Protein AF-0000000067178215 (afdb_homodimer)

Solvent-accessible surface area (backbone atoms only — not comparable to full-atom values): 24392 Å² total; per-residue (Å²): 138,83,79,82,76,73,76,75,70,79,76,72,78,72,76,78,76,82,67,51,77,36,55,51,48,37,74,36,28,70,62,47,48,67,73,51,64,65,54,51,83,82,33,54,64,62,40,43,52,55,46,39,51,43,49,52,22,44,75,69,71,24,50,36,30,36,25,37,41,32,48,56,27,54,64,46,47,52,45,35,75,60,70,35,50,41,34,34,24,15,62,20,62,48,22,42,52,47,12,44,70,76,44,64,86,47,49,75,44,72,39,47,70,76,60,64,97,62,56,71,42,66,18,18,24,39,35,30,65,58,46,59,32,73,55,56,78,91,49,41,28,62,37,40,34,47,53,45,45,31,28,24,83,51,12,34,37,41,40,34,37,43,18,89,42,76,64,48,74,38,62,57,50,95,91,36,84,39,85,44,60,40,46,35,52,56,67,66,59,53,50,53,23,36,46,72,33,58,37,44,78,45,34,42,36,39,32,52,49,46,67,95,74,68,45,86,36,25,40,33,37,38,36,29,27,28,64,74,87,130,138,83,79,81,72,72,79,80,69,81,77,71,78,72,75,78,76,81,68,50,77,37,56,51,48,38,73,36,29,71,61,49,48,66,71,50,65,67,53,52,82,82,32,54,65,62,42,42,52,54,45,40,50,43,51,52,23,44,74,69,72,25,48,37,30,36,26,39,41,32,50,58,26,53,66,48,48,51,46,34,75,59,71,34,50,40,34,34,25,15,62,19,61,48,21,41,54,48,13,45,69,76,44,64,87,47,49,75,46,74,39,46,70,75,60,63,97,64,57,73,43,65,16,18,24,39,35,30,65,57,47,59,34,74,55,56,78,92,49,40,28,63,38,40,35,47,52,46,46,30,28,23,83,51,13,35,38,40,40,33,37,42,18,89,41,77,65,47,74,35,62,58,51,97,90,36,85,38,84,44,62,42,46,34,51,53,66,67,60,52,49,52,22,35,46,73,32,59,37,44,76,45,33,42,34,40,34,53,48,46,67,95,74,67,46,86,36,26,38,34,36,38,37,29,27,28,62,74,86,129

Foldseek 3Di:
DDPPPPPPPDPPPPPPPPCDPQNQCLVCQVVCCVVPVVPCVVVVVVLVVLLVLLVVLVVVVFAEEEEEQQFLNNSVVSSVVSPHAYEYEHQHPNRQVNNCVVPVRHHYDYDDLLADPAAFQQGQEYEYALPCQQPDLVCLLSSVLSVNRNHHAWHKYKYKAFADDQWDFDQDDPHDGDTDIGHHDDPVSNVVSCVSSQKAWDDKDWAAADVVSPGDGIMIMTMITHHDDD/DDPCPPDPPPPPPPPPPPCDPQNQCQVCQVVCCVVPVVDCVVVVVVLVVLLVLLVVLVVVVFAEEEEEQQFLNNSVVSSVVSPHAYEYEHQHPNRQVNNCVVPVRHHYDYDDLLADPAAFQQGQEYEYALPCQQPDLVCLLSSLLSVNRNHHAWHKYKYKAFADDQWDFDQDDPHDGDTDIGHHDDPVSNCVSCVSSQKAWDDKDWAAADVVSPGDGIMIMTMITHHDDD

Radius of gyration: 27.37 Å; Cα contacts (8 Å, |Δi|>4): 936; chains: 2; bounding box: 81×106×75 Å

Secondary structure (DSSP, 8-state):
--------------------HHHHHHHHHHHHHHH----GGG-HHHHHHHHHHHHHHHHTT--EEEEES-TTSHHHHHHHHTT-EEEEEES-HHHHHHHHHH-TTSEEEE--TTS--S-TT-EEEEEEES-STTS-GGGHHHHHHHHHHHEEEEEEEEEEEEESSPPEEEEEETTEEEEEEE----HHHHHHHHHHTTEEEEEEEEE---GGGT--SEEEEEEEEES---/--------------------HHHHHHHHHHHHHHH----GGG-HHHHHHHHHHHHHHHHTT--EEEEES-TTSHHHHHHHHTT-EEEEEES-HHHHHHHHHH-TTSEEEE--TTS--S-TT-EEEEEEES-STTS-GGGHHHHHHHHHHHEEEEEEEEEEEEESSPPEEEEEETTEEEEEEE----HHHHHHHHHHTTEEEEEEEEE---GGGT--SEEEEEEEEES---

Nearest PDB structures (foldseek):
  2p8j-assembly1_B  TM=7.969E-01  e=2.104E-13  Clostridium acetobutylicum
  3h2b-assembly1_A  TM=8.252E-01  e=2.577E-11  Corynebacterium glutamicum ATCC 13032
  3ou2-assembly1_A  TM=7.947E-01  e=3.084E-12  Streptomyces luridus
  3cgg-assembly2_B  TM=7.315E-01  e=9.488E-12  Corynebacterium glutamicum ATCC 13032
  3hnr-assembly1_A  TM=6.886E-01  e=5.201E-09  [Bacillus thuringiensis] serovar konkukian

pLDDT: mean 87.91, std 18.91, range [21.45, 98.94]

Structure (mmCIF, N/CA/C/O backbone):
data_AF-0000000067178215-model_v1
#
loop_
_entity.id
_entity.type
_entity.pdbx_description
1 polymer Methyltransferase
#
loop_
_atom_site.group_PDB
_atom_site.id
_atom_site.type_symbol
_atom_site.label_atom_id
_atom_site.label_alt_id
_atom_site.label_comp_id
_atom_site.label_asym_id
_atom_site.label_entity_id
_atom_site.label_seq_id
_atom_site.pdbx_PDB_ins_code
_atom_site.Cartn_x
_atom_site.Cartn_y
_atom_site.Cartn_z
_atom_site.occupancy
_atom_site.B_iso_or_equiv
_atom_site.auth_seq_id
_atom_site.auth_comp_id
_atom_site.auth_asym_id
_atom_site.auth_atom_id
_atom_site.pdbx_PDB_model_num
ATOM 1 N N . MET A 1 1 ? -36.656 -67.5 13.398 1 25.19 1 MET A N 1
ATOM 2 C CA . MET A 1 1 ? -36.219 -66.125 13.523 1 25.19 1 MET A CA 1
ATOM 3 C C . MET A 1 1 ? -34.875 -65.938 12.844 1 25.19 1 MET A C 1
ATOM 5 O O . MET A 1 1 ? -33.844 -66.312 13.367 1 25.19 1 MET A O 1
ATOM 9 N N . VAL A 1 2 ? -34.688 -66.062 11.594 1 28.3 2 VAL A N 1
ATOM 10 C CA . VAL A 1 2 ? -33.562 -66.312 10.688 1 28.3 2 VAL A CA 1
ATOM 11 C C . VAL A 1 2 ? -32.812 -65 10.484 1 28.3 2 VAL A C 1
ATOM 13 O O . VAL A 1 2 ? -33.406 -63.969 10.062 1 28.3 2 VAL A O 1
ATOM 16 N N . GLY A 1 3 ? -31.75 -64.688 11.242 1 25.69 3 GLY A N 1
ATOM 17 C CA . GLY A 1 3 ? -30.906 -63.5 11.383 1 25.69 3 GLY A CA 1
ATOM 18 C C . GLY A 1 3 ? -30.188 -63.125 10.102 1 25.69 3 GLY A C 1
ATOM 19 O O . GLY A 1 3 ? -29.406 -63.906 9.57 1 25.69 3 GLY A O 1
ATOM 20 N N . ALA A 1 4 ? -30.781 -62.312 9.188 1 28.78 4 ALA A N 1
ATOM 21 C CA . ALA A 1 4 ? -30.25 -62 7.863 1 28.78 4 ALA A CA 1
ATOM 22 C C . ALA A 1 4 ? -28.891 -61.312 7.977 1 28.78 4 ALA A C 1
ATOM 24 O O . ALA A 1 4 ? -28.766 -60.25 8.633 1 28.78 4 ALA A O 1
ATOM 25 N N . ARG A 1 5 ? -27.703 -61.969 7.867 1 24.95 5 ARG A N 1
ATOM 26 C CA . ARG A 1 5 ? -26.281 -61.625 7.684 1 24.95 5 ARG A CA 1
ATOM 27 C C . ARG A 1 5 ? -26.078 -60.719 6.488 1 24.95 5 ARG A C 1
ATOM 29 O O . ARG A 1 5 ? -26.125 -61.156 5.34 1 24.95 5 ARG A O 1
ATOM 36 N N . ALA A 1 6 ? -26.688 -59.5 6.508 1 30.75 6 ALA A N 1
ATOM 37 C CA . ALA A 1 6 ? -26.516 -58.688 5.312 1 30.75 6 ALA A CA 1
ATOM 38 C C . ALA A 1 6 ? -25.047 -58.625 4.895 1 30.75 6 ALA A C 1
ATOM 40 O O . ALA A 1 6 ? -24.172 -58.312 5.707 1 30.75 6 ALA A O 1
ATOM 41 N N . ALA A 1 7 ? -24.672 -59.375 3.939 1 27.25 7 ALA A N 1
ATOM 42 C CA . ALA A 1 7 ? -23.375 -59.469 3.283 1 27.25 7 ALA A CA 1
ATOM 43 C C . ALA A 1 7 ? -22.781 -58.062 3.045 1 27.25 7 ALA A C 1
ATOM 45 O O . ALA A 1 7 ? -23.359 -57.281 2.301 1 27.25 7 ALA A O 1
ATOM 46 N N . LEU A 1 8 ? -22.125 -57.406 4.012 1 28.08 8 LEU A N 1
ATOM 47 C CA . LEU A 1 8 ? -21.328 -56.188 4.062 1 28.08 8 LEU A CA 1
ATOM 48 C C . LEU A 1 8 ? -20.312 -56.156 2.926 1 28.08 8 LEU A C 1
ATOM 50 O O . LEU A 1 8 ? -19.359 -56.938 2.916 1 28.08 8 LEU A O 1
ATOM 54 N N . GLY A 1 9 ? -20.828 -56.219 1.695 1 29.05 9 GLY A N 1
ATOM 55 C CA . GLY A 1 9 ? -19.891 -56.219 0.578 1 29.05 9 GLY A CA 1
ATOM 56 C C . GLY A 1 9 ? -18.688 -55.344 0.787 1 29.05 9 GLY A C 1
ATOM 57 O O . GLY A 1 9 ? -18.75 -54.375 1.561 1 29.05 9 GLY A O 1
ATOM 58 N N . GLY A 1 10 ? -17.5 -55.844 0.678 1 29.64 10 GLY A N 1
ATOM 59 C CA . GLY A 1 10 ? -16.141 -55.375 0.906 1 29.64 10 GLY A CA 1
ATOM 60 C C . GLY A 1 10 ? -15.836 -54.062 0.206 1 29.64 10 GLY A C 1
ATOM 61 O O . GLY A 1 10 ? -15.852 -53.969 -1.025 1 29.64 10 GLY A O 1
ATOM 62 N N . PHE A 1 11 ? -16.453 -52.906 0.579 1 29.84 11 PHE A N 1
ATOM 63 C CA . PHE A 1 11 ? -16.172 -51.625 -0.015 1 29.84 11 PHE A CA 1
ATOM 64 C C . PHE A 1 11 ? -14.68 -51.375 -0.135 1 29.84 11 PHE A C 1
ATOM 66 O O . PHE A 1 11 ? -13.961 -51.375 0.87 1 29.84 11 PHE A O 1
ATOM 73 N N . ARG A 1 12 ? -13.977 -52.062 -1.122 1 29.12 12 ARG A N 1
ATOM 74 C CA . ARG A 1 12 ? -12.562 -51.781 -1.383 1 29.12 12 ARG A CA 1
ATOM 75 C C . ARG A 1 12 ? -12.266 -50.312 -1.33 1 29.12 12 ARG A C 1
ATOM 77 O O . ARG A 1 12 ? -12.977 -49.5 -1.932 1 29.12 12 ARG A O 1
ATOM 84 N N . LEU A 1 13 ? -11.734 -49.781 -0.354 1 30.39 13 LEU A N 1
ATOM 85 C CA . LEU A 1 13 ? -11.211 -48.438 -0.088 1 30.39 13 LEU A CA 1
ATOM 86 C C . LEU A 1 13 ? -10.367 -47.938 -1.261 1 30.39 13 LEU A C 1
ATOM 88 O O . LEU A 1 13 ? -9.297 -48.469 -1.534 1 30.39 13 LEU A O 1
ATOM 92 N N . ARG A 1 14 ? -10.945 -47.781 -2.502 1 33.56 14 ARG A N 1
ATOM 93 C CA . ARG A 1 14 ? -10.188 -47.25 -3.637 1 33.56 14 ARG A CA 1
ATOM 94 C C . ARG A 1 14 ? -9.266 -46.125 -3.207 1 33.56 14 ARG A C 1
ATOM 96 O O . ARG A 1 14 ? -9.633 -45.281 -2.369 1 33.56 14 ARG A O 1
ATOM 103 N N . ARG A 1 15 ? -7.984 -46.219 -3.24 1 36.06 15 ARG A N 1
ATOM 104 C CA . ARG A 1 15 ? -6.855 -45.344 -2.914 1 36.06 15 ARG A CA 1
ATOM 105 C C . ARG A 1 15 ? -7.066 -43.938 -3.467 1 36.06 15 ARG A C 1
ATOM 107 O O . ARG A 1 15 ? -7.242 -43.75 -4.676 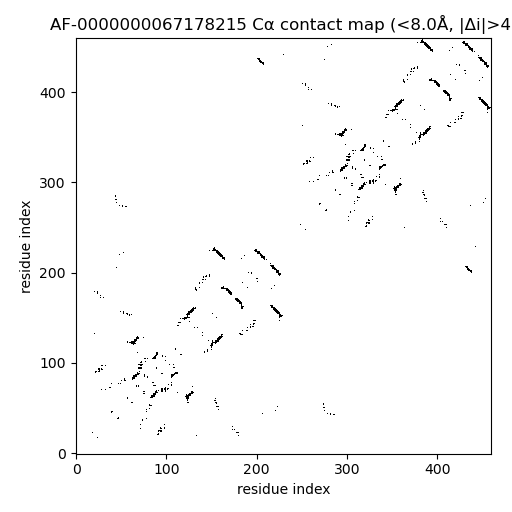1 36.06 15 ARG A O 1
ATOM 114 N N . PRO A 1 16 ? -7.719 -42.875 -2.885 1 37 16 PRO A N 1
ATOM 115 C CA . PRO A 1 16 ? -8.078 -41.594 -3.502 1 37 16 PRO A CA 1
ATOM 116 C C . PRO A 1 16 ? -6.941 -41 -4.324 1 37 16 PRO A C 1
ATOM 118 O O . PRO A 1 16 ? -5.777 -41.094 -3.926 1 37 16 PRO A O 1
ATOM 121 N N . THR A 1 17 ? -6.738 -41.094 -5.605 1 36.91 17 THR A N 1
ATOM 122 C CA . THR A 1 17 ? -5.75 -40.5 -6.512 1 36.91 17 THR A CA 1
ATOM 123 C C . THR A 1 17 ? -5.352 -39.125 -6.055 1 36.91 17 THR A C 1
ATOM 125 O O . THR A 1 17 ? -6.203 -38.219 -5.902 1 36.91 17 THR A O 1
ATOM 128 N N . VAL A 1 18 ? -4.484 -38.781 -5.129 1 40.25 18 VAL A N 1
ATOM 129 C CA . VAL A 1 18 ? -3.877 -37.531 -4.711 1 40.25 18 VAL A CA 1
ATOM 130 C C . VAL A 1 18 ? -3.801 -36.562 -5.895 1 40.25 18 VAL A C 1
ATOM 132 O O . VAL A 1 18 ? -2.92 -36.688 -6.75 1 40.25 18 VAL A O 1
ATOM 135 N N . VAL A 1 19 ? -4.867 -36.312 -6.668 1 53.5 19 VAL A N 1
ATOM 136 C CA . VAL A 1 19 ? -4.918 -35.312 -7.73 1 53.5 19 VAL A CA 1
ATOM 137 C C . VAL A 1 19 ? -4.352 -34 -7.227 1 53.5 19 VAL A C 1
ATOM 139 O O . VAL A 1 19 ? -4.777 -33.469 -6.191 1 53.5 19 VAL A O 1
ATOM 142 N N . GLY A 1 20 ? -3.043 -33.719 -7.641 1 76.56 20 GLY A N 1
ATOM 143 C CA . GLY A 1 20 ? -2.287 -32.531 -7.27 1 76.56 20 GLY A CA 1
ATOM 144 C C . GLY A 1 20 ? -3.064 -31.234 -7.469 1 76.56 20 GLY A C 1
ATOM 145 O O . GLY A 1 20 ? -4.137 -31.25 -8.078 1 76.56 20 GLY A O 1
ATOM 146 N N . VAL A 1 21 ? -2.816 -30.25 -6.711 1 80.5 21 VAL A N 1
ATOM 147 C CA . VAL A 1 21 ? -3.447 -28.922 -6.738 1 80.5 21 VAL A CA 1
ATOM 148 C C . VAL A 1 21 ? -3.691 -28.5 -8.188 1 80.5 21 VAL A C 1
ATOM 150 O O . VAL A 1 21 ? -4.758 -27.969 -8.516 1 80.5 21 VAL A O 1
ATOM 153 N N . TYR A 1 22 ? -2.924 -28.875 -9.172 1 81.81 22 TYR A N 1
ATOM 154 C CA . TYR A 1 22 ? -3.051 -28.438 -10.555 1 81.81 22 TYR A CA 1
ATOM 155 C C . TYR A 1 22 ? -4.207 -29.156 -11.25 1 81.81 22 TYR A C 1
ATOM 157 O O . TYR A 1 22 ? -4.938 -28.547 -12.031 1 81.81 22 TYR A O 1
ATOM 165 N N . ASP A 1 23 ? -4.301 -30.359 -10.938 1 80.88 23 ASP A N 1
ATOM 166 C CA . ASP A 1 23 ? -5.379 -31.156 -11.523 1 80.88 23 ASP A CA 1
ATOM 167 C C . ASP A 1 23 ? -6.746 -30.609 -11.109 1 80.88 23 ASP A C 1
ATOM 169 O O . ASP A 1 23 ? -7.684 -30.594 -11.914 1 80.88 23 ASP A O 1
ATOM 173 N N . GLN A 1 24 ? -6.754 -30.203 -9.93 1 78.31 24 GLN A N 1
ATOM 174 C CA . GLN A 1 24 ? -8.016 -29.672 -9.43 1 78.31 24 GLN A CA 1
ATOM 175 C C . GLN A 1 24 ? -8.359 -28.344 -10.109 1 78.31 24 GLN A C 1
ATOM 177 O O . GLN A 1 24 ? -9.516 -28.109 -10.461 1 78.31 24 GLN A O 1
ATOM 182 N N . TYR A 1 25 ? -7.453 -27.5 -10.281 1 83.44 25 TYR A N 1
ATOM 183 C CA . TYR A 1 25 ? -7.676 -26.266 -11.016 1 83.44 25 TYR A CA 1
ATOM 184 C C . TYR A 1 25 ? -8.055 -26.531 -12.461 1 83.44 25 TYR A C 1
ATOM 186 O O . TYR A 1 25 ? -8.844 -25.797 -13.055 1 83.44 25 TYR A O 1
ATOM 194 N N . ASP A 1 26 ? -7.539 -27.562 -13.047 1 83.62 26 ASP A N 1
ATOM 195 C CA . ASP A 1 26 ? -7.859 -27.906 -14.43 1 83.62 26 ASP A CA 1
ATOM 196 C C . ASP A 1 26 ? -9.344 -28.234 -14.586 1 83.62 26 ASP A C 1
ATOM 198 O O . ASP A 1 26 ? -9.977 -27.812 -15.555 1 83.62 26 ASP A O 1
ATOM 202 N N . VAL A 1 27 ? -9.805 -28.828 -13.578 1 77.5 27 VAL A N 1
ATOM 203 C CA . VAL A 1 27 ? -11.188 -29.297 -13.617 1 77.5 27 VAL A CA 1
ATOM 204 C C . VAL A 1 27 ? -12.148 -28.125 -13.539 1 77.5 27 VAL A C 1
ATOM 206 O O . VAL A 1 27 ? -13.188 -28.109 -14.203 1 77.5 27 VAL A O 1
ATOM 209 N N . ILE A 1 28 ? -11.742 -27.078 -12.852 1 80.88 28 ILE A N 1
ATOM 210 C CA . ILE A 1 28 ? -12.695 -26.016 -12.602 1 80.88 28 ILE A CA 1
ATOM 211 C C . ILE A 1 28 ? -12.305 -24.766 -13.398 1 80.88 28 ILE A C 1
ATOM 213 O O . ILE A 1 28 ? -12.898 -23.703 -13.227 1 80.88 28 ILE A O 1
ATOM 217 N N . ALA A 1 29 ? -11.453 -24.875 -14.289 1 82.38 29 ALA A N 1
ATOM 218 C CA . ALA A 1 29 ? -10.781 -23.719 -14.891 1 82.38 29 ALA A CA 1
ATOM 219 C C . ALA A 1 29 ? -11.789 -22.797 -15.562 1 82.38 29 ALA A C 1
ATOM 221 O O . ALA A 1 29 ? -11.773 -21.578 -15.32 1 82.38 29 ALA A O 1
ATOM 222 N N . ASP A 1 30 ? -12.648 -23.312 -16.344 1 80.25 30 ASP A N 1
ATOM 223 C CA . ASP A 1 30 ? -13.602 -22.484 -17.078 1 80.25 30 ASP A CA 1
ATOM 224 C C . ASP A 1 30 ? -14.555 -21.766 -16.125 1 80.25 30 ASP A C 1
ATOM 226 O O . ASP A 1 30 ? -14.773 -2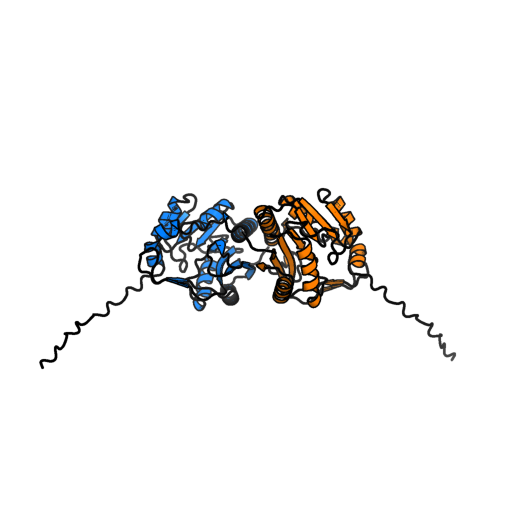0.562 -16.266 1 80.25 30 ASP A O 1
ATOM 230 N N . ASP A 1 31 ? -15.047 -22.5 -15.188 1 78.06 31 ASP A N 1
ATOM 231 C CA . ASP A 1 31 ? -15.961 -21.922 -14.211 1 78.06 31 ASP A CA 1
ATOM 232 C C . ASP A 1 31 ? -15.25 -20.906 -13.328 1 78.06 31 ASP A C 1
ATOM 234 O O . ASP A 1 31 ? -15.805 -19.859 -13.008 1 78.06 31 ASP A O 1
ATOM 238 N N . TYR A 1 32 ? -14.141 -21.25 -12.961 1 79.38 32 TYR A N 1
ATOM 239 C CA . TYR A 1 32 ? -13.305 -20.359 -12.172 1 79.38 32 TYR A CA 1
ATOM 240 C C . TYR A 1 32 ? -13.062 -19.047 -12.898 1 79.38 32 TYR A C 1
ATOM 242 O O . TYR A 1 32 ? -13.273 -17.969 -12.336 1 79.38 32 TYR A O 1
ATOM 250 N N . ALA A 1 33 ? -12.695 -19.062 -14.109 1 79.44 33 ALA A N 1
ATOM 251 C CA . ALA A 1 33 ? -12.367 -17.891 -14.914 1 79.44 33 ALA A CA 1
ATOM 252 C C . ALA A 1 33 ? -13.586 -17 -15.109 1 79.44 33 ALA A C 1
ATOM 254 O O . ALA A 1 33 ? -13.469 -15.773 -15.18 1 79.44 33 ALA A O 1
ATOM 255 N N . GLN A 1 34 ? -14.695 -17.594 -15.172 1 74.62 34 GLN A N 1
ATOM 256 C CA . GLN A 1 34 ? -15.938 -16.859 -15.367 1 74.62 34 GLN A CA 1
ATOM 257 C C . GLN A 1 34 ? -16.391 -16.188 -14.07 1 74.62 34 GLN A C 1
ATOM 259 O O . GLN A 1 34 ? -16.922 -15.07 -14.094 1 74.62 34 GLN A O 1
ATOM 264 N N . HIS A 1 35 ? -16.141 -16.75 -13.039 1 69.12 35 HIS A N 1
ATOM 265 C CA . HIS A 1 35 ? -16.703 -16.297 -11.773 1 69.12 35 HIS A CA 1
ATOM 266 C C . HIS A 1 35 ? -15.75 -15.352 -11.055 1 69.12 35 HIS A C 1
ATOM 268 O O . HIS A 1 35 ? -16.172 -14.547 -10.219 1 69.12 35 HIS A O 1
ATOM 274 N N . PHE A 1 36 ? -14.547 -15.484 -11.367 1 65.62 36 PHE A N 1
ATOM 275 C CA . PHE A 1 36 ? -13.594 -14.609 -10.695 1 65.62 36 PHE A CA 1
ATOM 276 C C . PHE A 1 36 ? -12.898 -13.688 -11.695 1 65.62 36 PHE A C 1
ATOM 278 O O . PHE A 1 36 ? -11.695 -13.797 -11.914 1 65.62 36 PHE A O 1
ATOM 285 N N . PRO A 1 37 ? -13.672 -12.898 -12.297 1 55.47 37 PRO A N 1
ATOM 286 C CA . PRO A 1 37 ? -13.031 -11.984 -13.242 1 55.47 37 PRO A CA 1
ATOM 287 C C . PRO A 1 37 ? -12.07 -11.008 -12.57 1 55.47 37 PRO A C 1
ATOM 289 O O . PRO A 1 37 ? -11.469 -10.164 -13.242 1 55.47 37 PRO A O 1
ATOM 292 N N . ASP A 1 38 ? -11.32 -11.625 -11.414 1 57.62 38 ASP A N 1
ATOM 293 C CA . ASP A 1 38 ? -10.375 -10.836 -10.633 1 57.62 38 ASP A CA 1
ATOM 294 C C . ASP A 1 38 ? -10.195 -9.438 -11.227 1 57.62 38 ASP A C 1
ATOM 296 O O . ASP A 1 38 ? -9.195 -9.164 -11.883 1 57.62 38 ASP A O 1
ATOM 300 N N . ASP A 1 39 ? -11.273 -8.602 -10.953 1 73.75 39 ASP A N 1
ATOM 301 C CA . ASP A 1 39 ? -11.344 -7.309 -11.633 1 73.75 39 ASP A CA 1
ATOM 302 C C . ASP A 1 39 ? -10.609 -6.23 -10.836 1 73.75 39 ASP A C 1
ATOM 304 O O . ASP A 1 39 ? -11.062 -5.832 -9.758 1 73.75 39 ASP A O 1
ATOM 308 N N . PHE A 1 40 ? -9.25 -6.035 -11.188 1 90.06 40 PHE A N 1
ATOM 309 C CA . PHE A 1 40 ? -8.461 -4.949 -10.625 1 90.06 40 PHE A CA 1
ATOM 310 C C . PHE A 1 40 ? -9.258 -3.646 -10.633 1 90.06 40 PHE A C 1
ATOM 312 O O . PHE A 1 40 ? -8.984 -2.744 -9.836 1 90.06 40 PHE A O 1
ATOM 319 N N . ALA A 1 41 ? -10.297 -3.588 -11.398 1 86.12 41 ALA A N 1
ATOM 320 C CA . ALA A 1 41 ? -11.094 -2.367 -11.477 1 86.12 41 ALA A CA 1
ATOM 321 C C . ALA A 1 41 ? -11.859 -2.129 -10.18 1 86.12 41 ALA A C 1
ATOM 323 O O . ALA A 1 41 ? -12.062 -0.982 -9.766 1 86.12 41 ALA A O 1
ATOM 324 N N . SER A 1 42 ? -12.227 -3.17 -9.516 1 88.81 42 SER A N 1
ATOM 325 C CA . SER A 1 42 ? -13.008 -3.068 -8.289 1 88.81 42 SER A CA 1
ATOM 326 C C . SER A 1 42 ? -12.109 -3.045 -7.062 1 88.81 42 SER A C 1
ATOM 328 O O . SER A 1 42 ? -12.594 -2.953 -5.934 1 88.81 42 SER A O 1
ATOM 330 N N . ARG A 1 43 ? -10.82 -3.115 -7.25 1 93.31 43 ARG A N 1
ATOM 331 C CA . ARG A 1 43 ? -9.844 -3.15 -6.16 1 93.31 43 ARG A CA 1
ATOM 332 C C . ARG A 1 43 ? -8.688 -2.191 -6.426 1 93.31 43 ARG A C 1
ATOM 334 O O . ARG A 1 43 ? -7.551 -2.623 -6.621 1 93.31 43 ARG A O 1
ATOM 341 N N . PRO A 1 44 ? -9.031 -0.938 -6.348 1 92.56 44 PRO A N 1
ATOM 342 C CA . PRO A 1 44 ? -8.023 0.053 -6.734 1 92.56 44 PRO A CA 1
ATOM 343 C C . PRO A 1 44 ? -6.75 -0.039 -5.895 1 92.56 44 PRO A C 1
ATOM 345 O O . PRO A 1 44 ? -5.656 0.247 -6.387 1 92.56 44 PRO A O 1
ATOM 348 N N . PHE A 1 45 ? -6.887 -0.438 -4.652 1 96.94 45 PHE A N 1
ATOM 349 C CA . PHE A 1 45 ? -5.711 -0.574 -3.801 1 96.94 45 PHE A CA 1
ATOM 350 C C . PHE A 1 45 ? -4.781 -1.66 -4.332 1 96.94 45 PHE A C 1
ATOM 352 O O . PHE A 1 45 ? -3.576 -1.442 -4.469 1 96.94 45 PHE A O 1
ATOM 359 N N . ASP A 1 46 ? -5.328 -2.809 -4.664 1 97.31 46 ASP A N 1
ATOM 360 C CA . ASP A 1 46 ? -4.559 -3.928 -5.203 1 97.31 46 ASP A CA 1
ATOM 361 C C . ASP A 1 46 ? -3.877 -3.547 -6.512 1 97.31 46 ASP A C 1
ATOM 363 O O . ASP A 1 46 ? -2.691 -3.826 -6.707 1 97.31 46 ASP A O 1
ATOM 367 N N . ARG A 1 47 ? -4.641 -2.891 -7.344 1 96.5 47 ARG A N 1
ATOM 368 C CA . ARG A 1 47 ? -4.129 -2.473 -8.648 1 96.5 47 ARG A CA 1
ATOM 369 C C . ARG A 1 47 ? -2.941 -1.531 -8.492 1 96.5 47 ARG A C 1
ATOM 371 O O . ARG A 1 47 ? -1.95 -1.65 -9.219 1 96.5 47 ARG A O 1
ATOM 378 N N . ALA A 1 48 ? -3.051 -0.662 -7.602 1 96.81 48 ALA A N 1
ATOM 379 C CA . ALA A 1 48 ? -1.984 0.309 -7.371 1 96.81 48 ALA A CA 1
ATOM 380 C C . ALA A 1 48 ? -0.684 -0.387 -6.98 1 96.81 48 ALA A C 1
ATOM 382 O O . ALA A 1 48 ? 0.401 0.04 -7.383 1 96.81 48 ALA A O 1
ATOM 383 N N . LEU A 1 49 ? -0.787 -1.44 -6.203 1 97.88 49 LEU A N 1
ATOM 384 C CA . LEU A 1 49 ? 0.411 -2.146 -5.762 1 97.88 49 LEU A CA 1
ATOM 385 C C . LEU A 1 49 ? 1.087 -2.855 -6.93 1 97.88 49 LEU A C 1
ATOM 387 O O . LEU A 1 49 ? 2.316 -2.91 -7.004 1 97.88 49 LEU A O 1
ATOM 391 N N . VAL A 1 50 ? 0.29 -3.365 -7.871 1 98.25 50 VAL A N 1
ATOM 392 C CA . VAL A 1 50 ? 0.847 -3.963 -9.078 1 98.25 50 VAL A CA 1
ATOM 393 C C . VAL A 1 50 ? 1.601 -2.902 -9.875 1 98.25 50 VAL A C 1
ATOM 395 O O . VAL A 1 50 ? 2.701 -3.154 -10.375 1 98.25 50 VAL A O 1
ATOM 398 N N . HIS A 1 51 ? 1.081 -1.739 -9.938 1 97.31 51 HIS A N 1
ATOM 399 C CA . HIS A 1 51 ? 1.702 -0.669 -10.711 1 97.31 51 HIS A CA 1
ATOM 400 C C . HIS A 1 51 ? 2.949 -0.137 -10.016 1 97.31 51 HIS A C 1
ATOM 402 O O . HIS A 1 51 ? 3.924 0.233 -10.672 1 97.31 51 HIS A O 1
ATOM 408 N N . VAL A 1 52 ? 2.879 -0.053 -8.688 1 97.5 52 VAL A N 1
ATOM 409 C CA . VAL A 1 52 ? 4.078 0.308 -7.934 1 97.5 52 VAL A CA 1
ATOM 410 C C . VAL A 1 52 ? 5.191 -0.692 -8.227 1 97.5 52 VAL A C 1
ATOM 412 O O . VAL A 1 52 ? 6.32 -0.301 -8.539 1 97.5 52 VAL A O 1
ATOM 415 N N . PHE A 1 53 ? 4.844 -1.932 -8.133 1 98.38 53 PHE A N 1
ATOM 416 C CA . PHE A 1 53 ? 5.797 -3 -8.414 1 98.38 53 PHE A CA 1
ATOM 417 C C . PHE A 1 53 ? 6.383 -2.842 -9.812 1 98.38 53 PHE A C 1
ATOM 419 O O . PHE A 1 53 ? 7.602 -2.896 -9.984 1 98.38 53 PHE A O 1
ATOM 426 N N . ALA A 1 54 ? 5.539 -2.604 -10.797 1 98.19 54 ALA A N 1
ATOM 427 C CA . ALA A 1 54 ? 5.984 -2.432 -12.18 1 98.19 54 ALA A CA 1
ATOM 428 C C . ALA A 1 54 ? 6.945 -1.252 -12.305 1 98.19 54 ALA A C 1
ATOM 430 O O . ALA A 1 54 ? 7.965 -1.345 -12.984 1 98.19 54 ALA A O 1
ATOM 431 N N . GLY A 1 55 ? 6.617 -0.176 -11.68 1 96.31 55 GLY A N 1
ATOM 432 C CA . GLY A 1 55 ? 7.48 0.992 -11.695 1 96.31 55 GLY A CA 1
ATOM 433 C C . GLY A 1 55 ? 8.852 0.727 -11.102 1 96.31 55 GLY A C 1
ATOM 434 O O . GLY A 1 55 ? 9.867 1.189 -11.633 1 96.31 55 GLY A O 1
ATOM 435 N N . LEU A 1 56 ? 8.859 -0.012 -10.008 1 96.38 56 LEU A N 1
ATOM 436 C CA . LEU A 1 56 ? 10.125 -0.344 -9.359 1 96.38 56 LEU A CA 1
ATOM 437 C C . LEU A 1 56 ? 10.992 -1.213 -10.266 1 96.38 56 LEU A C 1
ATOM 439 O O . LEU A 1 56 ? 12.195 -0.999 -10.367 1 96.38 56 LEU A O 1
ATOM 443 N N . VAL A 1 57 ? 10.367 -2.189 -10.906 1 97.25 57 VAL A N 1
ATOM 444 C CA . VAL A 1 57 ? 11.078 -3.061 -11.836 1 97.25 57 VAL A CA 1
ATOM 445 C C . VAL A 1 57 ? 11.695 -2.227 -12.961 1 97.25 57 VAL A C 1
ATOM 447 O O . VAL A 1 57 ? 12.875 -2.379 -13.273 1 97.25 57 VAL A O 1
ATOM 450 N N . GLN A 1 58 ? 10.961 -1.32 -13.484 1 96.12 58 GLN A N 1
ATOM 451 C CA . GLN A 1 58 ? 11.406 -0.497 -14.602 1 96.12 58 GLN A CA 1
ATOM 452 C C . GLN A 1 58 ? 12.531 0.444 -14.18 1 96.12 58 GLN A C 1
ATOM 454 O O . GLN A 1 58 ? 13.5 0.631 -14.914 1 96.12 58 GLN A O 1
ATOM 459 N N . GLN A 1 59 ? 12.375 1 -13.031 1 92.25 59 GLN A N 1
ATOM 460 C CA . GLN A 1 59 ? 13.375 1.931 -12.516 1 92.25 59 GLN A CA 1
ATOM 461 C C . GLN A 1 59 ? 14.711 1.233 -12.297 1 92.25 59 GLN A C 1
ATOM 463 O O . GLN A 1 59 ? 15.773 1.86 -12.398 1 92.25 59 GLN A O 1
ATOM 468 N N . SER A 1 60 ? 14.633 -0.022 -12 1 92.81 60 SER A N 1
ATOM 469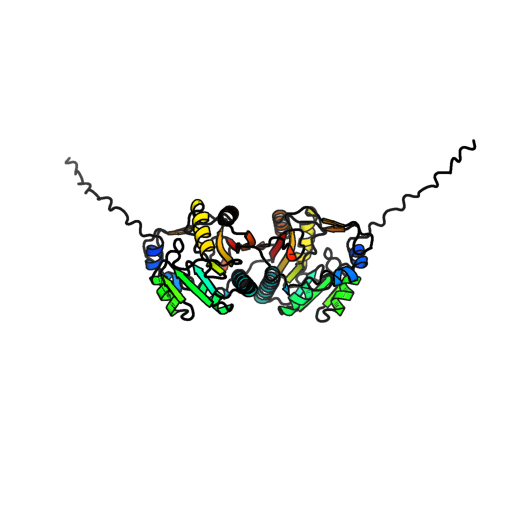 C CA . SER A 1 60 ? 15.852 -0.787 -11.766 1 92.81 60 SER A CA 1
ATOM 470 C C . SER A 1 60 ? 16.453 -1.297 -13.07 1 92.81 60 SER A C 1
ATOM 472 O O . SER A 1 60 ? 17.422 -2.053 -13.062 1 92.81 60 SER A O 1
ATOM 474 N N . GLY A 1 61 ? 15.867 -0.948 -14.164 1 86.88 61 GLY A N 1
ATOM 475 C CA . GLY A 1 61 ? 16.391 -1.309 -15.469 1 86.88 61 GLY A CA 1
ATOM 476 C C . GLY A 1 61 ? 15.852 -2.623 -15.992 1 86.88 61 GLY A C 1
ATOM 477 O O . GLY A 1 61 ? 16.344 -3.152 -16.984 1 86.88 61 GLY A O 1
ATOM 478 N N . GLY A 1 62 ? 14.938 -3.045 -15.242 1 82.94 62 GLY A N 1
ATOM 479 C CA . GLY A 1 62 ? 14.305 -4.266 -15.711 1 82.94 62 GLY A CA 1
ATOM 480 C C . GLY A 1 62 ? 13.078 -4.008 -16.562 1 82.94 62 GLY A C 1
ATOM 481 O O . GLY A 1 62 ? 12.57 -2.883 -16.609 1 82.94 62 GLY A O 1
ATOM 482 N N . GLY A 1 63 ? 12.688 -5.137 -17.312 1 87.69 63 GLY A N 1
ATOM 483 C CA . GLY A 1 63 ? 11.484 -5.023 -18.125 1 87.69 63 GLY A CA 1
ATOM 484 C C . GLY A 1 63 ? 10.773 -6.352 -18.328 1 87.69 63 GLY A C 1
ATOM 485 O O . GLY A 1 63 ? 9.578 -6.383 -18.625 1 87.69 63 GLY A O 1
ATOM 486 N N . ASN A 1 64 ? 11.523 -7.375 -18.109 1 96.88 64 ASN A N 1
ATOM 487 C CA . ASN A 1 64 ? 10.938 -8.711 -18.156 1 96.88 64 ASN A CA 1
ATOM 488 C C . ASN A 1 64 ? 10.445 -9.156 -16.781 1 96.88 64 ASN A C 1
ATOM 490 O O . ASN A 1 64 ? 11.188 -9.102 -15.805 1 96.88 64 ASN A O 1
ATOM 494 N N . VAL A 1 65 ? 9.211 -9.539 -16.781 1 98.75 65 VAL A N 1
ATOM 495 C CA . VAL A 1 65 ? 8.625 -9.984 -15.516 1 98.75 65 VAL A CA 1
ATOM 496 C C . VAL A 1 65 ? 8 -11.367 -15.695 1 98.75 65 VAL A C 1
ATOM 498 O O . VAL A 1 65 ? 7.559 -11.719 -16.781 1 98.75 65 VAL A O 1
ATOM 501 N N . LEU A 1 66 ? 8.07 -12.125 -14.648 1 98.88 66 LEU A N 1
ATOM 502 C CA . LEU A 1 66 ? 7.461 -13.453 -14.625 1 98.88 66 LEU A CA 1
ATOM 503 C C . LEU A 1 66 ? 6.266 -13.484 -13.672 1 98.88 66 LEU A C 1
ATOM 505 O O . LEU A 1 66 ? 6.391 -13.109 -12.508 1 98.88 66 LEU A O 1
ATOM 509 N N . ASP A 1 67 ? 5.102 -13.805 -14.188 1 98.88 67 ASP A N 1
ATOM 510 C CA . ASP A 1 67 ? 3.914 -14.102 -13.391 1 98.88 67 ASP A CA 1
ATOM 511 C C . ASP A 1 67 ? 3.799 -15.594 -13.109 1 98.88 67 ASP A C 1
ATOM 513 O O . ASP A 1 67 ? 3.49 -16.391 -14.008 1 98.88 67 ASP A O 1
ATOM 517 N N . VAL A 1 68 ? 4.055 -16.031 -11.867 1 98.75 68 VAL A N 1
ATOM 518 C CA . VAL A 1 68 ? 4.035 -17.453 -11.523 1 98.75 68 VAL A CA 1
ATOM 519 C C . VAL A 1 68 ? 2.68 -17.812 -10.914 1 98.75 68 VAL A C 1
ATOM 521 O O . VAL A 1 68 ? 2.195 -17.141 -10.008 1 98.75 68 VAL A O 1
ATOM 524 N N . GLY A 1 69 ? 2.107 -18.938 -11.375 1 97.75 69 GLY A N 1
ATOM 525 C CA . GLY A 1 69 ? 0.723 -19.219 -11.039 1 97.75 69 GLY A CA 1
ATOM 526 C C . GLY A 1 69 ? -0.249 -18.188 -11.586 1 97.75 69 GLY A C 1
ATOM 527 O O . GLY A 1 69 ? -1.055 -17.625 -10.844 1 97.75 69 GLY A O 1
ATOM 528 N N . CYS A 1 70 ? -0.248 -18.047 -12.867 1 96.94 70 CYS A N 1
ATOM 529 C CA . CYS A 1 70 ? -0.893 -16.906 -13.484 1 96.94 70 CYS A CA 1
ATOM 530 C C . CYS A 1 70 ? -2.402 -17.094 -13.555 1 96.94 70 CYS A C 1
ATOM 532 O O . CYS A 1 70 ? -3.143 -16.141 -13.82 1 96.94 70 CYS A O 1
ATOM 534 N N . GLY A 1 71 ? -2.943 -18.312 -13.352 1 94.81 71 GLY A N 1
ATOM 535 C CA . GLY A 1 71 ? -4.371 -18.547 -13.484 1 94.81 71 GLY A CA 1
ATOM 536 C C . GLY A 1 71 ? -4.918 -18.156 -14.844 1 94.81 71 GLY A C 1
ATOM 537 O O . GLY A 1 71 ? -4.293 -18.422 -15.867 1 94.81 71 GLY A O 1
ATOM 538 N N . PRO A 1 72 ? -6.074 -17.609 -14.859 1 94.12 72 PRO A N 1
ATOM 539 C CA . PRO A 1 72 ? -6.66 -17.219 -16.141 1 94.12 72 PRO A CA 1
ATOM 540 C C . PRO A 1 72 ? -6.043 -15.93 -16.703 1 94.12 72 PRO A C 1
ATOM 542 O O . PRO A 1 72 ? -6.535 -15.398 -17.703 1 94.12 72 PRO A O 1
ATOM 545 N N . GLY A 1 73 ? -5.098 -15.32 -16.078 1 95.69 73 GLY A N 1
ATOM 546 C CA . GLY A 1 73 ? -4.219 -14.375 -16.766 1 95.69 73 GLY A CA 1
ATOM 547 C C . GLY A 1 73 ? -4.484 -12.93 -16.375 1 95.69 73 GLY A C 1
ATOM 548 O O . GLY A 1 73 ? -3.912 -12.016 -16.969 1 95.69 73 GLY A O 1
ATOM 549 N N . GLN A 1 74 ? -5.281 -12.602 -15.312 1 94.75 74 GLN A N 1
ATOM 550 C CA . GLN A 1 74 ? -5.645 -11.227 -14.977 1 94.75 74 GLN A CA 1
ATOM 551 C C . GLN A 1 74 ? -4.426 -10.43 -14.508 1 94.75 74 GLN A C 1
ATOM 553 O O . GLN A 1 74 ? -4.191 -9.312 -14.977 1 94.75 74 GLN A O 1
ATOM 558 N N . ALA A 1 75 ? -3.68 -11.023 -13.602 1 96.88 75 ALA A N 1
ATOM 559 C CA . ALA A 1 75 ? -2.488 -10.328 -13.125 1 96.88 75 ALA A CA 1
ATOM 560 C C . ALA A 1 75 ? -1.464 -10.156 -14.242 1 96.88 75 ALA A C 1
ATOM 562 O O . ALA A 1 75 ? -0.813 -9.117 -14.344 1 96.88 75 ALA A O 1
ATOM 563 N N . THR A 1 76 ? -1.353 -11.148 -15.102 1 97.69 76 THR A N 1
ATOM 564 C CA . THR A 1 76 ? -0.47 -11.07 -16.25 1 97.69 76 THR A CA 1
ATOM 565 C C . THR A 1 76 ? -0.825 -9.875 -17.141 1 97.69 76 THR A C 1
ATOM 567 O O . THR A 1 76 ? 0.054 -9.109 -17.531 1 97.69 76 THR A O 1
ATOM 570 N N . ALA A 1 77 ? -2.08 -9.773 -17.359 1 96.5 77 ALA A N 1
ATOM 571 C CA . ALA A 1 77 ? -2.561 -8.68 -18.203 1 96.5 77 ALA A CA 1
ATOM 572 C C . ALA A 1 77 ? -2.268 -7.324 -17.562 1 96.5 77 ALA A C 1
ATOM 574 O O . ALA A 1 77 ? -1.873 -6.383 -18.25 1 96.5 77 ALA A O 1
ATOM 575 N N . GLU A 1 78 ? -2.516 -7.191 -16.281 1 96.94 78 GLU A N 1
ATOM 576 C CA . GLU A 1 78 ? -2.283 -5.93 -15.586 1 96.94 78 GLU A CA 1
ATOM 577 C C . GLU A 1 78 ? -0.806 -5.551 -15.602 1 96.94 78 GLU A C 1
ATOM 579 O O . GLU A 1 78 ? -0.464 -4.379 -15.773 1 96.94 78 GLU A O 1
ATOM 584 N N . LEU A 1 79 ? 0.051 -6.531 -15.438 1 98.06 79 LEU A N 1
ATOM 585 C CA . LEU A 1 79 ? 1.489 -6.301 -15.531 1 98.06 79 LEU A CA 1
ATOM 586 C C . LEU A 1 79 ? 1.869 -5.793 -16.922 1 98.06 79 LEU A C 1
ATOM 588 O O . LEU A 1 79 ? 2.658 -4.855 -17.047 1 98.06 79 LEU A O 1
ATOM 592 N N . GLY A 1 80 ? 1.316 -6.43 -17.875 1 97.69 80 GLY A N 1
ATOM 593 C CA . GLY A 1 80 ? 1.535 -5.965 -19.234 1 97.69 80 GLY A CA 1
ATOM 594 C C . GLY A 1 80 ? 1.045 -4.547 -19.469 1 97.69 80 GLY A C 1
ATOM 595 O O . GLY A 1 80 ? 1.74 -3.736 -20.078 1 97.69 80 GLY A O 1
ATOM 596 N N . ALA A 1 81 ? -0.12 -4.246 -19.016 1 96 81 ALA A N 1
ATOM 597 C CA . ALA A 1 81 ? -0.703 -2.912 -19.141 1 96 81 ALA A CA 1
ATOM 598 C C . ALA A 1 81 ? 0.166 -1.862 -18.453 1 96 81 ALA A C 1
ATOM 600 O O . ALA A 1 81 ? 0.161 -0.692 -18.844 1 96 81 ALA A O 1
ATOM 601 N N . ALA A 1 82 ? 0.897 -2.326 -17.484 1 96.62 82 ALA A N 1
ATOM 602 C CA . ALA A 1 82 ? 1.786 -1.426 -16.75 1 96.62 82 ALA A CA 1
ATOM 603 C C . ALA A 1 82 ? 3.111 -1.248 -17.484 1 96.62 82 ALA A C 1
ATOM 605 O O . ALA A 1 82 ? 4.023 -0.586 -16.984 1 96.62 82 ALA A O 1
ATOM 606 N N . GLY A 1 83 ? 3.289 -1.849 -18.609 1 96.75 83 GLY A N 1
ATOM 607 C CA . GLY A 1 83 ? 4.414 -1.569 -19.484 1 96.75 83 GLY A CA 1
ATOM 608 C C . GLY A 1 83 ? 5.508 -2.619 -19.391 1 96.75 83 GLY A C 1
ATOM 609 O O . GLY A 1 83 ? 6.621 -2.404 -19.875 1 96.75 83 GLY A O 1
ATOM 610 N N . LEU A 1 84 ? 5.23 -3.75 -18.797 1 98.12 84 LEU A N 1
ATOM 611 C CA . LEU A 1 84 ? 6.25 -4.781 -18.641 1 98.12 84 LEU A CA 1
ATOM 612 C C . LEU A 1 84 ? 6.109 -5.852 -19.719 1 98.12 84 LEU A C 1
ATOM 614 O O . LEU A 1 84 ? 5 -6.117 -20.188 1 98.12 84 LEU A O 1
ATOM 618 N N . ARG A 1 85 ? 7.215 -6.43 -20.125 1 98.06 85 ARG A N 1
ATOM 619 C CA . ARG A 1 85 ? 7.203 -7.637 -20.938 1 98.06 85 ARG A CA 1
ATOM 620 C C . ARG A 1 85 ? 6.969 -8.875 -20.078 1 98.06 85 ARG A C 1
ATOM 622 O O . ARG A 1 85 ? 7.828 -9.258 -19.281 1 98.06 85 ARG A O 1
ATOM 629 N N . THR A 1 86 ? 5.844 -9.555 -20.328 1 98.44 86 THR A N 1
ATOM 630 C CA . THR A 1 86 ? 5.363 -10.5 -19.328 1 98.44 86 THR A CA 1
ATOM 631 C C . THR A 1 86 ? 5.527 -11.938 -19.828 1 98.44 86 THR A C 1
ATOM 633 O O . THR A 1 86 ? 5.141 -12.258 -20.953 1 98.44 86 THR A O 1
ATOM 636 N N . HIS A 1 87 ? 6.16 -12.727 -19.047 1 98.75 87 HIS A N 1
ATOM 637 C CA . HIS A 1 87 ? 6.102 -14.188 -19.062 1 98.75 87 HIS A CA 1
ATOM 638 C C . HIS A 1 87 ? 5.188 -14.719 -17.969 1 98.75 87 HIS A C 1
ATOM 640 O O . HIS A 1 87 ? 5.102 -14.133 -16.891 1 98.75 87 HIS A O 1
ATOM 646 N N . ALA A 1 88 ? 4.523 -15.758 -18.312 1 98.81 88 ALA A N 1
ATOM 647 C CA . ALA A 1 88 ? 3.562 -16.281 -17.344 1 98.81 88 ALA A CA 1
ATOM 648 C C . ALA A 1 88 ? 3.549 -17.797 -17.344 1 98.81 88 ALA A C 1
ATOM 650 O O . ALA A 1 88 ? 3.621 -18.422 -18.406 1 98.81 88 ALA A O 1
ATOM 651 N N . ILE A 1 89 ? 3.445 -18.375 -16.125 1 98.44 89 ILE A N 1
ATOM 652 C CA . ILE A 1 89 ? 3.357 -19.828 -16.047 1 98.44 89 ILE A CA 1
ATOM 653 C C . ILE A 1 89 ? 2.242 -20.219 -15.078 1 98.44 89 ILE A C 1
ATOM 655 O O . ILE A 1 89 ? 1.905 -19.453 -14.164 1 98.44 89 ILE A O 1
ATOM 659 N N . ASP A 1 90 ? 1.677 -21.328 -15.297 1 97.56 90 ASP A N 1
ATOM 660 C CA . ASP A 1 90 ? 0.762 -22.016 -14.398 1 97.56 90 ASP A CA 1
ATOM 661 C C . ASP A 1 90 ? 0.9 -23.531 -14.523 1 97.56 90 ASP A C 1
ATOM 663 O O . ASP A 1 90 ? 1.255 -24.031 -15.594 1 97.56 90 ASP A O 1
ATOM 667 N N . GLY A 1 91 ? 0.684 -24.203 -13.375 1 95.81 91 GLY A N 1
ATOM 668 C CA . GLY A 1 91 ? 0.761 -25.656 -13.406 1 95.81 91 GLY A CA 1
ATOM 669 C C . GLY A 1 91 ? -0.417 -26.297 -14.117 1 95.81 91 GLY A C 1
ATOM 670 O O . GLY A 1 91 ? -0.362 -27.484 -14.477 1 95.81 91 GLY A O 1
ATOM 671 N N . SER A 1 92 ? -1.555 -25.609 -14.273 1 93.19 92 SER A N 1
ATOM 672 C CA . SER A 1 92 ? -2.77 -26.094 -14.914 1 93.19 92 SER A CA 1
ATOM 673 C C . SER A 1 92 ? -2.785 -25.766 -16.406 1 93.19 92 SER A C 1
ATOM 675 O O . SER A 1 92 ? -2.926 -24.594 -16.766 1 93.19 92 SER A O 1
ATOM 677 N N . PRO A 1 93 ? -2.709 -26.812 -17.312 1 95.12 93 PRO A N 1
ATOM 678 C CA . PRO A 1 93 ? -2.801 -26.547 -18.75 1 95.12 93 PRO A CA 1
ATOM 679 C C . PRO A 1 93 ? -4.078 -25.797 -19.125 1 95.12 93 PRO A C 1
ATOM 681 O O . PRO A 1 93 ? -4.062 -24.953 -20.016 1 95.12 93 PRO A O 1
ATOM 684 N N . ALA A 1 94 ? -5.145 -26.109 -18.422 1 93.31 94 ALA A N 1
ATOM 685 C CA . ALA A 1 94 ? -6.41 -25.438 -18.719 1 93.31 94 ALA A CA 1
ATOM 686 C C . ALA A 1 94 ? -6.332 -23.953 -18.406 1 93.31 94 ALA A C 1
ATOM 688 O O . ALA A 1 94 ? -6.812 -23.125 -19.188 1 93.31 94 ALA A O 1
ATOM 6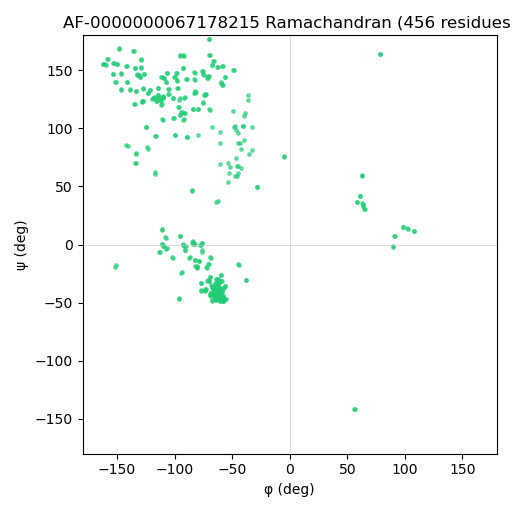89 N N . MET A 1 95 ? -5.738 -23.609 -17.328 1 94.19 95 MET A N 1
ATOM 690 C CA . MET A 1 95 ? -5.57 -22.203 -16.953 1 94.19 95 MET A CA 1
ATOM 691 C C . MET A 1 95 ? -4.699 -21.484 -17.969 1 94.19 95 MET A C 1
ATOM 693 O O . MET A 1 95 ? -5.035 -20.375 -18.406 1 94.19 95 MET A O 1
ATOM 697 N N . VAL A 1 96 ? -3.625 -22.094 -18.422 1 96.62 96 VAL A N 1
ATOM 698 C CA . VAL A 1 96 ? -2.715 -21.5 -19.391 1 96.62 96 VAL A CA 1
ATOM 699 C C . VAL A 1 96 ? -3.449 -21.266 -20.719 1 96.62 96 VAL A C 1
ATOM 701 O O . VAL A 1 96 ? -3.295 -20.203 -21.344 1 96.62 96 VAL A O 1
ATOM 704 N N . SER A 1 97 ? -4.223 -22.219 -21.125 1 96.38 97 SER A N 1
ATOM 705 C CA . SER A 1 97 ? -4.992 -22.109 -22.359 1 96.38 97 SER A CA 1
ATOM 706 C C . SER A 1 97 ? -5.945 -20.906 -22.297 1 96.38 97 SER A C 1
ATOM 708 O O . SER A 1 97 ? -6.02 -20.125 -23.25 1 96.38 97 SER A O 1
ATOM 710 N N . ILE A 1 98 ? -6.621 -20.797 -21.188 1 94.75 98 ILE A N 1
ATOM 711 C CA . ILE A 1 98 ? -7.562 -19.688 -21 1 94.75 98 ILE A CA 1
ATOM 712 C C . ILE A 1 98 ? -6.812 -18.359 -21.031 1 94.75 98 ILE A C 1
ATOM 714 O O . ILE A 1 98 ? -7.215 -17.422 -21.719 1 94.75 98 ILE A O 1
ATOM 718 N N . ALA A 1 99 ? -5.746 -18.281 -20.328 1 96.25 99 ALA A N 1
ATOM 719 C CA . ALA A 1 99 ? -4.965 -17.047 -20.234 1 96.25 99 ALA A CA 1
ATOM 720 C C . ALA A 1 99 ? -4.457 -16.625 -21.609 1 96.25 99 ALA A C 1
ATOM 722 O O . ALA A 1 99 ? -4.547 -15.445 -21.969 1 96.25 99 ALA A O 1
ATOM 723 N N . ARG A 1 100 ? -3.953 -17.531 -22.375 1 97.12 100 ARG A N 1
ATOM 724 C CA . ARG A 1 100 ? -3.418 -17.266 -23.703 1 97.12 100 ARG A CA 1
ATOM 725 C C . ARG A 1 100 ? -4.5 -16.719 -24.625 1 97.12 100 ARG A C 1
ATOM 727 O O . ARG A 1 100 ? -4.238 -15.82 -25.438 1 97.12 100 ARG A O 1
ATOM 734 N N . ARG A 1 101 ? -5.602 -17.266 -24.5 1 95.69 101 ARG A N 1
ATOM 735 C CA . ARG A 1 101 ? -6.719 -16.812 -25.328 1 95.69 101 ARG A CA 1
ATOM 736 C C . ARG A 1 101 ? -7.172 -15.414 -24.938 1 95.69 101 ARG A C 1
ATOM 738 O O . ARG A 1 101 ? -7.426 -14.57 -25.797 1 95.69 101 ARG A O 1
ATOM 745 N N . ARG A 1 102 ? -7.277 -15.164 -23.688 1 93.69 102 ARG A N 1
ATOM 746 C CA . ARG A 1 102 ? -7.801 -13.906 -23.172 1 93.69 102 ARG A CA 1
ATOM 747 C C . ARG A 1 102 ? -6.793 -12.773 -23.359 1 93.69 102 ARG A C 1
ATOM 749 O O . ARG A 1 102 ? -7.176 -11.641 -23.656 1 93.69 102 ARG A O 1
ATOM 756 N N . TYR A 1 103 ? -5.578 -13.133 -23.141 1 95.19 103 TYR A N 1
ATOM 757 C CA . TYR A 1 103 ? -4.516 -12.133 -23.141 1 95.19 103 TYR A CA 1
ATOM 758 C C . TYR A 1 103 ? -3.318 -12.609 -23.953 1 95.19 103 TYR A C 1
ATOM 760 O O . TYR A 1 103 ? -2.268 -12.93 -23.391 1 95.19 103 TYR A O 1
ATOM 768 N N . PRO A 1 104 ? -3.377 -12.539 -25.234 1 96.44 104 PRO A N 1
ATOM 769 C CA . PRO A 1 104 ? -2.418 -13.227 -26.109 1 96.44 104 PRO A CA 1
ATOM 770 C C . PRO A 1 104 ? -1.076 -12.5 -26.188 1 96.44 104 PRO A C 1
ATOM 772 O O . PRO A 1 104 ? -0.131 -13.008 -26.797 1 96.44 104 PRO A O 1
ATOM 775 N N . HIS A 1 105 ? -0.897 -11.398 -25.531 1 95.12 105 HIS A N 1
ATOM 776 C CA . HIS A 1 105 ? 0.306 -10.602 -25.734 1 95.12 105 HIS A CA 1
ATOM 777 C C . HIS A 1 105 ? 1.44 -11.07 -24.828 1 95.12 105 HIS A C 1
ATOM 779 O O . HIS A 1 105 ? 2.592 -10.664 -25.016 1 95.12 105 HIS A O 1
ATOM 785 N N . ALA A 1 106 ? 1.209 -11.922 -23.859 1 97.56 106 ALA A N 1
ATOM 786 C CA . ALA A 1 106 ? 2.236 -12.453 -22.969 1 97.56 106 ALA A CA 1
ATOM 787 C C . ALA A 1 106 ? 2.746 -13.805 -23.469 1 97.56 106 ALA A C 1
ATOM 789 O O . ALA A 1 106 ? 2.17 -14.398 -24.375 1 97.56 106 ALA A O 1
ATOM 790 N N . ARG A 1 107 ? 3.889 -14.211 -22.969 1 98.25 107 ARG A N 1
ATOM 791 C CA . ARG A 1 107 ? 4.43 -15.539 -23.25 1 98.25 107 ARG A CA 1
ATOM 792 C C . ARG A 1 107 ? 4.043 -16.516 -22.156 1 98.25 107 ARG A C 1
ATOM 794 O O . ARG A 1 107 ? 4.516 -16.422 -21.016 1 98.25 107 ARG A O 1
ATOM 801 N N . TYR A 1 108 ? 3.234 -17.484 -22.547 1 98.44 108 TYR A N 1
ATOM 802 C CA . TYR A 1 108 ? 2.691 -18.406 -21.562 1 98.44 108 TYR A CA 1
ATOM 803 C C . TYR A 1 108 ? 3.363 -19.781 -21.656 1 98.44 108 TYR A C 1
ATOM 805 O O . TYR A 1 108 ? 3.68 -20.234 -22.766 1 98.44 108 TYR A O 1
ATOM 813 N N . GLN A 1 109 ? 3.5 -20.469 -20.547 1 97.88 109 GLN A N 1
ATOM 814 C CA . GLN A 1 109 ? 4.016 -21.828 -20.484 1 97.88 109 GLN A CA 1
ATOM 815 C C . GLN A 1 109 ? 3.438 -22.578 -19.297 1 97.88 109 GLN A C 1
ATOM 817 O O . GLN A 1 109 ? 3.227 -22 -18.234 1 97.88 109 GLN A O 1
ATOM 822 N N . VAL A 1 110 ? 3.125 -23.844 -19.531 1 97.44 110 VAL A N 1
ATOM 823 C CA . VAL A 1 110 ? 2.766 -24.703 -18.422 1 97.44 110 VAL A CA 1
ATOM 824 C C . VAL A 1 110 ? 4.02 -25.094 -17.641 1 97.44 110 VAL A C 1
ATOM 826 O O . VAL A 1 110 ? 4.977 -25.609 -18.203 1 97.44 110 VAL A O 1
ATOM 829 N N . ALA A 1 111 ? 4.105 -24.797 -16.359 1 97.38 111 ALA A N 1
ATOM 830 C CA . ALA A 1 111 ? 5.27 -25.125 -15.547 1 97.38 111 ALA A CA 1
ATOM 831 C C . ALA A 1 111 ? 4.922 -25.078 -14.062 1 97.38 111 ALA A C 1
ATOM 833 O O . ALA A 1 111 ? 3.932 -24.469 -13.664 1 97.38 111 ALA A O 1
ATOM 834 N N . ASP A 1 112 ? 5.695 -25.828 -13.266 1 96.19 112 ASP A N 1
ATOM 835 C CA . ASP A 1 112 ? 5.625 -25.812 -11.812 1 96.19 112 ASP A CA 1
ATOM 836 C C . ASP A 1 112 ? 6.426 -24.641 -11.234 1 96.19 112 ASP A C 1
ATOM 838 O O . ASP A 1 112 ? 7.59 -24.453 -11.594 1 96.19 112 ASP A O 1
ATOM 842 N N . MET A 1 113 ? 5.785 -23.891 -10.344 1 96.81 113 MET A N 1
ATOM 843 C CA . MET A 1 113 ? 6.469 -22.703 -9.82 1 96.81 113 MET A CA 1
ATOM 844 C C . MET A 1 113 ? 7.613 -23.109 -8.891 1 96.81 113 MET A C 1
ATOM 846 O O . MET A 1 113 ? 8.477 -22.297 -8.57 1 96.81 113 MET A O 1
ATOM 850 N N . ALA A 1 114 ? 7.652 -24.344 -8.414 1 96.31 114 ALA A N 1
ATOM 851 C CA . ALA A 1 114 ? 8.719 -24.828 -7.543 1 96.31 114 ALA A CA 1
ATOM 852 C C . ALA A 1 114 ? 9.945 -25.25 -8.352 1 96.31 114 ALA A C 1
ATOM 854 O O . ALA A 1 114 ? 11.008 -25.5 -7.785 1 96.31 114 ALA A O 1
ATOM 855 N N . SER A 1 115 ? 9.797 -25.375 -9.633 1 97 115 SER A N 1
ATOM 856 C CA . SER A 1 115 ? 10.875 -25.703 -10.562 1 97 115 SER A CA 1
ATOM 857 C C . SER A 1 115 ? 10.734 -24.938 -11.875 1 97 115 SER A C 1
ATOM 859 O O . SER A 1 115 ? 10.25 -25.469 -12.867 1 97 115 SER A O 1
ATOM 861 N N . LEU A 1 116 ? 11.242 -23.75 -11.906 1 98.19 116 LEU A N 1
ATOM 862 C CA . LEU A 1 116 ? 11.008 -22.828 -13.008 1 98.19 116 LEU A CA 1
ATOM 863 C C . LEU A 1 116 ? 11.953 -23.125 -14.172 1 98.19 116 LEU A C 1
ATOM 865 O O . LEU A 1 116 ? 13.164 -23.25 -13.984 1 98.19 116 LEU A O 1
ATOM 869 N N . PRO A 1 117 ? 11.398 -23.203 -15.375 1 98.19 117 PRO A N 1
ATOM 870 C CA . PRO A 1 117 ? 12.211 -23.547 -16.547 1 98.19 117 PRO A CA 1
ATOM 871 C C . PRO A 1 117 ? 12.906 -22.344 -17.156 1 98.19 117 PRO A C 1
ATOM 873 O O . PRO A 1 117 ? 12.875 -22.156 -18.375 1 98.19 117 PRO A O 1
ATOM 876 N N . TYR A 1 118 ? 13.523 -21.5 -16.391 1 98.44 118 TYR A N 1
ATOM 877 C CA . TYR A 1 118 ? 14.227 -20.297 -16.828 1 98.44 118 TYR A CA 1
ATOM 878 C C . TYR A 1 118 ? 15.633 -20.25 -16.234 1 98.44 118 TYR A C 1
ATOM 880 O O . TYR A 1 118 ? 15.898 -20.844 -15.195 1 98.44 118 TYR A O 1
ATOM 888 N N . GLN A 1 119 ? 16.469 -19.625 -16.938 1 98.12 119 GLN A N 1
ATOM 889 C CA . GLN A 1 119 ? 17.844 -19.469 -16.484 1 98.12 119 GLN A CA 1
ATOM 890 C C . GLN A 1 119 ? 17.922 -18.531 -15.273 1 98.12 119 GLN A C 1
ATOM 892 O O . GLN A 1 119 ? 16.984 -17.797 -14.992 1 98.12 119 GLN A O 1
ATOM 897 N N . ASP A 1 120 ? 19.078 -18.625 -14.602 1 98.12 120 ASP A N 1
ATOM 898 C CA . ASP A 1 120 ? 19.328 -17.719 -13.477 1 98.12 120 ASP A CA 1
ATOM 899 C C . ASP A 1 120 ? 19.266 -16.266 -13.922 1 98.12 120 ASP A C 1
ATOM 901 O O . ASP A 1 120 ? 19.719 -15.922 -15.016 1 98.12 120 ASP A O 1
ATOM 905 N N . ALA A 1 121 ? 18.641 -15.445 -13.141 1 97.38 121 ALA A N 1
ATOM 906 C CA . ALA A 1 121 ? 18.656 -13.992 -13.289 1 97.38 121 ALA A CA 1
ATOM 907 C C . ALA A 1 121 ? 18 -13.57 -14.602 1 97.38 121 ALA A C 1
ATOM 909 O O . ALA A 1 121 ? 18.422 -12.578 -15.219 1 97.38 121 ALA A O 1
ATOM 910 N N . ALA A 1 122 ? 17.016 -14.297 -14.961 1 97.94 122 ALA A N 1
ATOM 911 C CA . ALA A 1 122 ? 16.375 -14.062 -16.25 1 97.94 122 ALA A CA 1
ATOM 912 C C . ALA A 1 122 ? 15.383 -12.906 -16.188 1 97.94 122 ALA A C 1
ATOM 914 O O . ALA A 1 122 ? 15.016 -12.32 -17.203 1 97.94 122 ALA A O 1
ATOM 915 N N . PHE A 1 123 ? 14.938 -12.523 -15.016 1 98.44 123 PHE A N 1
ATOM 916 C CA . PHE A 1 123 ? 13.828 -11.586 -14.906 1 98.44 123 PHE A CA 1
ATOM 917 C C . PHE A 1 123 ? 14.172 -10.445 -13.953 1 98.44 123 PHE A C 1
ATOM 919 O O . PHE A 1 123 ? 14.797 -10.664 -12.914 1 98.44 123 PHE A O 1
ATOM 926 N N . GLY A 1 124 ? 13.672 -9.227 -14.289 1 98.06 124 GLY A N 1
ATOM 927 C CA . GLY A 1 124 ? 13.781 -8.086 -13.398 1 98.06 124 GLY A CA 1
ATOM 928 C C . GLY A 1 124 ? 12.734 -8.086 -12.297 1 98.06 124 GLY A C 1
ATOM 929 O O . GLY A 1 124 ? 12.875 -7.391 -11.289 1 98.06 124 GLY A O 1
ATOM 930 N N . GLY A 1 125 ? 11.695 -8.828 -12.555 1 98.69 125 GLY A N 1
ATOM 931 C CA . GLY A 1 125 ? 10.617 -8.93 -11.586 1 98.69 125 GLY A CA 1
ATOM 932 C C . GLY A 1 125 ? 9.898 -10.266 -11.625 1 98.69 125 GLY A C 1
ATOM 933 O O . GLY A 1 125 ? 9.922 -10.961 -12.648 1 98.69 125 GLY A O 1
ATOM 934 N N . LEU A 1 126 ? 9.312 -10.617 -10.523 1 98.88 126 LEU A N 1
ATOM 935 C CA . LEU A 1 126 ? 8.469 -11.797 -10.391 1 98.88 126 LEU A CA 1
ATOM 936 C C . LEU A 1 126 ? 7.238 -11.5 -9.547 1 98.88 126 LEU A C 1
ATOM 938 O O . LEU A 1 126 ? 7.336 -10.844 -8.508 1 98.88 126 LEU A O 1
ATOM 942 N N . CYS A 1 127 ? 6.098 -11.922 -10.031 1 98.88 127 CYS A N 1
ATOM 943 C CA . CYS A 1 127 ? 4.824 -11.727 -9.352 1 98.88 127 CYS A CA 1
ATOM 944 C C . CYS A 1 127 ? 4.168 -13.062 -9.023 1 98.88 127 CYS A C 1
ATOM 946 O O . CYS A 1 127 ? 4.051 -13.93 -9.891 1 98.88 127 CYS A O 1
ATOM 948 N N . ALA A 1 128 ? 3.842 -13.25 -7.809 1 98.81 128 ALA A N 1
ATOM 949 C CA . ALA A 1 128 ? 3 -14.344 -7.344 1 98.81 128 ALA A CA 1
ATOM 950 C C . ALA A 1 128 ? 1.705 -13.828 -6.73 1 98.81 128 ALA A C 1
ATOM 952 O O . ALA A 1 128 ? 1.662 -13.5 -5.539 1 98.81 128 ALA A O 1
ATOM 953 N N . TRP A 1 129 ? 0.696 -13.75 -7.531 1 97.94 129 TRP A N 1
ATOM 954 C CA . TRP A 1 129 ? -0.579 -13.141 -7.164 1 97.94 129 TRP A CA 1
ATOM 955 C C . TRP A 1 129 ? -1.601 -14.211 -6.785 1 97.94 129 TRP A C 1
ATOM 957 O O . TRP A 1 129 ? -2.334 -14.711 -7.641 1 97.94 129 TRP A O 1
ATOM 967 N N . TYR A 1 130 ? -1.674 -14.477 -5.492 1 96.12 130 TYR A N 1
ATOM 968 C CA . TYR A 1 130 ? -2.525 -15.484 -4.867 1 96.12 130 TYR A CA 1
ATOM 969 C C . TYR A 1 130 ? -2.145 -16.891 -5.332 1 96.12 130 TYR A C 1
ATOM 971 O O . TYR A 1 130 ? -3.012 -17.75 -5.512 1 96.12 130 TYR A O 1
ATOM 979 N N . SER A 1 131 ? -0.85 -17.094 -5.566 1 96.94 131 SER A N 1
ATOM 980 C CA . SER A 1 131 ? -0.413 -18.391 -6.098 1 96.94 131 SER A CA 1
ATOM 981 C C . SER A 1 131 ? 0.439 -19.141 -5.086 1 96.94 131 SER A C 1
ATOM 983 O O . SER A 1 131 ? 0.745 -20.312 -5.277 1 96.94 131 SER A O 1
ATOM 985 N N . ILE A 1 132 ? 0.762 -18.469 -3.943 1 97.94 132 ILE A N 1
ATOM 986 C CA . ILE A 1 132 ? 1.523 -19.188 -2.926 1 97.94 132 ILE A CA 1
ATOM 987 C C . ILE A 1 132 ? 0.571 -19.781 -1.888 1 97.94 132 ILE A C 1
ATOM 989 O O . ILE A 1 132 ? 1.01 -20.359 -0.891 1 97.94 132 ILE A O 1
ATOM 993 N N . ILE A 1 133 ? -0.666 -19.703 -2.115 1 96.62 133 ILE A N 1
ATOM 994 C CA . ILE A 1 133 ? -1.691 -19.953 -1.11 1 96.62 133 ILE A CA 1
ATOM 995 C C . ILE A 1 133 ? -1.951 -21.453 -1.008 1 96.62 133 ILE A C 1
ATOM 997 O O . ILE A 1 133 ? -2.771 -21.891 -0.198 1 96.62 133 ILE A O 1
ATOM 1001 N N . HIS A 1 134 ? -1.295 -22.328 -1.746 1 94.88 134 HIS A N 1
ATOM 1002 C CA . HIS A 1 134 ? -1.354 -23.781 -1.618 1 94.88 134 HIS A CA 1
ATOM 1003 C C . HIS A 1 134 ? -0.037 -24.344 -1.097 1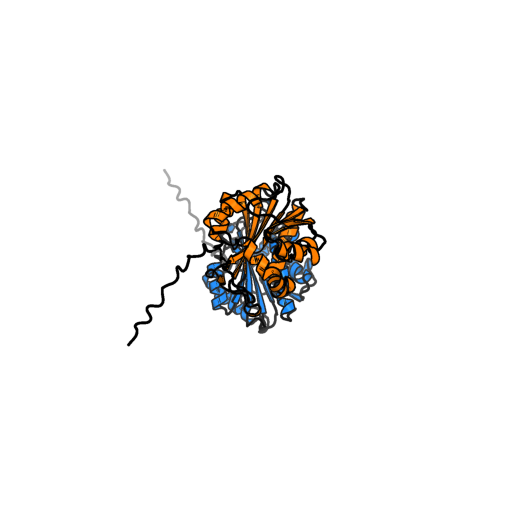 94.88 134 HIS A C 1
ATOM 1005 O O . HIS A 1 134 ? 0.108 -25.547 -0.944 1 94.88 134 HIS A O 1
ATOM 1011 N N . THR A 1 135 ? 0.915 -23.484 -0.849 1 96 135 THR A N 1
ATOM 1012 C CA . THR A 1 135 ? 2.217 -23.875 -0.326 1 96 135 THR A CA 1
ATOM 1013 C C . THR A 1 135 ? 2.264 -23.719 1.19 1 96 135 THR A C 1
ATOM 1015 O O . THR A 1 135 ? 2.15 -22.594 1.705 1 96 135 THR A O 1
ATOM 1018 N N . PRO A 1 136 ? 2.484 -24.844 1.904 1 95.94 136 PRO A N 1
ATOM 1019 C CA . PRO A 1 136 ? 2.582 -24.719 3.361 1 95.94 136 PRO A CA 1
ATOM 1020 C C . PRO A 1 136 ? 3.699 -23.766 3.799 1 95.94 136 PRO A C 1
ATOM 1022 O O . PRO A 1 136 ? 4.715 -23.656 3.111 1 95.94 136 PRO A O 1
ATOM 1025 N N . ALA A 1 137 ? 3.512 -23.188 4.973 1 96.44 137 ALA A N 1
ATOM 1026 C CA . ALA A 1 137 ? 4.402 -22.141 5.477 1 96.44 137 ALA A CA 1
ATOM 1027 C C . ALA A 1 137 ? 5.844 -22.641 5.555 1 96.44 137 ALA A C 1
ATOM 1029 O O . ALA A 1 137 ? 6.781 -21.906 5.242 1 96.44 137 ALA A O 1
ATOM 1030 N N . ASP A 1 138 ? 6.016 -23.875 5.914 1 96.88 138 ASP A N 1
ATOM 1031 C CA . ASP A 1 138 ? 7.355 -24.422 6.125 1 96.88 138 ASP A CA 1
ATOM 1032 C C . ASP A 1 138 ? 8.047 -24.703 4.793 1 96.88 138 ASP A C 1
ATOM 1034 O O . ASP A 1 138 ? 9.227 -25.062 4.762 1 96.88 138 ASP A O 1
ATOM 1038 N N . ARG A 1 139 ? 7.328 -24.547 3.676 1 97.94 139 ARG A N 1
ATOM 1039 C CA . ARG A 1 139 ? 7.91 -24.781 2.359 1 97.94 139 ARG A CA 1
ATOM 1040 C C . ARG A 1 139 ? 8.102 -23.484 1.593 1 97.94 139 ARG A C 1
ATOM 1042 O O . ARG A 1 139 ? 8.625 -23.484 0.477 1 97.94 139 ARG A O 1
ATOM 1049 N N . LEU A 1 140 ? 7.723 -22.391 2.178 1 98.62 140 LEU A N 1
ATOM 1050 C CA . LEU A 1 140 ? 7.773 -21.109 1.49 1 98.62 140 LEU A CA 1
ATOM 1051 C C . LEU A 1 140 ? 9.211 -20.688 1.219 1 98.62 140 LEU A C 1
ATOM 1053 O O . LEU A 1 140 ? 9.516 -20.141 0.153 1 98.62 140 LEU A O 1
ATOM 1057 N N . ALA A 1 141 ? 10.094 -20.969 2.117 1 98.62 141 ALA A N 1
ATOM 1058 C CA . ALA A 1 141 ? 11.484 -20.547 1.939 1 98.62 141 ALA A CA 1
ATOM 1059 C C . ALA A 1 141 ? 12.094 -21.203 0.703 1 98.62 141 ALA A C 1
ATOM 1061 O O . ALA A 1 141 ? 12.781 -20.531 -0.078 1 98.62 141 ALA A O 1
ATOM 1062 N N . GLY A 1 142 ? 11.836 -22.5 0.561 1 98.5 142 GLY A N 1
ATOM 1063 C CA . GLY A 1 142 ? 12.32 -23.188 -0.628 1 98.5 142 GLY A CA 1
ATOM 1064 C C . GLY A 1 142 ? 11.727 -22.641 -1.913 1 98.5 142 GLY A C 1
ATOM 1065 O O . GLY A 1 142 ? 12.43 -22.484 -2.91 1 98.5 142 GLY A O 1
ATOM 1066 N N . LEU A 1 143 ? 10.477 -22.375 -1.891 1 98.62 143 LEU A N 1
ATOM 1067 C CA . LEU A 1 143 ? 9.797 -21.797 -3.043 1 98.62 143 LEU A CA 1
ATOM 1068 C C . LEU A 1 143 ? 10.391 -20.438 -3.398 1 98.62 143 LEU A C 1
ATOM 1070 O O . LEU A 1 143 ? 10.672 -20.172 -4.566 1 98.62 143 LEU A O 1
ATOM 1074 N N . PHE A 1 144 ? 10.625 -19.578 -2.398 1 98.88 144 PHE A N 1
ATOM 1075 C CA . PHE A 1 144 ? 11.156 -18.234 -2.611 1 98.88 144 PHE A CA 1
ATOM 1076 C C . PHE A 1 144 ? 12.609 -18.297 -3.07 1 98.88 144 PHE A C 1
ATOM 1078 O O . PHE A 1 144 ? 13.07 -17.422 -3.805 1 98.88 144 PHE A O 1
ATOM 1085 N N . ALA A 1 145 ? 13.344 -19.344 -2.689 1 98.69 145 ALA A N 1
ATOM 1086 C CA . ALA A 1 145 ? 14.695 -19.531 -3.207 1 98.69 145 ALA A CA 1
ATOM 1087 C C . ALA A 1 145 ? 14.68 -19.75 -4.719 1 98.69 145 ALA A C 1
ATOM 1089 O O . ALA A 1 145 ? 15.539 -19.234 -5.434 1 98.69 145 ALA A O 1
ATOM 1090 N N . GLU A 1 146 ? 13.703 -20.531 -5.129 1 98.69 146 GLU A N 1
ATOM 1091 C CA . GLU A 1 146 ? 13.547 -20.734 -6.566 1 98.69 146 GLU A CA 1
ATOM 1092 C C . GLU A 1 146 ? 13.188 -19.422 -7.27 1 98.69 146 GLU A C 1
ATOM 1094 O O . GLU A 1 146 ? 13.703 -19.141 -8.352 1 98.69 146 GLU A O 1
ATOM 1099 N N . PHE A 1 147 ? 12.312 -18.625 -6.691 1 98.81 147 PHE A N 1
ATOM 1100 C CA . PHE A 1 147 ? 12 -17.297 -7.219 1 98.81 147 PHE A CA 1
ATOM 1101 C C . PHE A 1 147 ? 13.258 -16.438 -7.305 1 98.81 147 PHE A C 1
ATOM 1103 O O . PHE A 1 147 ? 13.492 -15.773 -8.32 1 98.81 147 PHE A O 1
ATOM 1110 N N . SER A 1 148 ? 14.031 -16.5 -6.273 1 98.5 148 SER A N 1
ATOM 1111 C CA . SER A 1 148 ? 15.266 -15.727 -6.199 1 98.5 148 SER A CA 1
ATOM 1112 C C . SER A 1 148 ? 16.234 -16.125 -7.309 1 98.5 148 SER A C 1
ATOM 1114 O O . SER A 1 148 ? 16.891 -15.266 -7.906 1 98.5 148 SER A O 1
ATOM 1116 N N . ARG A 1 149 ? 16.281 -17.359 -7.594 1 98.19 149 ARG A N 1
ATOM 1117 C CA . ARG A 1 149 ? 17.203 -17.875 -8.594 1 98.19 149 ARG A CA 1
ATOM 1118 C C . ARG A 1 149 ? 16.969 -17.219 -9.953 1 98.19 149 ARG A C 1
ATOM 1120 O O . ARG A 1 149 ? 17.906 -16.844 -10.641 1 98.19 149 ARG A O 1
ATOM 1127 N N . VAL A 1 150 ? 15.75 -17.016 -10.328 1 98.44 150 VAL A N 1
ATOM 1128 C CA . VAL A 1 150 ? 15.453 -16.547 -11.68 1 98.44 150 VAL A CA 1
ATOM 1129 C C . VAL A 1 150 ? 15.414 -15.023 -11.711 1 98.44 150 VAL A C 1
ATOM 1131 O O . VAL A 1 150 ? 15.25 -14.422 -12.773 1 98.44 150 VAL A O 1
ATOM 1134 N N . LEU A 1 151 ? 15.547 -14.375 -10.578 1 98.12 151 LEU A N 1
ATOM 1135 C CA . LEU A 1 151 ? 15.516 -12.922 -10.516 1 98.12 151 LEU A CA 1
ATOM 1136 C C . LEU A 1 151 ? 16.906 -12.336 -10.688 1 98.12 151 LEU A C 1
ATOM 1138 O O . LEU A 1 151 ? 17.891 -12.875 -10.148 1 98.12 151 LEU A O 1
ATOM 1142 N N . ALA A 1 152 ? 16.938 -11.234 -11.375 1 96.12 152 ALA A N 1
ATOM 1143 C CA . ALA A 1 152 ? 18.172 -10.461 -11.508 1 96.12 152 ALA A CA 1
ATOM 1144 C C . ALA A 1 152 ? 18.547 -9.805 -10.18 1 96.12 152 ALA A C 1
ATOM 1146 O O . ALA A 1 152 ? 17.812 -9.906 -9.203 1 96.12 152 ALA A O 1
ATOM 1147 N N . ASP A 1 153 ? 19.75 -9.117 -10.211 1 91.62 153 ASP A N 1
ATOM 1148 C CA . ASP A 1 153 ? 20.266 -8.352 -9.07 1 91.62 153 ASP A CA 1
ATOM 1149 C C . ASP A 1 153 ? 20.562 -6.91 -9.469 1 91.62 153 ASP A C 1
ATOM 1151 O O . ASP A 1 153 ? 21.578 -6.648 -10.133 1 91.62 153 ASP A O 1
ATOM 1155 N N . PRO A 1 154 ? 19.734 -6.016 -9.164 1 92.75 154 PRO A N 1
ATOM 1156 C CA . PRO A 1 154 ? 18.578 -6.203 -8.297 1 92.75 154 PRO A CA 1
ATOM 1157 C C . PRO A 1 154 ? 17.375 -6.789 -9.039 1 92.75 154 PRO A C 1
ATOM 1159 O O . PRO A 1 154 ? 17.266 -6.637 -10.258 1 92.75 154 PRO A O 1
ATOM 1162 N N . GLY A 1 155 ? 16.609 -7.527 -8.391 1 97.5 155 GLY A N 1
ATOM 1163 C CA . GLY A 1 155 ? 15.344 -8.062 -8.859 1 97.5 155 GLY A CA 1
ATOM 1164 C C . GLY A 1 155 ? 14.219 -7.898 -7.855 1 97.5 155 GLY A C 1
ATOM 1165 O O . GLY A 1 155 ? 14.445 -7.984 -6.645 1 97.5 155 GLY A O 1
ATOM 1166 N N . TRP A 1 156 ? 12.984 -7.684 -8.359 1 98.44 156 TRP A N 1
ATOM 1167 C CA . TRP A 1 156 ? 11.859 -7.348 -7.488 1 98.44 156 TRP A CA 1
ATOM 1168 C C . TRP A 1 156 ? 10.852 -8.484 -7.438 1 98.44 156 TRP A C 1
ATOM 1170 O O . TRP A 1 156 ? 10.633 -9.18 -8.438 1 98.44 156 TRP A O 1
ATOM 1180 N N . LEU A 1 157 ? 10.266 -8.664 -6.25 1 98.88 157 LEU A N 1
ATOM 1181 C CA . LEU A 1 157 ? 9.242 -9.672 -6.008 1 98.88 157 LEU A CA 1
ATOM 1182 C C . LEU A 1 157 ? 7.965 -9.031 -5.473 1 98.88 157 LEU A C 1
ATOM 1184 O O . LEU A 1 157 ? 8.016 -8.188 -4.578 1 98.88 157 LEU A O 1
ATOM 1188 N N . LEU A 1 158 ? 6.809 -9.359 -6.059 1 98.94 158 LEU A N 1
ATOM 1189 C CA . LEU A 1 158 ? 5.492 -9 -5.547 1 98.94 158 LEU A CA 1
ATOM 1190 C C . LEU A 1 158 ? 4.699 -10.242 -5.16 1 98.94 158 LEU A C 1
ATOM 1192 O O . LEU A 1 158 ? 4.527 -11.156 -5.973 1 98.94 158 LEU A O 1
ATOM 1196 N N . LEU A 1 159 ? 4.281 -10.258 -3.898 1 98.94 159 LEU A N 1
ATOM 1197 C CA . LEU A 1 159 ? 3.408 -11.312 -3.402 1 98.94 159 LEU A CA 1
ATOM 1198 C C . LEU A 1 159 ? 2.039 -10.758 -3.027 1 98.94 159 LEU A C 1
ATOM 1200 O O . LEU A 1 159 ? 1.942 -9.68 -2.432 1 98.94 159 LEU A O 1
ATOM 1204 N N . GLY A 1 160 ? 0.963 -11.414 -3.424 1 98.56 160 GLY A N 1
ATOM 1205 C CA . GLY A 1 160 ? -0.386 -11.25 -2.904 1 98.56 160 GLY A CA 1
ATOM 1206 C C . GLY A 1 160 ? -0.969 -12.531 -2.342 1 98.56 160 GLY A C 1
ATOM 1207 O O . GLY A 1 160 ? -0.813 -13.602 -2.934 1 98.56 160 GLY A O 1
ATOM 1208 N N . PHE A 1 161 ? -1.552 -12.453 -1.152 1 98.31 161 PHE A N 1
ATOM 1209 C CA . PHE A 1 161 ? -2.127 -13.633 -0.519 1 98.31 161 PHE A CA 1
ATOM 1210 C C . PHE A 1 161 ? -3.141 -13.234 0.547 1 98.31 161 PHE A C 1
ATOM 1212 O O . PHE A 1 161 ? -3.127 -12.102 1.031 1 98.31 161 PHE A O 1
ATOM 1219 N N . GLN A 1 162 ? -4.062 -14.148 0.795 1 97.75 162 GLN A N 1
ATOM 1220 C CA . GLN A 1 162 ? -5.016 -13.914 1.876 1 97.75 162 GLN A CA 1
ATOM 1221 C C . GLN A 1 162 ? -4.367 -14.125 3.238 1 97.75 162 GLN A C 1
ATOM 1223 O O . GLN A 1 162 ? -3.463 -14.953 3.377 1 97.75 162 GLN A O 1
ATOM 1228 N N . THR A 1 163 ? -4.848 -13.367 4.273 1 98.5 163 THR A N 1
ATOM 1229 C CA . THR A 1 163 ? -4.273 -13.445 5.613 1 98.5 163 THR A CA 1
ATOM 1230 C C . THR A 1 163 ? -5.344 -13.195 6.676 1 98.5 163 THR A C 1
ATOM 1232 O O . THR A 1 163 ? -6.488 -12.867 6.348 1 98.5 163 THR A O 1
ATOM 1235 N N . ASP A 1 164 ? -5.023 -13.461 7.961 1 97.25 164 ASP A N 1
ATOM 1236 C CA . ASP A 1 164 ? -5.812 -13.133 9.148 1 97.25 164 ASP A CA 1
ATOM 1237 C C . ASP A 1 164 ? -7.176 -13.82 9.102 1 97.25 164 ASP A C 1
ATOM 1239 O O . ASP A 1 164 ? -8.203 -13.188 9.367 1 97.25 164 ASP A O 1
ATOM 1243 N N . ALA A 1 165 ? -7.227 -15.008 8.703 1 96.69 165 ALA A N 1
ATOM 1244 C CA . ALA A 1 165 ? -8.406 -15.867 8.688 1 96.69 165 ALA A CA 1
ATOM 1245 C C . ALA A 1 165 ? -8.016 -17.344 8.648 1 96.69 165 ALA A C 1
ATOM 1247 O O . ALA A 1 165 ? -6.871 -17.672 8.336 1 96.69 165 ALA A O 1
ATOM 1248 N N . PRO A 1 166 ? -8.891 -18.266 9.031 1 94.94 166 PRO A N 1
ATOM 1249 C CA . PRO A 1 166 ? -8.602 -19.688 8.852 1 94.94 166 PRO A CA 1
ATOM 1250 C C . PRO A 1 166 ? -8.547 -20.094 7.379 1 94.94 166 PRO A C 1
ATOM 1252 O O . PRO A 1 166 ? -9.086 -19.391 6.52 1 94.94 166 PRO A O 1
ATOM 1255 N N . PRO A 1 167 ? -7.848 -21.234 7.156 1 94.25 167 PRO A N 1
ATOM 1256 C CA . PRO A 1 167 ? -7.879 -21.734 5.781 1 94.25 167 PRO A CA 1
ATOM 1257 C C . PRO A 1 167 ? -9.297 -21.969 5.273 1 94.25 167 PRO A C 1
ATOM 1259 O O . PRO A 1 167 ? -10.195 -22.281 6.062 1 94.25 167 PRO A O 1
ATOM 1262 N N . LEU A 1 168 ? -9.43 -21.688 4.02 1 89.62 168 LEU A N 1
ATOM 1263 C CA . LEU A 1 168 ? -10.695 -21.984 3.359 1 89.62 168 LEU A CA 1
ATOM 1264 C C . LEU A 1 168 ? -10.625 -23.328 2.643 1 89.62 168 LEU A C 1
ATOM 1266 O O . LEU A 1 168 ? -9.711 -23.562 1.846 1 89.62 168 LEU A O 1
ATOM 1270 N N . VAL A 1 169 ? -11.531 -24.234 2.941 1 87.62 169 VAL A N 1
ATOM 1271 C CA . VAL A 1 169 ? -11.523 -25.578 2.389 1 87.62 169 VAL A CA 1
ATOM 1272 C C . VAL A 1 169 ? -12.773 -25.812 1.547 1 87.62 169 VAL A C 1
ATOM 1274 O O . VAL A 1 169 ? -13.883 -25.453 1.966 1 87.62 169 VAL A O 1
ATOM 1277 N N . PHE A 1 170 ? -12.547 -26.234 0.322 1 79.62 170 PHE A N 1
ATOM 1278 C CA . PHE A 1 170 ? -13.648 -26.594 -0.559 1 79.62 170 PHE A CA 1
ATOM 1279 C C . PHE A 1 170 ? -13.617 -28.078 -0.881 1 79.62 170 PHE A C 1
ATOM 1281 O O . PHE A 1 170 ? -12.57 -28.609 -1.259 1 79.62 170 PHE A O 1
ATOM 1288 N N . ASP A 1 171 ? -14.727 -28.641 -0.663 1 78.81 171 ASP A N 1
ATOM 1289 C CA . ASP A 1 171 ? -14.844 -30.031 -1.061 1 78.81 171 ASP A CA 1
ATOM 1290 C C . ASP A 1 171 ? -15.594 -30.172 -2.383 1 78.81 171 ASP A C 1
ATOM 1292 O O . ASP A 1 171 ? -15.641 -31.25 -2.971 1 78.81 171 ASP A O 1
ATOM 1296 N N . GLU A 1 172 ? -16.188 -29.188 -2.836 1 74 172 GLU A N 1
ATOM 1297 C CA . GLU A 1 172 ? -16.859 -29.078 -4.125 1 74 172 GLU A CA 1
ATOM 1298 C C . GLU A 1 172 ? -16.75 -27.672 -4.695 1 74 172 GLU A C 1
ATOM 1300 O O . GLU A 1 172 ? -16.828 -26.688 -3.953 1 74 172 GLU A O 1
ATOM 1305 N N . ALA A 1 173 ? -16.391 -27.609 -5.992 1 70.94 173 ALA A N 1
ATOM 1306 C CA . ALA A 1 173 ? -16.391 -26.328 -6.695 1 70.94 173 ALA A CA 1
ATOM 1307 C C . ALA A 1 173 ? -17.047 -26.438 -8.062 1 70.94 173 ALA A C 1
ATOM 1309 O O . ALA A 1 173 ? -16.672 -27.297 -8.875 1 70.94 173 ALA A O 1
ATOM 1310 N N . PHE A 1 174 ? -18.141 -25.594 -8.188 1 73.62 174 PHE A N 1
ATOM 1311 C CA . PHE A 1 174 ? -18.844 -25.5 -9.469 1 73.62 174 PHE A CA 1
ATOM 1312 C C . PHE A 1 174 ? -19.359 -26.859 -9.898 1 73.62 174 PHE A C 1
ATOM 1314 O O . PHE A 1 174 ? -19.25 -27.234 -11.07 1 73.62 174 PHE A O 1
ATOM 1321 N N . GLY A 1 175 ? -19.781 -27.625 -9.008 1 72.44 175 GLY A N 1
ATOM 1322 C CA . GLY A 1 175 ? -20.422 -28.906 -9.305 1 72.44 175 GLY A CA 1
ATOM 1323 C C . GLY A 1 175 ? -19.453 -30.062 -9.383 1 72.44 175 GLY A C 1
ATOM 1324 O O . GLY A 1 175 ? -19.844 -31.203 -9.594 1 72.44 175 GLY A O 1
ATOM 1325 N N . HIS A 1 176 ? -18.188 -29.781 -9.227 1 77.06 176 HIS A N 1
ATOM 1326 C CA . HIS A 1 176 ? -17.172 -30.828 -9.281 1 77.06 176 HIS A CA 1
ATOM 1327 C C . HIS A 1 176 ? -16.609 -31.125 -7.895 1 77.06 176 HIS A C 1
ATOM 1329 O O . HIS A 1 176 ? -16.469 -30.219 -7.074 1 77.06 176 HIS A O 1
ATOM 1335 N N . LYS A 1 177 ? -16.406 -32.375 -7.648 1 73.31 177 LYS A N 1
ATOM 1336 C CA . LYS A 1 177 ? -15.727 -32.75 -6.41 1 73.31 177 LYS A CA 1
ATOM 1337 C C . LYS A 1 177 ? -14.25 -32.344 -6.445 1 73.31 177 LYS A C 1
ATOM 1339 O O . LYS A 1 177 ? -13.539 -32.656 -7.395 1 73.31 177 LYS A O 1
ATOM 1344 N N . VAL A 1 178 ? -13.867 -31.469 -5.594 1 72.56 178 VAL A N 1
ATOM 1345 C CA . VAL A 1 178 ? -12.477 -31.031 -5.441 1 72.56 178 VAL A CA 1
ATOM 1346 C C . VAL A 1 178 ? -12.078 -31.109 -3.969 1 72.56 178 VAL A C 1
ATOM 1348 O O . VAL A 1 178 ? -12.906 -31.406 -3.105 1 72.56 178 VAL A O 1
ATOM 1351 N N . ASP A 1 179 ? -10.844 -31.172 -3.689 1 77.12 179 ASP A N 1
ATOM 1352 C CA . ASP A 1 179 ? -10.266 -31.016 -2.359 1 77.12 179 ASP A CA 1
ATOM 1353 C C . ASP A 1 179 ? -9.227 -29.891 -2.34 1 77.12 179 ASP A C 1
ATOM 1355 O O . ASP A 1 179 ? -8.031 -30.141 -2.479 1 77.12 179 ASP A O 1
ATOM 1359 N N . MET A 1 180 ? -9.797 -28.734 -2.207 1 82.5 180 MET A N 1
ATOM 1360 C CA . MET A 1 180 ? -8.914 -27.578 -2.289 1 82.5 180 MET A CA 1
ATOM 1361 C C . MET A 1 180 ? -8.828 -26.859 -0.945 1 82.5 180 MET A C 1
ATOM 1363 O O . MET A 1 180 ? -9.852 -26.656 -0.286 1 82.5 180 MET A O 1
ATOM 1367 N N . THR A 1 181 ? -7.648 -26.703 -0.539 1 86.75 181 THR A N 1
ATOM 1368 C CA . THR A 1 181 ? -7.398 -25.875 0.644 1 86.75 181 THR A CA 1
ATOM 1369 C C . THR A 1 181 ? -6.672 -24.594 0.266 1 86.75 181 THR A C 1
ATOM 1371 O O . THR A 1 181 ? -5.625 -24.625 -0.385 1 86.75 181 THR A O 1
ATOM 1374 N N . PHE A 1 182 ? -7.246 -23.5 0.609 1 90.69 182 PHE A N 1
ATOM 1375 C CA . PHE A 1 182 ? -6.641 -22.188 0.446 1 90.69 182 PHE A CA 1
ATOM 1376 C C . PHE A 1 182 ? -6.062 -21.688 1.766 1 90.69 182 PHE A C 1
ATOM 1378 O O . PHE A 1 182 ? -6.809 -21.344 2.684 1 90.69 182 PHE A O 1
ATOM 1385 N N . LEU A 1 183 ? -4.785 -21.672 1.824 1 95.06 183 LEU A N 1
ATOM 1386 C CA . LEU A 1 183 ? -4.105 -21.234 3.039 1 95.06 183 LEU A CA 1
ATOM 1387 C C . LEU A 1 183 ? -4.184 -19.719 3.193 1 95.06 183 LEU A C 1
ATOM 1389 O O . LEU A 1 183 ? -4.219 -19 2.197 1 95.06 183 LEU A O 1
ATOM 1393 N N . ARG A 1 184 ? -4.262 -19.281 4.367 1 97.12 184 ARG A N 1
ATOM 1394 C CA . ARG A 1 184 ? -4.133 -17.891 4.766 1 97.12 184 ARG A CA 1
ATOM 1395 C C . ARG A 1 184 ? -2.84 -17.656 5.543 1 97.12 184 ARG A C 1
ATOM 1397 O O . ARG A 1 184 ? -2.76 -17.984 6.734 1 97.12 184 ARG A O 1
ATOM 1404 N N . HIS A 1 185 ? -1.941 -17.031 4.902 1 98.44 185 HIS A N 1
ATOM 1405 C CA . HIS A 1 185 ? -0.599 -16.969 5.469 1 98.44 185 HIS A CA 1
ATOM 1406 C C . HIS A 1 185 ? -0.476 -15.859 6.504 1 98.44 185 HIS A C 1
ATOM 1408 O O . HIS A 1 185 ? -1.1 -14.805 6.363 1 98.44 185 HIS A O 1
ATOM 1414 N N . ASN A 1 186 ? 0.286 -16.234 7.52 1 98.38 186 ASN A N 1
ATOM 1415 C CA . ASN A 1 186 ? 0.768 -15.203 8.438 1 98.38 186 ASN A CA 1
ATOM 1416 C C . ASN A 1 186 ? 1.86 -14.344 7.805 1 98.38 186 ASN A C 1
ATOM 1418 O O . ASN A 1 186 ? 2.859 -14.875 7.312 1 98.38 186 ASN A O 1
ATOM 1422 N N . VAL A 1 187 ? 1.694 -13.055 7.891 1 98.62 187 VAL A N 1
ATOM 1423 C CA . VAL A 1 187 ? 2.602 -12.141 7.207 1 98.62 187 VAL A CA 1
ATOM 1424 C C . VAL A 1 187 ? 4.012 -12.289 7.773 1 98.62 187 VAL A C 1
ATOM 1426 O O . VAL A 1 187 ? 4.996 -12.25 7.031 1 98.62 187 VAL A O 1
ATOM 1429 N N . THR A 1 188 ? 4.117 -12.445 9.055 1 98.12 188 THR A N 1
ATOM 1430 C CA . THR A 1 188 ? 5.422 -12.609 9.688 1 98.12 188 THR A CA 1
ATOM 1431 C C . THR A 1 188 ? 6.117 -13.859 9.172 1 98.12 188 THR A C 1
ATOM 1433 O O . THR A 1 188 ? 7.324 -13.844 8.906 1 98.12 188 THR A O 1
ATOM 1436 N N . ALA A 1 189 ? 5.379 -14.945 9.016 1 98.44 189 ALA A N 1
ATOM 1437 C CA . ALA A 1 189 ? 5.938 -16.188 8.477 1 98.44 189 ALA A CA 1
ATOM 1438 C C . ALA A 1 189 ? 6.441 -15.984 7.047 1 98.44 189 ALA A C 1
ATOM 1440 O O . ALA A 1 189 ? 7.488 -16.516 6.672 1 98.44 189 ALA A O 1
ATOM 1441 N N . VAL A 1 190 ? 5.703 -15.242 6.285 1 98.88 190 VAL A N 1
ATOM 1442 C CA . VAL A 1 190 ? 6.102 -14.945 4.914 1 98.88 190 VAL A CA 1
ATOM 1443 C C . VAL A 1 190 ? 7.387 -14.125 4.914 1 98.88 190 VAL A C 1
ATOM 1445 O O . VAL A 1 190 ? 8.305 -14.398 4.133 1 98.88 190 VAL A O 1
ATOM 1448 N N . HIS A 1 191 ? 7.484 -13.141 5.801 1 98.81 191 HIS A N 1
ATOM 1449 C CA . HIS A 1 191 ? 8.688 -12.32 5.918 1 98.81 191 HIS A CA 1
ATOM 1450 C C . HIS A 1 191 ? 9.906 -13.18 6.254 1 98.81 191 HIS A C 1
ATOM 1452 O O . HIS A 1 191 ? 10.969 -13 5.664 1 98.81 191 HIS A O 1
ATOM 1458 N N . GLU A 1 192 ? 9.711 -14.055 7.203 1 98.69 192 GLU A N 1
ATOM 1459 C CA . GLU A 1 192 ? 10.805 -14.93 7.617 1 98.69 192 GLU A CA 1
ATOM 1460 C C . GLU A 1 192 ? 11.281 -15.805 6.457 1 98.69 192 GLU A C 1
ATOM 1462 O O . GLU A 1 192 ? 12.484 -15.992 6.27 1 98.69 192 GLU A O 1
ATOM 1467 N N . ALA A 1 193 ? 10.336 -16.344 5.715 1 98.88 193 ALA A N 1
ATOM 1468 C CA . ALA A 1 193 ? 10.672 -17.172 4.559 1 98.88 193 ALA A CA 1
ATOM 1469 C C . ALA A 1 193 ? 11.414 -16.359 3.502 1 98.88 193 ALA A C 1
ATOM 1471 O O . ALA A 1 193 ? 12.352 -16.844 2.875 1 98.88 193 ALA A O 1
ATOM 1472 N N . LEU A 1 194 ? 10.984 -15.117 3.291 1 98.81 194 LEU A N 1
ATOM 1473 C CA . LEU A 1 194 ? 11.641 -14.234 2.336 1 9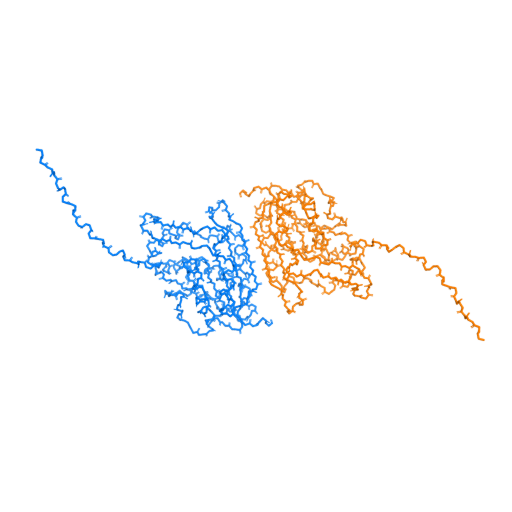8.81 194 LEU A CA 1
ATOM 1474 C C . LEU A 1 194 ? 13.078 -13.953 2.754 1 98.81 194 LEU A C 1
ATOM 1476 O O . LEU A 1 194 ? 13.992 -14.023 1.933 1 98.81 194 LEU A O 1
ATOM 1480 N N . LEU A 1 195 ? 13.25 -13.656 3.994 1 98.12 195 LEU A N 1
ATOM 1481 C CA . LEU A 1 195 ? 14.578 -13.383 4.516 1 98.12 195 LEU A CA 1
ATOM 1482 C C . LEU A 1 195 ? 15.492 -14.594 4.34 1 98.12 195 LEU A C 1
ATOM 1484 O O . LEU A 1 195 ? 16.641 -14.461 3.912 1 98.12 195 LEU A O 1
ATOM 1488 N N . ALA A 1 196 ? 14.977 -15.719 4.617 1 98.19 196 ALA A N 1
ATOM 1489 C CA . ALA A 1 196 ? 15.727 -16.969 4.492 1 98.19 196 ALA A CA 1
ATOM 1490 C C . ALA A 1 196 ? 16.156 -17.203 3.045 1 98.19 196 ALA A C 1
ATOM 1492 O O . ALA A 1 196 ? 17.188 -17.812 2.789 1 98.19 196 ALA A O 1
ATOM 1493 N N . ALA A 1 197 ? 15.383 -16.734 2.111 1 98.25 197 ALA A N 1
ATOM 1494 C CA . ALA A 1 197 ? 15.641 -16.938 0.688 1 98.25 197 ALA A CA 1
ATOM 1495 C C . ALA A 1 197 ? 16.5 -15.812 0.109 1 98.25 197 ALA A C 1
ATOM 1497 O O . ALA A 1 197 ? 16.734 -15.773 -1.099 1 98.25 197 ALA A O 1
ATOM 1498 N N . GLY A 1 198 ? 16.859 -14.828 0.898 1 96.81 198 GLY A N 1
ATOM 1499 C CA . GLY A 1 198 ? 17.781 -13.797 0.469 1 96.81 198 GLY A CA 1
ATOM 1500 C C . GLY A 1 198 ? 17.094 -12.523 0.011 1 96.81 198 GLY A C 1
ATOM 1501 O O . GLY A 1 198 ? 17.719 -11.664 -0.611 1 96.81 198 GLY A O 1
ATOM 1502 N N . PHE A 1 199 ? 15.844 -12.406 0.335 1 98.38 199 PHE A N 1
ATOM 1503 C CA . PHE A 1 199 ? 15.117 -11.195 -0.038 1 98.38 199 PHE A CA 1
ATOM 1504 C C . PHE A 1 199 ? 15.172 -10.164 1.083 1 98.38 199 PHE A C 1
ATOM 1506 O O . PHE A 1 199 ? 15.32 -10.516 2.254 1 98.38 199 PHE A O 1
ATOM 1513 N N . THR A 1 200 ? 15.078 -8.891 0.677 1 97.44 200 THR A N 1
ATOM 1514 C CA . THR A 1 200 ? 14.836 -7.773 1.581 1 97.44 200 THR A CA 1
ATOM 1515 C C . THR A 1 200 ? 13.438 -7.203 1.362 1 97.44 200 THR A C 1
ATOM 1517 O O . THR A 1 200 ? 13.062 -6.867 0.235 1 97.44 200 THR A O 1
ATOM 1520 N N . VAL A 1 201 ? 12.688 -7.109 2.467 1 98.38 201 VAL A N 1
ATOM 1521 C CA . VAL A 1 201 ? 11.328 -6.574 2.357 1 98.38 201 VAL A CA 1
ATOM 1522 C C . VAL A 1 201 ? 11.391 -5.062 2.148 1 98.38 201 VAL A C 1
ATOM 1524 O O . VAL A 1 201 ? 12.117 -4.359 2.854 1 98.38 201 VAL A O 1
ATOM 1527 N N . TYR A 1 202 ? 10.695 -4.609 1.125 1 98.06 202 TYR A N 1
ATOM 1528 C CA . TYR A 1 202 ? 10.609 -3.191 0.8 1 98.06 202 TYR A CA 1
ATOM 1529 C C . TYR A 1 202 ? 9.344 -2.574 1.39 1 98.06 202 TYR A C 1
ATOM 1531 O O . TYR A 1 202 ? 9.398 -1.518 2.021 1 98.06 202 TYR A O 1
ATOM 1539 N N . ALA A 1 203 ? 8.219 -3.24 1.227 1 98.75 203 ALA A N 1
ATOM 1540 C CA . ALA A 1 203 ? 6.941 -2.756 1.741 1 98.75 203 ALA A CA 1
ATOM 1541 C C . ALA A 1 203 ? 5.984 -3.914 2.002 1 98.75 203 ALA A C 1
ATOM 1543 O O . ALA A 1 203 ? 6.016 -4.926 1.299 1 98.75 203 ALA A O 1
ATOM 1544 N N . THR A 1 204 ? 5.16 -3.762 3.018 1 98.81 204 THR A N 1
ATOM 1545 C CA . THR A 1 204 ? 4.082 -4.684 3.359 1 98.81 204 THR A CA 1
ATOM 1546 C C . THR A 1 204 ? 2.758 -3.943 3.498 1 98.81 204 THR A C 1
ATOM 1548 O O . THR A 1 204 ? 2.699 -2.873 4.109 1 98.81 204 THR A O 1
ATOM 1551 N N . SER A 1 205 ? 1.739 -4.496 2.916 1 98.81 205 SER A N 1
ATOM 1552 C CA . SER A 1 205 ? 0.405 -3.912 3.006 1 98.81 205 SER A CA 1
ATOM 1553 C C . SER A 1 205 ? -0.635 -4.961 3.383 1 98.81 205 SER A C 1
ATOM 1555 O O . SER A 1 205 ? -0.504 -6.133 3.02 1 98.81 205 SER A O 1
ATOM 1557 N N . LYS A 1 206 ? -1.565 -4.527 4.113 1 98.69 206 LYS A N 1
ATOM 1558 C CA . LYS A 1 206 ? -2.762 -5.316 4.398 1 98.69 206 LYS A CA 1
ATOM 1559 C C . LYS A 1 206 ? -4.027 -4.516 4.098 1 98.69 206 LYS A C 1
ATOM 1561 O O . LYS A 1 206 ? -4.184 -3.391 4.57 1 98.69 206 LYS A O 1
ATOM 1566 N N . ARG A 1 207 ? -4.848 -5.012 3.277 1 98.44 207 ARG A N 1
ATOM 1567 C CA . ARG A 1 207 ? -6.176 -4.461 3.025 1 98.44 207 ARG A CA 1
ATOM 1568 C C . ARG A 1 207 ? -7.254 -5.32 3.668 1 98.44 207 ARG A C 1
ATOM 1570 O O . ARG A 1 207 ? -7.266 -6.543 3.498 1 98.44 207 ARG A O 1
ATOM 1577 N N . GLU A 1 208 ? -8.18 -4.691 4.348 1 97.31 208 GLU A N 1
ATOM 1578 C CA . GLU A 1 208 ? -9.266 -5.43 4.977 1 97.31 208 GLU A CA 1
ATOM 1579 C C . GLU A 1 208 ? -10.188 -6.051 3.934 1 97.31 208 GLU A C 1
ATOM 1581 O O . GLU A 1 208 ? -10.242 -5.594 2.789 1 97.31 208 GLU A O 1
ATOM 1586 N N . ARG A 1 209 ? -10.828 -7.133 4.375 1 95 209 ARG A N 1
ATOM 1587 C CA . ARG A 1 209 ? -11.734 -7.801 3.451 1 95 209 ARG A CA 1
ATOM 1588 C C . ARG A 1 209 ? -12.844 -6.855 2.99 1 95 209 ARG A C 1
ATOM 1590 O O . ARG A 1 209 ? -13.336 -6.039 3.771 1 95 209 ARG A O 1
ATOM 1597 N N . LEU A 1 210 ? -13.18 -6.922 1.73 1 92.06 210 LEU A N 1
ATOM 1598 C CA . LEU A 1 210 ? -14.305 -6.184 1.173 1 92.06 210 LEU A CA 1
ATOM 1599 C C . LEU A 1 210 ? -15.562 -7.051 1.135 1 92.06 210 LEU A C 1
ATOM 1601 O O . LEU A 1 210 ? -15.648 -7.984 0.337 1 92.06 210 LEU A O 1
ATOM 1605 N N . GLN A 1 211 ? -16.484 -6.688 1.937 1 88.31 211 GLN A N 1
ATOM 1606 C CA . GLN A 1 211 ? -17.703 -7.484 2.102 1 88.31 211 GLN A CA 1
ATOM 1607 C C . GLN A 1 211 ? -18.531 -7.492 0.823 1 88.31 211 GLN A C 1
ATOM 1609 O O . GLN A 1 211 ? -19.078 -8.523 0.441 1 88.31 211 GLN A O 1
ATOM 1614 N N . HIS A 1 212 ? -18.578 -6.312 0.157 1 86.12 212 HIS A N 1
ATOM 1615 C CA . HIS A 1 212 ? -19.422 -6.195 -1.028 1 86.12 212 HIS A CA 1
ATOM 1616 C C . HIS A 1 212 ? -18.859 -7.02 -2.184 1 86.12 212 HIS A C 1
ATOM 1618 O O . HIS A 1 212 ? -19.562 -7.262 -3.172 1 86.12 212 HIS A O 1
ATOM 1624 N N . LEU A 1 213 ? -17.641 -7.504 -2.043 1 87.38 213 LEU A N 1
ATOM 1625 C CA . LEU A 1 213 ? -17.031 -8.375 -3.045 1 87.38 213 LEU A CA 1
ATOM 1626 C C . LEU A 1 213 ? -16.953 -9.812 -2.541 1 87.38 213 LEU A C 1
ATOM 1628 O O . LEU A 1 213 ? -16.25 -10.641 -3.119 1 87.38 213 LEU A O 1
ATOM 1632 N N . SER A 1 214 ? -17.5 -10.117 -1.417 1 86.94 214 SER A N 1
ATOM 1633 C CA . SER A 1 214 ? -17.609 -11.445 -0.813 1 86.94 214 SER A CA 1
ATOM 1634 C C . SER A 1 214 ? -16.234 -12.008 -0.465 1 86.94 214 SER A C 1
ATOM 1636 O O . SER A 1 214 ? -16.016 -13.211 -0.57 1 86.94 214 SER A O 1
ATOM 1638 N N . GLU A 1 215 ? -15.352 -11.102 -0.153 1 91.19 215 GLU A N 1
ATOM 1639 C CA . GLU A 1 215 ? -14.055 -11.57 0.331 1 91.19 215 GLU A CA 1
ATOM 1640 C C . GLU A 1 215 ? -14.172 -12.172 1.73 1 91.19 215 GLU A C 1
ATOM 1642 O O . GLU A 1 215 ? -14.914 -11.656 2.572 1 91.19 215 GLU A O 1
ATOM 1647 N N . THR A 1 216 ? -13.344 -13.273 1.94 1 92.56 216 THR A N 1
ATOM 1648 C CA . THR A 1 216 ? -13.492 -14.016 3.186 1 92.56 216 THR A CA 1
ATOM 1649 C C . THR A 1 216 ? -12.32 -13.75 4.125 1 92.56 216 THR A C 1
ATOM 1651 O O . THR A 1 216 ? -12.312 -14.219 5.266 1 92.56 216 THR A O 1
ATOM 1654 N N . ALA A 1 217 ? -11.367 -13.008 3.678 1 96.81 217 ALA A N 1
ATOM 1655 C CA . ALA A 1 217 ? -10.164 -12.727 4.453 1 96.81 217 ALA A CA 1
ATOM 1656 C C . ALA A 1 217 ? -9.547 -11.391 4.055 1 96.81 217 ALA A C 1
ATOM 1658 O O . ALA A 1 217 ? -9.812 -10.875 2.965 1 96.81 217 ALA A O 1
ATOM 1659 N N . ALA A 1 218 ? -8.797 -10.828 4.973 1 98.12 218 ALA A N 1
ATOM 1660 C CA . ALA A 1 218 ? -7.945 -9.703 4.598 1 98.12 218 ALA A CA 1
ATOM 1661 C C . ALA A 1 218 ? -6.902 -10.125 3.564 1 98.12 218 ALA A C 1
ATOM 1663 O O . ALA A 1 218 ? -6.602 -11.312 3.422 1 98.12 218 ALA A O 1
ATOM 1664 N N . GLN A 1 219 ? -6.48 -9.164 2.768 1 98.19 219 GLN A N 1
ATOM 1665 C CA . GLN A 1 219 ? -5.477 -9.375 1.731 1 98.19 219 GLN A CA 1
ATOM 1666 C C . GLN A 1 219 ? -4.133 -8.773 2.141 1 98.19 219 GLN A C 1
ATOM 1668 O O . GLN A 1 219 ? -4.07 -7.629 2.59 1 98.19 219 GLN A O 1
ATOM 1673 N N . ALA A 1 220 ? -3.082 -9.57 2.041 1 98.81 220 ALA A N 1
ATOM 1674 C CA . ALA A 1 220 ? -1.729 -9.086 2.299 1 98.81 220 ALA A CA 1
ATOM 1675 C C . ALA A 1 220 ? -0.921 -8.992 1.009 1 98.81 220 ALA A C 1
ATOM 1677 O O . ALA A 1 220 ? -1.075 -9.828 0.115 1 98.81 220 ALA A O 1
ATOM 1678 N N . PHE A 1 221 ? -0.109 -8.008 0.915 1 98.88 221 PHE A N 1
ATOM 1679 C CA . PHE A 1 221 ? 0.789 -7.773 -0.21 1 98.88 221 PHE A CA 1
ATOM 1680 C C . PHE A 1 221 ? 2.193 -7.445 0.279 1 98.88 221 PHE A C 1
ATOM 1682 O O . PHE A 1 221 ? 2.367 -6.637 1.192 1 98.88 221 PHE A O 1
ATOM 1689 N N . VAL A 1 222 ? 3.195 -8.086 -0.294 1 98.94 222 VAL A N 1
ATOM 1690 C CA . VAL A 1 222 ? 4.586 -7.816 0.06 1 98.94 222 VAL A CA 1
ATOM 1691 C C . VAL A 1 222 ? 5.391 -7.523 -1.203 1 98.94 222 VAL A C 1
ATOM 1693 O O . VAL A 1 222 ? 5.324 -8.273 -2.18 1 98.94 222 VAL A O 1
ATOM 1696 N N . ILE A 1 223 ? 6.02 -6.387 -1.225 1 98.88 223 ILE A N 1
ATOM 1697 C CA . ILE A 1 223 ? 7.043 -6.09 -2.221 1 98.88 223 ILE A CA 1
ATOM 1698 C C . ILE A 1 223 ? 8.43 -6.262 -1.602 1 98.88 223 ILE A C 1
ATOM 1700 O O . ILE A 1 223 ? 8.711 -5.707 -0.538 1 98.88 223 ILE A O 1
ATOM 1704 N N . ALA A 1 224 ? 9.242 -7.051 -2.229 1 98.69 224 ALA A N 1
ATOM 1705 C CA . ALA A 1 224 ? 10.602 -7.332 -1.763 1 98.69 224 ALA A CA 1
ATOM 1706 C C . ALA A 1 224 ? 11.594 -7.293 -2.918 1 98.69 224 ALA A C 1
ATOM 1708 O O . ALA A 1 224 ? 11.203 -7.195 -4.082 1 98.69 224 ALA A O 1
ATOM 1709 N N . HIS A 1 225 ? 12.859 -7.254 -2.594 1 97.44 225 HIS A N 1
ATOM 1710 C CA . HIS A 1 225 ? 13.867 -7.266 -3.645 1 97.44 225 HIS A CA 1
ATOM 1711 C C . HIS A 1 225 ? 15.078 -8.109 -3.24 1 97.44 225 HIS A C 1
ATOM 1713 O O . HIS A 1 225 ? 15.32 -8.312 -2.049 1 97.44 225 HIS A O 1
ATOM 1719 N N . ARG A 1 226 ? 15.641 -8.547 -4.289 1 94.5 226 ARG A N 1
ATOM 1720 C CA . ARG A 1 226 ? 16.953 -9.164 -4.172 1 94.5 226 ARG A CA 1
ATOM 1721 C C . ARG A 1 226 ? 18.062 -8.172 -4.512 1 94.5 226 ARG A C 1
ATOM 1723 O O . ARG A 1 226 ? 17.922 -7.371 -5.434 1 94.5 226 ARG A O 1
ATOM 1730 N N . GLY A 1 227 ? 19.156 -8.266 -3.75 1 87.56 227 GLY A N 1
ATOM 1731 C CA . GLY A 1 227 ? 20.281 -7.391 -4.047 1 87.56 227 GLY A CA 1
ATOM 1732 C C . GLY A 1 227 ? 20.094 -5.977 -3.539 1 87.56 227 GLY A C 1
ATOM 1733 O O . GLY A 1 227 ? 18.984 -5.598 -3.143 1 87.56 227 GLY A O 1
ATOM 1734 N N . PRO A 1 228 ? 21.141 -5.164 -3.455 1 79.75 228 PRO A N 1
ATOM 1735 C CA . PRO A 1 228 ? 21.062 -3.789 -2.961 1 79.75 228 PRO A CA 1
ATOM 1736 C C . PRO A 1 228 ? 20.328 -2.854 -3.926 1 79.75 228 PRO A C 1
ATOM 1738 O O . PRO A 1 228 ? 20.344 -3.084 -5.137 1 79.75 228 PRO A O 1
ATOM 1741 N N . LEU A 1 229 ? 19.609 -1.902 -3.318 1 76.12 229 LEU A N 1
ATOM 1742 C CA . LEU A 1 229 ? 19 -0.864 -4.133 1 76.12 229 LEU A CA 1
ATOM 1743 C C . LEU A 1 229 ? 19.984 0.264 -4.422 1 76.12 229 LEU A C 1
ATOM 1745 O O . LEU A 1 229 ? 20.781 0.63 -3.557 1 76.12 229 LEU A O 1
ATOM 1749 N N . HIS A 1 230 ? 20.344 0.493 -5.648 1 60.59 230 HIS A N 1
ATOM 1750 C CA . HIS A 1 230 ? 21.312 1.523 -6.023 1 60.59 230 HIS A CA 1
ATOM 1751 C C . HIS A 1 230 ? 20.641 2.889 -6.133 1 60.59 230 HIS A C 1
ATOM 1753 O O . HIS A 1 230 ? 19.453 2.979 -6.461 1 60.59 230 HIS A O 1
ATOM 1759 N N . MET B 1 1 ? 45.625 39.188 49.594 1 25.28 1 MET B N 1
ATOM 1760 C CA . MET B 1 1 ? 44.969 37.938 49.188 1 25.28 1 MET B CA 1
ATOM 1761 C C . MET B 1 1 ? 43.469 38.156 49.094 1 25.28 1 MET B C 1
ATOM 1763 O O . MET B 1 1 ? 42.75 38 50.094 1 25.28 1 MET B O 1
ATOM 1767 N N . VAL B 1 2 ? 42.906 39.219 48.438 1 26.7 2 VAL B N 1
ATOM 1768 C CA . VAL B 1 2 ? 41.562 39.781 48.344 1 26.7 2 VAL B CA 1
ATOM 1769 C C . VAL B 1 2 ? 40.656 38.844 47.625 1 26.7 2 VAL B C 1
ATOM 1771 O O . VAL B 1 2 ? 40.938 38.406 46.5 1 26.7 2 VAL B O 1
ATOM 1774 N N . GLY B 1 3 ? 39.75 38.031 48.344 1 21.45 3 GLY B N 1
ATOM 1775 C CA . GLY B 1 3 ? 38.781 37 48.031 1 21.45 3 GLY B CA 1
ATOM 1776 C C . GLY B 1 3 ? 37.656 37.469 47.094 1 21.45 3 GLY B C 1
ATOM 1777 O O . GLY B 1 3 ? 36.844 38.344 47.469 1 21.45 3 GLY B O 1
ATOM 1778 N N . ALA B 1 4 ? 37.906 37.75 45.812 1 30.41 4 ALA B N 1
ATOM 1779 C CA . ALA B 1 4 ? 36.938 38.375 44.906 1 30.41 4 ALA B CA 1
ATOM 1780 C C . ALA B 1 4 ? 35.625 37.594 44.906 1 30.41 4 ALA B C 1
ATOM 1782 O O . ALA B 1 4 ? 35.562 36.5 44.406 1 30.41 4 ALA B O 1
ATOM 1783 N N . ARG B 1 5 ? 34.781 37.625 46.062 1 25.45 5 ARG B N 1
ATOM 1784 C CA . ARG B 1 5 ? 33.406 37.094 46.094 1 25.45 5 ARG B CA 1
ATOM 1785 C C . ARG B 1 5 ? 32.562 37.688 44.969 1 25.45 5 ARG B C 1
ATOM 1787 O O . ARG B 1 5 ? 32.031 38.781 45.094 1 25.45 5 ARG B O 1
ATOM 1794 N N . ALA B 1 6 ? 32.938 37.625 43.781 1 29.67 6 ALA B N 1
ATOM 1795 C CA . ALA B 1 6 ? 32 38.25 42.875 1 29.67 6 ALA B CA 1
ATOM 1796 C C . ALA B 1 6 ? 30.578 37.781 43.125 1 29.67 6 ALA B C 1
ATOM 1798 O O . ALA B 1 6 ? 30.344 36.594 43.375 1 29.67 6 ALA B O 1
ATOM 1799 N N . ALA B 1 7 ? 29.734 38.625 43.531 1 29.09 7 ALA B N 1
ATOM 1800 C CA . ALA B 1 7 ? 28.281 38.688 43.656 1 29.09 7 ALA B CA 1
ATOM 1801 C C . ALA B 1 7 ? 27.594 37.906 42.531 1 29.09 7 ALA B C 1
ATOM 1803 O O . ALA B 1 7 ? 27.859 38.156 41.375 1 29.09 7 ALA B O 1
ATOM 1804 N N . LEU B 1 8 ? 27.094 36.656 42.75 1 27.69 8 LEU B N 1
ATOM 1805 C CA . LEU B 1 8 ? 26.234 35.688 42.062 1 27.69 8 LEU B CA 1
ATOM 1806 C C . LEU B 1 8 ? 24.984 36.375 41.5 1 27.69 8 LEU B C 1
ATOM 1808 O O . LEU B 1 8 ? 24.125 36.812 42.25 1 27.69 8 LEU B O 1
ATOM 1812 N N . GLY B 1 9 ? 25.172 37.375 40.625 1 28.84 9 GLY B N 1
ATOM 1813 C CA . GLY B 1 9 ? 24.016 38.094 40.062 1 28.84 9 GLY B CA 1
ATOM 1814 C C . GLY B 1 9 ? 22.828 37.188 39.812 1 28.84 9 GLY B C 1
ATOM 1815 O O . GLY B 1 9 ? 22.969 35.969 39.719 1 28.84 9 GLY B O 1
ATOM 1816 N N . GLY B 1 10 ? 21.594 37.562 40.312 1 29.62 10 GLY B N 1
ATOM 1817 C CA . GLY B 1 10 ? 20.281 36.938 40.312 1 29.62 10 GLY B CA 1
ATOM 1818 C C . GLY B 1 10 ? 19.875 36.344 38.969 1 29.62 10 GLY B C 1
ATOM 1819 O O . GLY B 1 10 ? 19.734 37.094 38 1 29.62 10 GLY B O 1
ATOM 1820 N N . PHE B 1 11 ? 20.516 35.281 38.469 1 29.3 11 PHE B N 1
ATOM 1821 C CA . PHE B 1 11 ? 20.125 34.625 37.219 1 29.3 11 PHE B CA 1
ATOM 1822 C C . PHE B 1 11 ? 18.609 34.406 37.156 1 29.3 11 PHE B C 1
ATOM 1824 O O . PHE B 1 11 ? 18.078 33.656 37.969 1 29.3 11 PHE B O 1
ATOM 1831 N N . ARG B 1 12 ? 17.781 35.531 37.062 1 29.5 12 ARG B N 1
ATOM 1832 C CA . ARG B 1 12 ? 16.344 35.344 36.875 1 29.5 12 ARG B CA 1
ATOM 1833 C C . ARG B 1 12 ? 16.047 34.219 35.906 1 29.5 12 ARG B C 1
ATOM 1835 O O . ARG B 1 12 ? 16.625 34.156 34.812 1 29.5 12 ARG B O 1
ATOM 1842 N N . LEU B 1 13 ? 15.695 33.094 36.312 1 29.7 13 LEU B N 1
ATOM 1843 C CA . LEU B 1 13 ? 15.219 31.906 35.562 1 29.7 13 LEU B CA 1
ATOM 1844 C C . LEU B 1 13 ? 14.234 32.312 34.469 1 29.7 13 LEU B C 1
ATOM 1846 O O . LEU B 1 13 ? 13.141 32.812 34.781 1 29.7 13 LEU B O 1
ATOM 1850 N N . ARG B 1 14 ? 14.648 33.062 33.406 1 33.38 14 ARG B N 1
ATOM 1851 C CA . ARG B 1 14 ? 13.742 33.438 32.344 1 33.38 14 ARG B CA 1
ATOM 1852 C C . ARG B 1 14 ? 12.797 32.281 31.984 1 33.38 14 ARG B C 1
ATOM 1854 O O . ARG B 1 14 ? 13.203 31.125 31.953 1 33.38 14 ARG B O 1
ATOM 1861 N N . ARG B 1 15 ? 11.531 32.312 32.25 1 35.5 15 ARG B N 1
ATOM 1862 C CA . ARG B 1 15 ? 10.398 31.438 32 1 35.5 15 ARG B CA 1
ATOM 1863 C C . ARG B 1 15 ? 10.469 30.828 30.609 1 35.5 15 ARG B C 1
ATOM 1865 O O . ARG B 1 15 ? 10.516 31.547 29.609 1 35.5 15 ARG B O 1
ATOM 1872 N N . PRO B 1 16 ? 11.055 29.656 30.203 1 36.62 16 PRO B N 1
ATOM 1873 C CA . PRO B 1 16 ? 11.273 29.125 28.859 1 36.62 16 PRO B CA 1
ATOM 1874 C C . PRO B 1 16 ? 10.047 29.297 27.953 1 36.62 16 PRO B C 1
ATOM 1876 O O . PRO B 1 16 ? 8.922 29.016 28.375 1 36.62 16 PRO B O 1
ATOM 1879 N N . THR B 1 17 ? 9.703 30.312 27.203 1 36.78 17 THR B N 1
ATOM 1880 C CA . THR B 1 17 ? 8.578 30.578 26.312 1 36.78 17 THR B CA 1
ATOM 1881 C C . THR B 1 17 ? 8.141 29.312 25.594 1 36.78 17 THR B C 1
ATOM 1883 O O . THR B 1 17 ? 8.938 28.672 24.891 1 36.78 17 THR B O 1
ATOM 1886 N N . VAL B 1 18 ? 7.406 28.312 26.078 1 40.03 18 VAL B N 1
ATOM 1887 C CA . VAL B 1 18 ? 6.777 27.156 25.469 1 40.03 18 VAL B CA 1
ATOM 1888 C C . VAL B 1 18 ? 6.41 27.453 24.016 1 40.03 18 VAL B C 1
ATOM 1890 O O . VAL B 1 18 ? 5.406 28.125 23.75 1 40.03 18 VAL B O 1
ATOM 1893 N N . VAL B 1 19 ? 7.273 27.984 23.156 1 53.28 19 VAL B N 1
ATOM 1894 C CA . VAL B 1 19 ? 7.055 28.172 21.734 1 53.28 19 VAL B CA 1
ATOM 1895 C C . VAL B 1 19 ? 6.48 26.906 21.125 1 53.28 19 VAL B C 1
ATOM 1897 O O . VAL B 1 19 ? 7.059 25.812 21.266 1 53.28 19 VAL B O 1
ATOM 1900 N N . GLY B 1 20 ? 5.098 26.891 20.938 1 76.62 20 GLY B N 1
ATOM 1901 C CA . GLY B 1 20 ? 4.328 25.781 20.391 1 76.62 20 GLY B CA 1
ATOM 1902 C C . GLY B 1 20 ? 4.91 25.219 19.109 1 76.62 20 GLY B C 1
ATOM 1903 O O . GLY B 1 20 ? 5.832 25.797 18.531 1 76.62 20 GLY B O 1
ATOM 1904 N N . VAL B 1 21 ? 4.73 23.984 18.844 1 80.69 21 VAL B N 1
ATOM 1905 C CA . VAL B 1 21 ? 5.207 23.25 17.672 1 80.69 21 VAL B CA 1
ATOM 1906 C C . VAL B 1 21 ? 5.109 24.141 16.438 1 80.69 21 VAL B C 1
ATOM 1908 O O . VAL B 1 21 ? 6.031 24.172 15.617 1 80.69 21 VAL B O 1
ATOM 1911 N N . TYR B 1 22 ? 4.199 25.062 16.297 1 82.25 22 TYR B N 1
ATOM 1912 C CA . TYR B 1 22 ? 4 25.875 15.109 1 82.25 22 TYR B CA 1
ATOM 1913 C C . TYR B 1 22 ? 5.055 26.969 15.023 1 82.25 22 TYR B C 1
ATOM 1915 O O . TYR B 1 22 ? 5.551 27.281 13.938 1 82.25 22 TYR B O 1
ATOM 1923 N N . ASP B 1 23 ? 5.34 27.516 16.125 1 80.62 23 ASP B N 1
ATOM 1924 C CA . ASP B 1 23 ? 6.348 28.562 16.172 1 80.62 23 ASP B CA 1
ATOM 1925 C C . ASP B 1 23 ? 7.711 28.047 15.727 1 80.62 23 ASP B C 1
ATOM 1927 O O . ASP B 1 23 ? 8.461 28.75 15.055 1 80.62 23 ASP B O 1
ATOM 1931 N N . GLN B 1 24 ? 7.898 26.859 16.109 1 78.12 24 GLN B N 1
ATOM 1932 C CA . GLN B 1 24 ? 9.18 26.266 15.734 1 78.12 24 GLN B CA 1
ATOM 1933 C C . GLN B 1 24 ? 9.25 26.016 14.234 1 78.12 24 GLN B C 1
ATOM 1935 O O . GLN B 1 24 ? 10.281 26.25 13.602 1 78.12 24 GLN B O 1
ATOM 1940 N N . TYR B 1 25 ? 8.25 25.516 13.648 1 83.94 25 TYR B N 1
ATOM 1941 C CA . TYR B 1 25 ? 8.195 25.344 12.203 1 83.94 25 TYR B CA 1
ATOM 1942 C C . TYR B 1 25 ? 8.297 26.672 11.477 1 83.94 25 TYR B C 1
ATOM 1944 O O . TYR B 1 25 ? 8.875 26.766 10.391 1 83.94 25 TYR B O 1
ATOM 1952 N N . ASP B 1 26 ? 7.777 27.719 12.039 1 83.81 26 ASP B N 1
ATOM 1953 C CA . ASP B 1 26 ? 7.852 29.047 11.43 1 83.81 26 ASP B CA 1
ATOM 1954 C C . ASP B 1 26 ? 9.305 29.5 11.289 1 83.81 26 ASP B C 1
ATOM 1956 O O . ASP B 1 26 ? 9.688 30.062 10.258 1 83.81 26 ASP B O 1
ATOM 1960 N N . VAL B 1 27 ? 10.016 29.141 12.266 1 77.5 27 VAL B N 1
ATOM 1961 C CA . VAL B 1 27 ? 11.398 29.594 12.336 1 77.5 27 VAL B CA 1
ATOM 1962 C C . VAL B 1 27 ? 12.234 28.891 11.266 1 77.5 27 VAL B C 1
ATOM 1964 O O . VAL B 1 27 ? 13.109 29.516 10.656 1 77.5 27 VAL B O 1
ATOM 1967 N N . ILE B 1 28 ? 11.867 27.688 10.938 1 81.38 28 ILE B N 1
ATOM 1968 C CA . ILE B 1 28 ? 12.742 26.922 10.062 1 81.38 28 ILE B CA 1
ATOM 1969 C C . ILE B 1 28 ? 12.078 26.734 8.695 1 81.38 28 ILE B C 1
ATOM 1971 O O . ILE B 1 28 ? 12.578 26 7.848 1 81.38 28 ILE B O 1
ATOM 1975 N N . ALA B 1 29 ? 11.086 27.406 8.422 1 82.38 29 ALA B N 1
ATOM 1976 C CA . ALA B 1 29 ? 10.195 27.094 7.305 1 82.38 29 ALA B CA 1
ATOM 1977 C C . ALA B 1 29 ? 10.945 27.141 5.977 1 82.38 29 ALA B C 1
ATOM 1979 O O . ALA B 1 29 ? 10.859 26.203 5.18 1 82.38 29 ALA B O 1
ATOM 1980 N N . ASP B 1 30 ? 11.672 28.156 5.742 1 80.19 30 ASP B N 1
ATOM 1981 C CA . ASP B 1 30 ? 12.359 28.312 4.469 1 80.19 30 ASP B CA 1
ATOM 1982 C C . ASP B 1 30 ? 13.414 27.219 4.277 1 80.19 30 ASP B C 1
ATOM 1984 O O . ASP B 1 30 ? 13.484 26.609 3.213 1 80.19 30 ASP B O 1
ATOM 1988 N N . ASP B 1 31 ? 14.148 27 5.312 1 78.19 31 ASP B N 1
ATOM 1989 C CA . ASP B 1 31 ? 15.18 25.969 5.254 1 78.19 31 ASP B CA 1
ATOM 1990 C C . ASP B 1 31 ? 14.562 24.578 5.129 1 78.19 31 ASP B C 1
ATOM 1992 O O . ASP B 1 31 ? 15.062 23.734 4.387 1 78.19 31 ASP B O 1
ATOM 1996 N N . TYR B 1 32 ? 13.586 24.391 5.84 1 79.38 32 TYR B N 1
ATOM 1997 C CA . TYR B 1 32 ? 12.836 23.125 5.785 1 79.38 32 TYR B CA 1
ATOM 1998 C C . TYR B 1 32 ? 12.328 22.859 4.371 1 79.38 32 TYR B C 1
ATOM 2000 O O . TYR B 1 32 ? 12.539 21.781 3.826 1 79.38 32 TYR B O 1
ATOM 2008 N N . ALA B 1 33 ? 11.734 23.797 3.748 1 79.56 33 ALA B N 1
ATOM 2009 C CA . ALA B 1 33 ? 11.141 23.672 2.422 1 79.56 33 ALA B CA 1
ATOM 2010 C C . ALA B 1 33 ? 12.203 23.391 1.363 1 79.56 33 ALA B C 1
ATOM 2012 O O . ALA B 1 33 ? 11.953 22.672 0.395 1 79.56 33 ALA B O 1
ATOM 2013 N N . GLN B 1 34 ? 13.336 23.922 1.575 1 74.5 34 GLN B N 1
ATOM 2014 C CA . GLN B 1 34 ? 14.43 23.734 0.627 1 74.5 34 GLN B CA 1
ATOM 2015 C C . GLN B 1 34 ? 15.062 22.359 0.778 1 74.5 34 GLN B C 1
ATOM 2017 O O . GLN B 1 34 ? 15.469 21.75 -0.21 1 74.5 34 GLN B O 1
ATOM 2022 N N . HIS B 1 35 ? 15.094 21.891 1.878 1 69.38 35 HIS B N 1
ATOM 2023 C CA . HIS B 1 35 ? 15.859 20.672 2.156 1 69.38 35 HIS B CA 1
ATOM 2024 C C . HIS B 1 35 ? 14.984 19.422 2.037 1 69.38 35 HIS B C 1
ATOM 2026 O O . HIS B 1 35 ? 15.492 18.328 1.829 1 69.38 35 HIS B O 1
ATOM 2032 N N . PHE B 1 36 ? 13.758 19.625 2.191 1 65.75 36 PHE B N 1
ATOM 2033 C CA . PHE B 1 36 ? 12.883 18.469 2.096 1 65.75 36 PHE B CA 1
ATOM 2034 C C . PHE B 1 36 ? 11.922 18.609 0.921 1 65.75 36 PHE B C 1
ATOM 2036 O O . PHE B 1 36 ? 10.711 18.719 1.113 1 65.75 36 PHE B O 1
ATOM 2043 N N . PRO B 1 37 ? 12.484 18.703 -0.207 1 55.12 37 PRO B N 1
ATOM 2044 C CA . PRO B 1 37 ? 11.578 18.812 -1.354 1 55.12 37 PRO B CA 1
ATOM 2045 C C . PRO B 1 37 ? 10.688 17.578 -1.528 1 55.12 37 PRO B C 1
ATOM 2047 O O . PRO B 1 37 ? 9.891 17.516 -2.465 1 55.12 37 PRO B O 1
ATOM 2050 N N . ASP B 1 38 ? 10.234 16.984 -0.225 1 57.34 38 ASP B N 1
ATOM 2051 C CA . ASP B 1 38 ? 9.391 15.797 -0.167 1 57.34 38 ASP B CA 1
ATOM 2052 C C . ASP B 1 38 ? 8.953 15.359 -1.565 1 57.34 38 ASP B C 1
ATOM 2054 O O . ASP B 1 38 ? 7.812 15.594 -1.966 1 57.34 38 ASP B O 1
ATOM 2058 N N . ASP B 1 39 ? 9.969 14.734 -2.27 1 73.44 39 ASP B N 1
ATOM 2059 C CA . ASP B 1 39 ? 9.773 14.469 -3.691 1 73.44 39 ASP B CA 1
ATOM 2060 C C . ASP B 1 39 ? 9.125 13.102 -3.908 1 73.44 39 ASP B C 1
ATOM 2062 O O . ASP B 1 39 ? 9.75 12.07 -3.676 1 73.44 39 ASP B O 1
ATOM 2066 N N . PHE B 1 40 ? 7.703 13.117 -3.986 1 90.06 40 PHE B N 1
ATOM 2067 C CA . PHE B 1 40 ? 6.941 11.93 -4.336 1 90.06 40 PHE B CA 1
ATOM 2068 C C . PHE B 1 40 ? 7.582 11.203 -5.512 1 90.06 40 PHE B C 1
ATOM 2070 O O . PHE B 1 40 ? 7.395 9.992 -5.684 1 90.06 40 PHE B O 1
ATOM 2077 N N . ALA B 1 41 ? 8.43 11.859 -6.223 1 86.12 41 ALA B N 1
ATOM 2078 C CA . ALA B 1 41 ? 9.07 11.242 -7.383 1 86.12 41 ALA B CA 1
ATOM 2079 C C . ALA B 1 41 ? 10.055 10.156 -6.949 1 86.12 41 ALA B C 1
ATOM 2081 O O . ALA B 1 41 ? 10.227 9.156 -7.645 1 86.12 41 ALA B O 1
ATOM 2082 N N . SER B 1 42 ? 10.648 10.328 -5.828 1 88.81 42 SER B N 1
ATOM 2083 C CA . SER B 1 42 ? 11.648 9.383 -5.336 1 88.81 42 SER B CA 1
ATOM 2084 C C . SER B 1 42 ? 11.016 8.32 -4.445 1 88.81 42 SER B C 1
ATOM 2086 O O . SER B 1 42 ? 11.711 7.426 -3.947 1 88.81 42 SER B O 1
ATOM 2088 N N . ARG B 1 43 ? 9.727 8.383 -4.238 1 93.31 43 ARG B N 1
ATOM 2089 C CA . ARG B 1 43 ? 9 7.457 -3.371 1 93.31 43 ARG B CA 1
ATOM 2090 C C . ARG B 1 43 ? 7.73 6.957 -4.043 1 93.31 43 ARG B C 1
ATOM 2092 O O . ARG B 1 43 ? 6.621 7.262 -3.596 1 93.31 43 ARG B O 1
ATOM 2099 N N . PRO B 1 44 ? 7.957 6.16 -5.035 1 92.56 44 PRO B N 1
ATOM 2100 C CA . PRO B 1 44 ? 6.801 5.746 -5.836 1 92.56 44 PRO B CA 1
ATOM 2101 C C . PRO B 1 44 ? 5.742 5.02 -5.008 1 92.56 44 PRO B C 1
ATOM 2103 O O . PRO B 1 44 ? 4.547 5.121 -5.305 1 92.56 44 PRO B O 1
ATOM 2106 N N . PHE B 1 45 ? 6.16 4.309 -3.992 1 96.94 45 PHE B N 1
ATOM 2107 C CA . PHE B 1 45 ? 5.199 3.615 -3.143 1 96.94 45 PHE B CA 1
ATOM 2108 C C . PHE B 1 45 ? 4.293 4.609 -2.426 1 96.94 45 PHE B C 1
ATOM 2110 O O . PHE B 1 45 ? 3.068 4.461 -2.436 1 96.94 45 PHE B O 1
ATOM 2117 N N . ASP B 1 46 ? 4.871 5.633 -1.835 1 97.25 46 ASP B N 1
ATOM 2118 C CA . ASP B 1 46 ? 4.125 6.668 -1.126 1 97.25 46 ASP B CA 1
ATOM 2119 C C . ASP B 1 46 ? 3.156 7.387 -2.062 1 97.25 46 ASP B C 1
ATOM 2121 O O . ASP B 1 46 ? 1.99 7.594 -1.72 1 97.25 46 ASP B O 1
ATOM 2125 N N . ARG B 1 47 ? 3.67 7.707 -3.217 1 96.44 47 ARG B N 1
ATOM 2126 C CA . ARG B 1 47 ? 2.869 8.414 -4.211 1 96.44 47 ARG B CA 1
ATOM 2127 C C . ARG B 1 47 ? 1.65 7.598 -4.617 1 96.44 47 ARG B C 1
ATOM 2129 O O . ARG B 1 47 ? 0.551 8.141 -4.758 1 96.44 47 ARG B O 1
ATOM 2136 N N . ALA B 1 48 ? 1.85 6.375 -4.789 1 96.81 48 ALA B N 1
ATOM 2137 C CA . ALA B 1 48 ? 0.761 5.492 -5.195 1 96.81 48 ALA B CA 1
ATOM 2138 C C . ALA B 1 48 ? -0.359 5.488 -4.16 1 96.81 48 ALA B C 1
ATOM 2140 O O . ALA B 1 48 ? -1.539 5.43 -4.512 1 96.81 48 ALA B O 1
ATOM 2141 N N . LEU B 1 49 ? -0.004 5.531 -2.898 1 97.88 49 LEU B N 1
ATOM 2142 C CA . LEU B 1 49 ? -1.012 5.508 -1.844 1 97.88 49 LEU B CA 1
ATOM 2143 C C . LEU B 1 49 ? -1.836 6.793 -1.851 1 97.88 49 LEU B C 1
ATOM 2145 O O . LEU B 1 49 ? -3.045 6.762 -1.604 1 97.88 49 LEU B O 1
ATOM 2149 N N . VAL B 1 50 ? -1.199 7.918 -2.166 1 98.25 50 VAL B N 1
ATOM 2150 C CA . VAL B 1 50 ? -1.927 9.18 -2.307 1 98.25 50 VAL B CA 1
ATOM 2151 C C . VAL B 1 50 ? -2.926 9.07 -3.457 1 98.25 50 VAL B C 1
ATOM 2153 O O . VAL B 1 50 ? -4.074 9.5 -3.332 1 98.25 50 VAL B O 1
ATOM 2156 N N . HIS B 1 51 ? -2.539 8.453 -4.508 1 97.31 51 HIS B N 1
ATOM 2157 C CA . HIS B 1 51 ? -3.406 8.328 -5.676 1 97.31 51 HIS B CA 1
ATOM 2158 C C . HIS B 1 51 ? -4.535 7.332 -5.422 1 97.31 51 HIS B C 1
ATOM 2160 O O . HIS B 1 51 ? -5.652 7.52 -5.902 1 97.31 51 HIS B O 1
ATOM 2166 N N . VAL B 1 52 ? -4.203 6.246 -4.703 1 97.56 52 VAL B N 1
ATOM 2167 C CA . VAL B 1 52 ? -5.258 5.32 -4.297 1 97.56 52 VAL B CA 1
ATOM 2168 C C . VAL B 1 52 ? -6.305 6.059 -3.469 1 97.56 52 VAL B C 1
ATOM 2170 O O . VAL B 1 52 ? -7.504 5.949 -3.73 1 97.56 52 VAL B O 1
ATOM 2173 N N . PHE B 1 53 ? -5.828 6.789 -2.516 1 98.38 53 PHE B N 1
ATOM 2174 C CA . PHE B 1 53 ? -6.707 7.582 -1.661 1 98.38 53 PHE B CA 1
ATOM 2175 C C . PHE B 1 53 ? -7.578 8.516 -2.494 1 98.38 53 PHE B C 1
ATOM 2177 O O . PHE B 1 53 ? -8.797 8.562 -2.311 1 98.38 53 PHE B O 1
ATOM 2184 N N . ALA B 1 54 ? -6.973 9.219 -3.443 1 98.19 54 ALA B N 1
ATOM 2185 C CA . ALA B 1 54 ? -7.703 10.141 -4.309 1 98.19 54 ALA B CA 1
ATOM 2186 C C . ALA B 1 54 ? -8.781 9.414 -5.105 1 98.19 54 ALA B C 1
ATOM 2188 O O . ALA B 1 54 ? -9.906 9.906 -5.234 1 98.19 54 ALA B O 1
ATOM 2189 N N . GLY B 1 55 ? -8.438 8.289 -5.641 1 96.31 55 GLY B N 1
ATOM 2190 C CA . GLY B 1 55 ? -9.406 7.492 -6.387 1 96.31 55 GLY B CA 1
ATOM 2191 C C . GLY B 1 55 ? -10.594 7.062 -5.551 1 96.31 55 GLY B C 1
ATOM 2192 O O . GLY B 1 55 ? -11.734 7.094 -6.02 1 96.31 55 GLY B O 1
ATOM 2193 N N . LEU B 1 56 ? -10.312 6.668 -4.324 1 96.38 56 LEU B N 1
ATOM 2194 C CA . LEU B 1 56 ? -11.375 6.246 -3.422 1 96.38 56 LEU B CA 1
ATOM 2195 C C . LEU B 1 56 ? -12.312 7.406 -3.109 1 96.38 56 LEU B C 1
ATOM 2197 O O . LEU B 1 56 ? -13.539 7.234 -3.094 1 96.38 56 LEU B O 1
ATOM 2201 N N . VAL B 1 57 ? -11.742 8.57 -2.848 1 97.19 57 VAL B N 1
ATOM 2202 C CA . VAL B 1 57 ? -12.531 9.766 -2.584 1 97.19 57 VAL B CA 1
ATOM 2203 C C . VAL B 1 57 ? -13.438 10.062 -3.775 1 97.19 57 VAL B C 1
ATOM 2205 O O . VAL B 1 57 ? -14.641 10.281 -3.607 1 97.19 57 VAL B O 1
ATOM 2208 N N . GLN B 1 58 ? -12.914 9.977 -4.945 1 96.12 58 GLN B N 1
ATOM 2209 C CA . GLN B 1 58 ? -13.656 10.297 -6.16 1 96.12 58 GLN B CA 1
ATOM 2210 C C . GLN B 1 58 ? -14.758 9.273 -6.414 1 96.12 58 GLN B C 1
ATOM 2212 O O . GLN B 1 58 ? -15.875 9.633 -6.801 1 96.12 58 GLN B O 1
ATOM 2217 N N . GLN B 1 59 ? -14.438 8.047 -6.191 1 92.25 59 GLN B N 1
ATOM 2218 C CA . GLN B 1 59 ? -15.398 6.977 -6.414 1 92.25 59 GLN B CA 1
ATOM 2219 C C . GLN B 1 59 ? -16.594 7.102 -5.473 1 92.25 59 GLN B C 1
ATOM 2221 O O . GLN B 1 59 ? -17.703 6.699 -5.812 1 92.25 59 GLN B O 1
ATOM 2226 N N . SER B 1 60 ? -16.328 7.656 -4.336 1 92.81 60 SER B N 1
ATOM 2227 C CA . SER B 1 60 ? -17.391 7.824 -3.354 1 92.81 60 SER B CA 1
ATOM 2228 C C . SER B 1 60 ? -18.188 9.102 -3.611 1 92.81 60 SER B C 1
ATOM 2230 O O . SER B 1 60 ? -19.062 9.469 -2.82 1 92.81 60 SER B O 1
ATOM 2232 N N . GLY B 1 61 ? -17.859 9.797 -4.641 1 86.56 61 GLY B N 1
ATOM 2233 C CA . GLY B 1 61 ? -18.609 10.984 -5.031 1 86.56 61 GLY B CA 1
ATOM 2234 C C . GLY B 1 61 ? -18.062 12.258 -4.43 1 86.56 61 GLY B C 1
ATOM 2235 O O . GLY B 1 61 ? -18.688 13.312 -4.516 1 86.56 61 GLY B O 1
ATOM 2236 N N . GLY B 1 62 ? -16.984 12.023 -3.832 1 82.56 62 GLY B N 1
ATOM 2237 C CA . GLY B 1 62 ? -16.328 13.211 -3.291 1 82.56 62 GLY B CA 1
ATOM 2238 C C . GLY B 1 62 ? -15.328 13.828 -4.242 1 82.56 62 GLY B C 1
ATOM 2239 O O . GLY B 1 62 ? -14.953 13.211 -5.246 1 82.56 62 GLY B O 1
ATOM 2240 N N . GLY B 1 63 ? -15 15.164 -3.893 1 87.69 63 GLY B N 1
ATOM 2241 C CA . GLY B 1 63 ? -13.992 15.836 -4.699 1 87.69 63 GLY B CA 1
ATOM 2242 C C . GLY B 1 63 ? -13.219 16.891 -3.928 1 87.69 63 GLY B C 1
ATOM 2243 O O . GLY B 1 63 ? -12.109 17.266 -4.32 1 87.69 63 GLY B O 1
ATOM 2244 N N . ASN B 1 64 ? -13.812 17.266 -2.842 1 96.81 64 ASN B N 1
ATOM 2245 C CA . ASN B 1 64 ? -13.125 18.203 -1.956 1 96.81 64 ASN B CA 1
ATOM 2246 C C . ASN B 1 64 ? -12.32 17.469 -0.889 1 96.81 64 ASN B C 1
ATOM 2248 O O . ASN B 1 64 ? -12.852 16.594 -0.196 1 96.81 64 ASN B O 1
ATOM 2252 N N . VAL B 1 65 ? -11.078 17.812 -0.838 1 98.75 65 VAL B N 1
ATOM 2253 C CA . VAL B 1 65 ? -10.211 17.156 0.14 1 98.75 65 VAL B CA 1
ATOM 2254 C C . VAL B 1 65 ? -9.508 18.219 0.986 1 98.75 65 VAL B C 1
ATOM 2256 O O . VAL B 1 65 ? -9.266 19.328 0.522 1 98.75 65 VAL B O 1
ATOM 2259 N N . LEU B 1 66 ? -9.281 17.875 2.205 1 98.88 66 LEU B N 1
ATOM 2260 C CA . LEU B 1 66 ? -8.547 18.734 3.131 1 98.88 66 LEU B CA 1
ATOM 2261 C C . LEU B 1 66 ? -7.191 18.125 3.477 1 98.88 66 LEU B C 1
ATOM 2263 O O . LEU B 1 66 ? -7.113 16.969 3.908 1 98.88 66 LEU B O 1
ATOM 2267 N N . ASP B 1 67 ? -6.133 18.828 3.186 1 98.88 67 ASP B N 1
ATOM 2268 C CA . ASP B 1 67 ? -4.785 18.516 3.646 1 98.88 67 ASP B CA 1
ATOM 2269 C C . ASP B 1 67 ? -4.473 19.234 4.961 1 98.88 67 ASP B C 1
ATOM 2271 O O . ASP B 1 67 ? -4.281 20.453 4.98 1 98.88 67 ASP B O 1
ATOM 2275 N N . VAL B 1 68 ? -4.414 18.516 6.09 1 98.75 68 VAL B N 1
ATOM 2276 C CA . VAL B 1 68 ? -4.188 19.125 7.395 1 98.75 68 VAL B CA 1
ATOM 2277 C C . VAL B 1 68 ? -2.709 19.016 7.766 1 98.75 68 VAL B C 1
ATOM 2279 O O . VAL B 1 68 ? -2.121 17.922 7.684 1 98.75 68 VAL B O 1
ATOM 2282 N N . GLY B 1 69 ? -2.148 20.109 8.25 1 97.69 69 GLY B N 1
ATOM 2283 C CA . GLY B 1 69 ? -0.702 20.156 8.391 1 97.69 69 GLY B CA 1
ATOM 2284 C C . GLY B 1 69 ? 0.032 20.047 7.066 1 97.69 69 GLY B C 1
ATOM 2285 O O . GLY B 1 69 ? 0.91 19.188 6.906 1 97.69 69 GLY B O 1
ATOM 2286 N N . CYS B 1 70 ? -0.236 20.969 6.203 1 96.94 70 CYS B N 1
ATOM 2287 C CA . CYS B 1 70 ? 0.152 20.812 4.809 1 96.94 70 CYS B CA 1
ATOM 2288 C C . CYS B 1 70 ? 1.629 21.125 4.609 1 96.94 70 CYS B C 1
ATOM 2290 O O . CYS B 1 70 ? 2.199 20.828 3.562 1 96.94 70 CYS B O 1
ATOM 2292 N N . GLY B 1 71 ? 2.318 21.766 5.582 1 94.75 71 GLY B N 1
ATOM 2293 C CA . GLY B 1 71 ? 3.707 22.156 5.398 1 94.75 71 GLY B CA 1
ATOM 2294 C C . GLY B 1 71 ? 3.926 23.016 4.172 1 94.75 71 GLY B C 1
ATOM 2295 O O . GLY B 1 71 ? 3.141 23.938 3.902 1 94.75 71 GLY B O 1
ATOM 2296 N N . PRO B 1 72 ? 4.992 22.812 3.504 1 94.12 72 PRO B N 1
ATOM 2297 C CA . PRO B 1 72 ? 5.27 23.625 2.318 1 94.12 72 PRO B CA 1
ATOM 2298 C C . PRO B 1 72 ? 4.434 23.219 1.11 1 94.12 72 PRO B C 1
ATOM 2300 O O . PRO B 1 72 ? 4.66 23.703 0.001 1 94.12 72 PRO B O 1
ATOM 2303 N N . GLY B 1 73 ? 3.574 22.266 1.189 1 95.62 73 GLY B N 1
ATOM 2304 C CA . GLY B 1 73 ? 2.492 22.125 0.229 1 95.62 73 GLY B CA 1
ATOM 2305 C C . GLY B 1 73 ? 2.688 20.953 -0.719 1 95.62 73 GLY B C 1
ATOM 2306 O O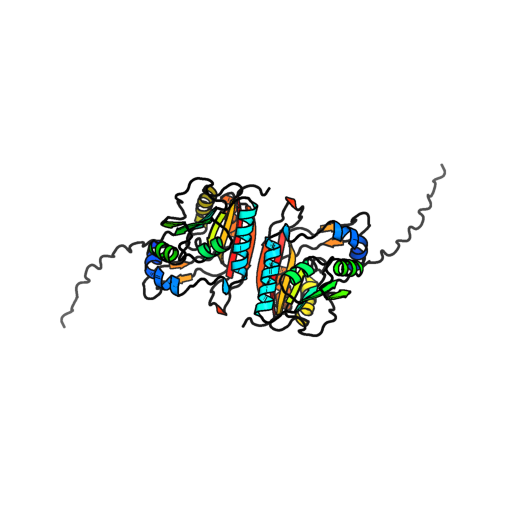 . GLY B 1 73 ? 1.925 20.781 -1.672 1 95.62 73 GLY B O 1
ATOM 2307 N N . GLN B 1 74 ? 3.641 20 -0.505 1 94.69 74 GLN B N 1
ATOM 2308 C CA . GLN B 1 74 ? 3.93 18.922 -1.447 1 94.69 74 GLN B CA 1
ATOM 2309 C C . GLN B 1 74 ? 2.758 17.953 -1.546 1 94.69 74 GLN B C 1
ATOM 2311 O O . GLN B 1 74 ? 2.326 17.594 -2.645 1 94.69 74 GLN B O 1
ATOM 2316 N N . ALA B 1 75 ? 2.271 17.531 -0.401 1 96.88 75 ALA B N 1
ATOM 2317 C CA . ALA B 1 75 ? 1.138 16.609 -0.42 1 96.88 75 ALA B CA 1
ATOM 2318 C C . ALA B 1 75 ? -0.102 17.281 -1.008 1 96.88 75 ALA B C 1
ATOM 2320 O O . ALA B 1 75 ? -0.861 16.656 -1.749 1 96.88 75 ALA B O 1
ATOM 2321 N N . THR B 1 76 ? -0.283 18.547 -0.721 1 97.69 76 THR B N 1
ATOM 2322 C CA . THR B 1 76 ? -1.382 19.328 -1.289 1 97.69 76 THR B CA 1
ATOM 2323 C C . THR B 1 76 ? -1.329 19.297 -2.814 1 97.69 76 THR B C 1
ATOM 2325 O O . THR B 1 76 ? -2.342 19.047 -3.473 1 97.69 76 THR B O 1
ATOM 2328 N N . ALA B 1 77 ? -0.158 19.531 -3.283 1 96.44 77 ALA B N 1
ATOM 2329 C CA . ALA B 1 77 ? 0.036 19.562 -4.73 1 96.44 77 ALA B CA 1
ATOM 2330 C C . ALA B 1 77 ? -0.258 18.188 -5.352 1 96.44 77 ALA B C 1
ATOM 2332 O O . ALA B 1 77 ? -0.877 18.109 -6.414 1 96.44 77 ALA B O 1
ATOM 2333 N N . GLU B 1 78 ? 0.218 17.141 -4.742 1 96.94 78 GLU B N 1
ATOM 2334 C CA . GLU B 1 78 ? 0.011 15.781 -5.258 1 96.94 78 GLU B CA 1
ATOM 2335 C C . GLU B 1 78 ? -1.471 15.414 -5.27 1 96.94 78 GLU B C 1
ATOM 2337 O O . GLU B 1 78 ? -1.953 14.789 -6.215 1 96.94 78 GLU B O 1
ATOM 2342 N N . LEU B 1 79 ? -2.176 15.805 -4.234 1 98.06 79 LEU B N 1
ATOM 2343 C CA . LEU B 1 79 ? -3.617 15.594 -4.18 1 98.06 79 LEU B CA 1
ATOM 2344 C C . LEU B 1 79 ? -4.316 16.328 -5.324 1 98.06 79 LEU B C 1
ATOM 2346 O O . LEU B 1 79 ? -5.203 15.758 -5.973 1 98.06 79 LEU B O 1
ATOM 2350 N N . GLY B 1 80 ? -3.91 17.531 -5.504 1 97.69 80 GLY B N 1
ATOM 2351 C CA . GLY B 1 80 ? -4.445 18.266 -6.629 1 97.69 80 GLY B CA 1
ATOM 2352 C C . GLY B 1 80 ? -4.152 17.625 -7.969 1 97.69 80 GLY B C 1
ATOM 2353 O O . GLY B 1 80 ? -5.031 17.531 -8.828 1 97.69 80 GLY B O 1
ATOM 2354 N N . ALA B 1 81 ? -2.947 17.203 -8.172 1 96 81 ALA B N 1
ATOM 2355 C CA . ALA B 1 81 ? -2.537 16.531 -9.406 1 96 81 ALA B CA 1
ATOM 2356 C C . ALA B 1 81 ? -3.346 15.266 -9.641 1 96 81 ALA B C 1
ATOM 2358 O O . ALA B 1 81 ? -3.535 14.836 -10.781 1 96 81 ALA B O 1
ATOM 2359 N N . ALA B 1 82 ? -3.828 14.719 -8.555 1 96.62 82 ALA B N 1
ATOM 2360 C CA . ALA B 1 82 ? -4.633 13.5 -8.648 1 96.62 82 ALA B CA 1
ATOM 2361 C C . ALA B 1 82 ? -6.094 13.828 -8.953 1 96.62 82 ALA B C 1
ATOM 2363 O O . ALA B 1 82 ? -6.945 12.938 -8.977 1 96.62 82 ALA B O 1
ATOM 2364 N N . GLY B 1 83 ? -6.43 15.062 -9.102 1 96.81 83 GLY B N 1
ATOM 2365 C CA . GLY B 1 83 ? -7.734 15.461 -9.609 1 96.81 83 GLY B CA 1
ATOM 2366 C C . GLY B 1 83 ? -8.68 15.938 -8.516 1 96.81 83 GLY B C 1
ATOM 2367 O O . GLY B 1 83 ? -9.883 16.078 -8.75 1 96.81 83 GLY B O 1
ATOM 2368 N N . LEU B 1 84 ? -8.172 16.188 -7.352 1 98.12 84 LEU B N 1
ATOM 2369 C CA . LEU B 1 84 ? -9.031 16.609 -6.246 1 98.12 84 LEU B CA 1
ATOM 2370 C C . LEU B 1 84 ? -9.008 18.125 -6.086 1 98.12 84 LEU B C 1
ATOM 2372 O O . LEU B 1 84 ? -8 18.766 -6.383 1 98.12 84 LEU B O 1
ATOM 2376 N N . ARG B 1 85 ? -10.117 18.688 -5.656 1 98.06 85 ARG B N 1
ATOM 2377 C CA . ARG B 1 85 ? -10.156 20.062 -5.203 1 98.06 85 ARG B CA 1
ATOM 2378 C C . ARG B 1 85 ? -9.633 20.188 -3.775 1 98.06 85 ARG B C 1
ATOM 2380 O O . ARG B 1 85 ? -10.273 19.719 -2.832 1 98.06 85 ARG B O 1
ATOM 2387 N N . THR B 1 86 ? -8.516 20.922 -3.619 1 98.44 86 THR B N 1
ATOM 2388 C CA . THR B 1 86 ? -7.75 20.766 -2.387 1 98.44 86 THR B CA 1
ATOM 2389 C C . THR B 1 86 ? -7.867 22.016 -1.526 1 98.44 86 THR B C 1
ATOM 2391 O O . THR B 1 86 ? -7.68 23.141 -2.018 1 98.44 86 THR B O 1
ATOM 2394 N N . HIS B 1 87 ? -8.258 21.859 -0.318 1 98.75 87 HIS B N 1
ATOM 2395 C CA . HIS B 1 87 ? -8.055 22.781 0.791 1 98.75 87 HIS B CA 1
ATOM 2396 C C . HIS B 1 87 ? -6.895 22.344 1.673 1 98.75 87 HIS B C 1
ATOM 2398 O O . HIS B 1 87 ? -6.645 21.156 1.832 1 98.75 87 HIS B O 1
ATOM 2404 N N . ALA B 1 88 ? -6.211 23.328 2.146 1 98.81 88 ALA B N 1
ATOM 2405 C CA . ALA B 1 88 ? -5.027 22.984 2.932 1 98.81 88 ALA B CA 1
ATOM 2406 C C . ALA B 1 88 ? -4.863 23.922 4.117 1 98.81 88 ALA B C 1
ATOM 2408 O O . ALA B 1 88 ? -5.086 25.141 3.992 1 98.81 88 ALA B O 1
ATOM 2409 N N . ILE B 1 89 ? -4.457 23.344 5.266 1 98.44 89 ILE B N 1
ATOM 2410 C CA . ILE B 1 89 ? -4.211 24.188 6.426 1 98.44 89 ILE B CA 1
ATOM 2411 C C . ILE B 1 89 ? -2.891 23.781 7.082 1 98.44 89 ILE B C 1
ATOM 2413 O O . ILE B 1 89 ? -2.451 22.641 6.965 1 98.44 89 ILE B O 1
ATOM 2417 N N . ASP B 1 90 ? -2.275 24.688 7.695 1 97.5 90 ASP B N 1
ATOM 2418 C CA . ASP B 1 90 ? -1.133 24.5 8.578 1 97.5 90 ASP B CA 1
ATOM 2419 C C . ASP B 1 90 ? -1.146 25.531 9.711 1 97.5 90 ASP B C 1
ATOM 2421 O O . ASP B 1 90 ? -1.659 26.641 9.547 1 97.5 90 ASP B O 1
ATOM 2425 N N . GLY B 1 91 ? -0.622 25.078 10.883 1 95.75 91 GLY B N 1
ATOM 2426 C CA . GLY B 1 91 ? -0.559 25.984 12.016 1 95.75 91 GLY B CA 1
ATOM 2427 C C . GLY B 1 91 ? 0.51 27.047 11.859 1 95.75 91 GLY B C 1
ATOM 2428 O O . GLY B 1 91 ? 0.499 28.062 12.57 1 95.75 91 GLY B O 1
ATOM 2429 N N . SER B 1 92 ? 1.509 26.859 10.992 1 93.12 92 SER B N 1
ATOM 2430 C CA . SER B 1 92 ? 2.611 27.781 10.742 1 93.12 92 SER B CA 1
ATOM 2431 C C . SER B 1 92 ? 2.291 28.734 9.594 1 93.12 92 SER B C 1
ATOM 2433 O O . SER B 1 92 ? 2.236 28.328 8.438 1 93.12 92 SER B O 1
ATOM 2435 N N . PRO B 1 93 ? 2.143 30.078 9.898 1 95.12 93 PRO B N 1
ATOM 2436 C CA . PRO B 1 93 ? 1.915 31.047 8.82 1 95.12 93 PRO B CA 1
ATOM 2437 C C . PRO B 1 93 ? 3.01 31 7.754 1 95.12 93 PRO B C 1
ATOM 2439 O O . PRO B 1 93 ? 2.727 31.172 6.566 1 95.12 93 PRO B O 1
ATOM 2442 N N . ALA B 1 94 ? 4.207 30.766 8.195 1 93.19 94 ALA B N 1
ATOM 2443 C CA . ALA B 1 94 ? 5.316 30.703 7.242 1 93.19 94 ALA B CA 1
ATOM 2444 C C . ALA B 1 94 ? 5.156 29.531 6.281 1 93.19 94 ALA B C 1
ATOM 2446 O O . ALA B 1 94 ? 5.387 29.672 5.078 1 93.19 94 ALA B O 1
ATOM 2447 N N . MET B 1 95 ? 4.766 28.422 6.777 1 94.25 95 MET B N 1
ATOM 2448 C CA . MET B 1 95 ? 4.539 27.25 5.938 1 94.25 95 MET B CA 1
ATOM 2449 C C . MET B 1 95 ? 3.414 27.5 4.941 1 94.25 95 MET B C 1
ATOM 2451 O O . MET B 1 95 ? 3.545 27.188 3.756 1 94.25 95 MET B O 1
ATOM 2455 N N . VAL B 1 96 ? 2.334 28.125 5.367 1 96.62 96 VAL B N 1
ATOM 2456 C CA . VAL B 1 96 ? 1.193 28.422 4.512 1 96.62 96 VAL B CA 1
ATOM 2457 C C . VAL B 1 96 ? 1.621 29.375 3.4 1 96.62 96 VAL B C 1
ATOM 2459 O O . VAL B 1 96 ? 1.24 29.203 2.24 1 96.62 96 VAL B O 1
ATOM 2462 N N . SER B 1 97 ? 2.387 30.375 3.756 1 96.38 97 SER B N 1
ATOM 2463 C CA . SER B 1 97 ? 2.871 31.344 2.773 1 96.38 97 SER B CA 1
ATOM 2464 C C . SER B 1 97 ? 3.691 30.656 1.686 1 96.38 97 SER B C 1
ATOM 2466 O O . SER B 1 97 ? 3.496 30.906 0.496 1 96.38 97 SER B O 1
ATOM 2468 N N . ILE B 1 98 ? 4.57 29.766 2.113 1 94.81 98 ILE B N 1
ATOM 2469 C CA . ILE B 1 98 ? 5.414 29.047 1.176 1 94.81 98 ILE B CA 1
ATOM 2470 C C . ILE B 1 98 ? 4.547 28.156 0.279 1 94.81 98 ILE B C 1
ATOM 2472 O O . ILE B 1 98 ? 4.703 28.172 -0.944 1 94.81 98 ILE B O 1
ATOM 2476 N N . ALA B 1 99 ? 3.641 27.453 0.854 1 96.25 99 ALA B N 1
ATOM 2477 C CA . ALA B 1 99 ? 2.775 26.547 0.107 1 96.25 99 ALA B CA 1
ATOM 2478 C C . ALA B 1 99 ? 1.96 27.297 -0.94 1 96.25 99 ALA B C 1
ATOM 2480 O O . ALA B 1 99 ? 1.86 26.859 -2.09 1 96.25 99 ALA B O 1
ATOM 2481 N N . ARG B 1 100 ? 1.402 28.422 -0.587 1 97.12 100 ARG B N 1
ATOM 2482 C CA . ARG B 1 100 ? 0.584 29.234 -1.474 1 97.12 100 ARG B CA 1
ATOM 2483 C C . ARG B 1 100 ? 1.395 29.734 -2.67 1 97.12 100 ARG B C 1
ATOM 2485 O O . ARG B 1 100 ? 0.886 29.781 -3.793 1 97.12 100 ARG B O 1
ATOM 2492 N N . ARG B 1 101 ? 2.553 30.078 -2.402 1 95.69 101 ARG B N 1
ATOM 2493 C CA . ARG B 1 101 ? 3.426 30.547 -3.471 1 95.69 101 ARG B CA 1
ATOM 2494 C C . ARG B 1 101 ? 3.809 29.422 -4.414 1 95.69 101 ARG B C 1
ATOM 2496 O O . ARG B 1 101 ? 3.799 29.594 -5.637 1 95.69 101 ARG B O 1
ATOM 2503 N N . ARG B 1 102 ? 4.137 28.297 -3.889 1 93.69 102 ARG B N 1
ATOM 2504 C CA . ARG B 1 102 ? 4.625 27.172 -4.672 1 93.69 102 ARG B CA 1
ATOM 2505 C C . ARG B 1 102 ? 3.492 26.531 -5.461 1 93.69 102 ARG B C 1
ATOM 2507 O O . ARG B 1 102 ? 3.691 26.094 -6.598 1 93.69 102 ARG B O 1
ATOM 2514 N N . TYR B 1 103 ? 2.391 26.453 -4.797 1 95.06 103 TYR B N 1
ATOM 2515 C CA . TYR B 1 103 ? 1.258 25.734 -5.371 1 95.06 103 TYR B CA 1
ATOM 2516 C C . TYR B 1 103 ? -0.026 26.531 -5.23 1 95.06 103 TYR B C 1
ATOM 2518 O O . TYR B 1 103 ? -0.904 26.188 -4.438 1 95.06 103 TYR B O 1
ATOM 2526 N N . PRO B 1 104 ? -0.237 27.5 -6.062 1 96.44 104 PRO B N 1
ATOM 2527 C CA . PRO B 1 104 ? -1.28 28.516 -5.855 1 96.44 104 PRO B CA 1
ATOM 2528 C C . PRO B 1 104 ? -2.676 28 -6.195 1 96.44 104 PRO B C 1
ATOM 2530 O O . PRO B 1 104 ? -3.668 28.688 -5.965 1 96.44 104 PRO B O 1
ATOM 2533 N N . HIS B 1 105 ? -2.83 26.781 -6.621 1 95.19 105 HIS B N 1
ATOM 2534 C CA . HIS B 1 105 ? -4.125 26.328 -7.121 1 95.19 105 HIS B CA 1
ATOM 2535 C C . HIS B 1 105 ? -5 25.812 -5.992 1 95.19 105 HIS B C 1
ATOM 2537 O O . HIS B 1 105 ? -6.199 25.594 -6.18 1 95.19 105 HIS B O 1
ATOM 2543 N N . ALA B 1 106 ? -4.492 25.609 -4.805 1 97.62 106 ALA B N 1
ATOM 2544 C CA . ALA B 1 106 ? -5.258 25.141 -3.652 1 97.62 106 ALA B CA 1
ATOM 2545 C C . ALA B 1 106 ? -5.719 26.312 -2.789 1 97.62 106 ALA B C 1
ATOM 2547 O O . ALA B 1 106 ? -5.289 27.438 -2.994 1 97.62 106 ALA B O 1
ATOM 2548 N N . ARG B 1 107 ? -6.691 26.062 -1.947 1 98.25 107 ARG B N 1
ATOM 2549 C CA . ARG B 1 107 ? -7.141 27.031 -0.964 1 98.25 107 ARG B CA 1
ATOM 2550 C C . ARG B 1 107 ? -6.441 26.828 0.375 1 98.25 107 ARG B C 1
ATOM 2552 O O . ARG B 1 107 ? -6.68 25.828 1.058 1 98.25 107 ARG B O 1
ATOM 2559 N N . TYR B 1 108 ? -5.648 27.812 0.726 1 98.44 108 TYR B N 1
ATOM 2560 C CA . TYR B 1 108 ? -4.828 27.672 1.923 1 98.44 108 TYR B CA 1
ATOM 2561 C C . TYR B 1 108 ? -5.367 28.531 3.059 1 98.44 108 TYR B C 1
ATOM 2563 O O . TYR B 1 108 ? -5.852 29.641 2.828 1 98.44 108 TYR B O 1
ATOM 2571 N N . GLN B 1 109 ? -5.211 28.078 4.281 1 97.81 109 GLN B N 1
ATOM 2572 C CA . GLN B 1 109 ? -5.562 28.828 5.484 1 97.81 109 GLN B CA 1
ATOM 2573 C C . GLN B 1 109 ? -4.68 28.422 6.664 1 97.81 109 GLN B C 1
ATOM 2575 O O . GLN B 1 109 ? -4.316 27.25 6.801 1 97.81 109 GLN B O 1
ATOM 2580 N N . VAL B 1 110 ? -4.297 29.422 7.441 1 97.38 110 VAL B N 1
ATOM 2581 C CA . VAL B 1 110 ? -3.631 29.109 8.703 1 97.38 110 VAL B CA 1
ATOM 2582 C C . VAL B 1 110 ? -4.66 28.625 9.719 1 97.38 110 VAL B C 1
ATOM 2584 O O . VAL B 1 110 ? -5.656 29.297 9.984 1 97.38 110 VAL B O 1
ATOM 2587 N N . ALA B 1 111 ? -4.504 27.453 10.266 1 97.25 111 ALA B N 1
ATOM 2588 C CA . ALA B 1 111 ? -5.441 26.891 11.242 1 97.25 111 ALA B CA 1
ATOM 2589 C C . ALA B 1 111 ? -4.809 25.75 12.023 1 97.25 111 ALA B C 1
ATOM 2591 O O . ALA B 1 111 ? -3.824 25.156 11.578 1 97.25 111 ALA B O 1
ATOM 2592 N N . ASP B 1 112 ? -5.344 25.516 13.227 1 96.12 112 ASP B N 1
ATOM 2593 C CA . ASP B 1 112 ? -4.98 24.375 14.062 1 96.12 112 ASP B CA 1
ATOM 2594 C C . ASP B 1 112 ? -5.766 23.125 13.656 1 96.12 112 ASP B C 1
ATOM 2596 O O . ASP B 1 112 ? -6.992 23.172 13.531 1 96.12 112 ASP B O 1
ATOM 2600 N N . MET B 1 113 ? -5.031 22.016 13.461 1 96.75 113 MET B N 1
ATOM 2601 C CA . MET B 1 113 ? -5.711 20.812 13 1 96.75 113 MET B CA 1
ATOM 2602 C C . MET B 1 113 ? -6.602 20.234 14.094 1 96.75 113 MET B C 1
ATOM 2604 O O . MET B 1 113 ? -7.465 19.391 13.812 1 96.75 113 MET B O 1
ATOM 2608 N N . ALA B 1 114 ? -6.422 20.625 15.336 1 96.19 114 ALA B N 1
ATOM 2609 C CA . ALA B 1 114 ? -7.242 20.141 16.438 1 96.19 114 ALA B CA 1
ATOM 2610 C C . ALA B 1 114 ? -8.555 20.906 16.531 1 96.19 114 ALA B C 1
ATOM 2612 O O . ALA B 1 114 ? -9.461 20.516 17.266 1 96.19 114 ALA B O 1
ATOM 2613 N N . SER B 1 115 ? -8.648 22 15.844 1 96.88 115 SER B N 1
ATOM 2614 C CA . SER B 1 115 ? -9.844 22.828 15.766 1 96.88 115 SER B CA 1
ATOM 2615 C C . SER B 1 115 ? -10.055 23.375 14.359 1 96.88 115 SER B C 1
ATOM 2617 O O . SER B 1 115 ? -9.742 24.547 14.094 1 96.88 115 SER B O 1
ATOM 2619 N N . LEU B 1 116 ? -10.664 22.625 13.523 1 98.12 116 LEU B N 1
ATOM 2620 C CA . LEU B 1 116 ? -10.758 22.938 12.102 1 98.12 116 LEU B CA 1
ATOM 2621 C C . LEU B 1 116 ? -11.883 23.938 11.828 1 98.12 116 LEU B C 1
ATOM 2623 O O . LEU B 1 116 ? -13.008 23.734 12.281 1 98.12 116 LEU B O 1
ATOM 2627 N N . PRO B 1 117 ? -11.57 24.984 11.062 1 98.19 117 PRO B N 1
ATOM 2628 C CA . PRO B 1 117 ? -12.562 26.016 10.797 1 98.19 117 PRO B CA 1
ATOM 2629 C C . PRO B 1 117 ? -13.484 25.688 9.633 1 98.19 117 PRO B C 1
ATOM 2631 O O . PRO B 1 117 ? -13.727 26.516 8.766 1 98.19 117 PRO B O 1
ATOM 2634 N N . TYR B 1 118 ? -14.023 24.5 9.562 1 98.38 118 TYR B N 1
ATOM 2635 C CA . TYR B 1 118 ? -14.914 24.031 8.516 1 98.38 118 TYR B CA 1
ATOM 2636 C C . TYR B 1 118 ? -16.172 23.406 9.109 1 98.38 118 TYR B C 1
ATOM 2638 O O . TYR B 1 118 ? -16.156 22.938 10.25 1 98.38 118 TYR B O 1
ATOM 2646 N N . GLN B 1 119 ? -17.188 23.469 8.367 1 98.12 119 GLN B N 1
ATOM 2647 C CA . GLN B 1 119 ? -18.453 22.875 8.797 1 98.12 119 GLN B CA 1
ATOM 2648 C C . GLN B 1 119 ? -18.375 21.359 8.805 1 98.12 119 GLN B C 1
ATOM 2650 O O . GLN B 1 119 ? -17.469 20.766 8.203 1 98.12 119 GLN B O 1
ATOM 2655 N N . ASP B 1 120 ? -19.344 20.781 9.508 1 98.12 120 ASP B N 1
ATOM 2656 C CA . ASP B 1 120 ? -19.453 19.328 9.523 1 98.12 120 ASP B CA 1
ATOM 2657 C C . ASP B 1 120 ? -19.625 18.766 8.109 1 98.12 120 ASP B C 1
ATOM 2659 O O . ASP B 1 120 ? -20.328 19.359 7.285 1 98.12 120 ASP B O 1
ATOM 2663 N N . ALA B 1 121 ? -18.953 17.703 7.809 1 97.31 121 ALA B N 1
ATOM 2664 C CA . ALA B 1 121 ? -19.141 16.922 6.594 1 97.31 121 ALA B CA 1
ATOM 2665 C C . ALA B 1 121 ? -18.812 17.75 5.352 1 97.31 121 ALA B C 1
ATOM 2667 O O . ALA B 1 121 ? -19.422 17.578 4.297 1 97.31 121 ALA B O 1
ATOM 2668 N N . ALA B 1 122 ? -17.844 18.578 5.496 1 97.88 122 ALA B N 1
ATOM 2669 C CA . ALA B 1 122 ? -17.5 19.516 4.418 1 97.88 122 ALA B CA 1
ATOM 2670 C C . ALA B 1 122 ? -16.625 18.828 3.365 1 97.88 122 ALA B C 1
ATOM 2672 O O . ALA B 1 122 ? -16.531 19.297 2.23 1 97.88 122 ALA B O 1
ATOM 2673 N N . PHE B 1 123 ? -16 17.719 3.672 1 98.44 123 PHE B N 1
ATOM 2674 C CA . PHE B 1 123 ? -14.984 17.156 2.789 1 98.44 123 PHE B CA 1
ATOM 2675 C C . PHE B 1 123 ? -15.242 15.68 2.535 1 98.44 123 PHE B C 1
ATOM 2677 O O . PHE B 1 123 ? -15.633 14.945 3.445 1 98.44 123 PHE B O 1
ATOM 2684 N N . GLY B 1 124 ? -14.945 15.242 1.282 1 98.06 124 GLY B N 1
ATOM 2685 C CA . GLY B 1 124 ? -14.984 13.828 0.944 1 98.06 124 GLY B CA 1
ATOM 2686 C C . GLY B 1 124 ? -13.742 13.078 1.385 1 98.06 124 GLY B C 1
ATOM 2687 O O . GLY B 1 124 ? -13.75 11.852 1.47 1 98.06 124 GLY B O 1
ATOM 2688 N N . GLY B 1 125 ? -12.711 13.836 1.608 1 98.69 125 GLY B N 1
ATOM 2689 C CA . GLY B 1 125 ? -11.461 13.242 2.047 1 98.69 125 GLY B CA 1
ATOM 2690 C C . GLY B 1 125 ? -10.633 14.172 2.916 1 98.69 125 GLY B C 1
ATOM 2691 O O . GLY B 1 125 ? -10.797 15.391 2.863 1 98.69 125 GLY B O 1
ATOM 2692 N N . LEU B 1 126 ? -9.805 13.594 3.725 1 98.88 126 LEU B N 1
ATOM 2693 C CA . LEU B 1 126 ? -8.836 14.305 4.555 1 98.88 126 LEU B CA 1
ATOM 2694 C C . LEU B 1 126 ? -7.496 13.586 4.57 1 98.88 126 LEU B C 1
ATOM 2696 O O . LEU B 1 126 ? -7.445 12.359 4.688 1 98.88 126 LEU B O 1
ATOM 2700 N N . CYS B 1 127 ? -6.441 14.328 4.387 1 98.88 127 CYS B N 1
ATOM 2701 C CA . CYS B 1 127 ? -5.082 13.805 4.383 1 98.88 127 CYS B CA 1
ATOM 2702 C C . CYS B 1 127 ? -4.246 14.445 5.484 1 98.88 127 CYS B C 1
ATOM 2704 O O . CYS B 1 127 ? -4.223 15.672 5.621 1 98.88 127 CYS B O 1
ATOM 2706 N N . ALA B 1 128 ? -3.672 13.656 6.289 1 98.81 128 ALA B N 1
ATOM 2707 C CA . ALA B 1 128 ? -2.65 14.055 7.25 1 98.81 128 ALA B CA 1
ATOM 2708 C C . ALA B 1 128 ? -1.314 13.383 6.949 1 98.81 128 ALA B C 1
ATOM 2710 O O . ALA B 1 128 ? -1.062 12.266 7.402 1 98.81 128 ALA B O 1
ATOM 2711 N N . TRP B 1 129 ? -0.502 14.055 6.203 1 97.94 129 TRP B N 1
ATOM 2712 C CA . TRP B 1 129 ? 0.755 13.516 5.695 1 97.94 129 TRP B CA 1
ATOM 2713 C C . TRP B 1 129 ? 1.931 13.984 6.547 1 97.94 129 TRP B C 1
ATOM 2715 O O . TRP B 1 129 ? 2.52 15.039 6.281 1 97.94 129 TRP B O 1
ATOM 2725 N N . TYR B 1 130 ? 2.299 13.148 7.512 1 96.12 130 TYR B N 1
ATOM 2726 C CA . TYR B 1 130 ? 3.352 13.375 8.492 1 96.12 130 TYR B CA 1
ATOM 2727 C C . TYR B 1 130 ? 3.021 14.562 9.391 1 96.12 130 TYR B C 1
ATOM 2729 O O . TYR B 1 130 ? 3.912 15.32 9.781 1 96.12 130 TYR B O 1
ATOM 2737 N N . SER B 1 131 ? 1.732 14.758 9.672 1 96.88 131 SER B N 1
ATOM 2738 C CA . SER B 1 131 ? 1.325 15.922 10.445 1 96.88 131 SER B CA 1
ATOM 2739 C C . SER B 1 131 ? 0.775 15.516 11.812 1 96.88 131 SER B C 1
ATOM 2741 O O . SER B 1 131 ? 0.563 16.375 12.68 1 96.88 131 SER B O 1
ATOM 2743 N N . ILE B 1 132 ? 0.627 14.18 12.039 1 97.94 132 ILE B N 1
ATOM 2744 C CA . ILE B 1 132 ? 0.161 13.758 13.352 1 97.94 132 ILE B CA 1
ATOM 2745 C C . ILE B 1 132 ? 1.356 13.414 14.234 1 97.94 132 ILE B C 1
ATOM 2747 O O . ILE B 1 132 ? 1.187 12.953 15.367 1 97.94 132 ILE B O 1
ATOM 2751 N N . ILE B 1 133 ? 2.504 13.664 13.781 1 96.56 133 ILE B N 1
ATOM 2752 C CA . ILE B 1 133 ? 3.73 13.141 14.375 1 96.56 133 ILE B CA 1
ATOM 2753 C C . ILE B 1 133 ? 4.152 14.016 15.555 1 96.56 133 ILE B C 1
ATOM 2755 O O . ILE B 1 133 ? 5.152 13.742 16.219 1 96.56 133 ILE B O 1
ATOM 2759 N N . HIS B 1 134 ? 3.441 15.062 15.922 1 94.75 134 HIS B N 1
ATOM 2760 C CA . HIS B 1 134 ? 3.666 15.875 17.109 1 94.75 134 HIS B CA 1
ATOM 2761 C C . HIS B 1 134 ? 2.543 15.68 18.125 1 94.75 134 HIS B C 1
ATOM 2763 O O . HIS B 1 134 ? 2.547 16.312 19.188 1 94.75 134 HIS B O 1
ATOM 2769 N N . THR B 1 135 ? 1.597 14.859 17.812 1 95.94 135 THR B N 1
ATOM 2770 C CA . THR B 1 135 ? 0.471 14.562 18.688 1 95.94 135 THR B CA 1
ATOM 2771 C C . THR B 1 135 ? 0.713 13.273 19.469 1 95.94 135 THR B C 1
ATOM 2773 O O . THR B 1 135 ? 0.812 12.195 18.875 1 95.94 135 THR B O 1
ATOM 2776 N N . PRO B 1 136 ? 0.753 13.391 20.812 1 95.88 136 PRO B N 1
ATOM 2777 C CA . PRO B 1 136 ? 0.938 12.164 21.594 1 95.88 136 PRO B CA 1
ATOM 2778 C C . PRO B 1 136 ? -0.158 11.133 21.344 1 95.88 136 PRO B C 1
ATOM 2780 O O . PRO B 1 136 ? -1.298 11.5 21.047 1 95.88 136 PRO B O 1
ATOM 2783 N N . ALA B 1 137 ? 0.199 9.867 21.547 1 96.5 137 ALA B N 1
ATOM 2784 C CA . ALA B 1 137 ? -0.674 8.75 21.219 1 96.5 137 ALA B CA 1
ATOM 2785 C C . ALA B 1 137 ? -2.012 8.859 21.938 1 96.5 137 ALA B C 1
ATOM 2787 O O . ALA B 1 137 ? -3.062 8.555 21.375 1 96.5 137 ALA B O 1
ATOM 2788 N N . ASP B 1 138 ? -1.971 9.328 23.156 1 96.88 138 ASP B N 1
ATOM 2789 C CA . ASP B 1 138 ? -3.18 9.375 23.969 1 96.88 138 ASP B CA 1
ATOM 2790 C C . ASP B 1 138 ? -4.09 10.523 23.547 1 96.88 138 ASP B C 1
ATOM 2792 O O . ASP B 1 138 ? -5.215 10.648 24.031 1 96.88 138 ASP B O 1
ATOM 2796 N N . ARG B 1 139 ? -3.646 11.359 22.609 1 97.88 139 ARG B N 1
ATOM 2797 C CA . ARG B 1 139 ? -4.449 12.484 22.125 1 97.88 139 ARG B CA 1
ATOM 2798 C C . ARG B 1 139 ? -4.918 12.258 20.703 1 97.88 139 ARG B C 1
ATOM 2800 O O . ARG B 1 139 ? -5.648 13.078 20.141 1 97.88 139 ARG B O 1
ATOM 2807 N N . LEU B 1 140 ? -4.543 11.156 20.125 1 98.62 140 LEU B N 1
ATOM 2808 C CA . LEU B 1 140 ? -4.855 10.891 18.719 1 98.62 140 LEU B CA 1
ATOM 2809 C C . LEU B 1 140 ? -6.355 10.703 18.531 1 98.62 140 LEU B C 1
ATOM 2811 O O . LEU B 1 140 ? -6.918 11.164 17.531 1 98.62 140 LEU B O 1
ATOM 2815 N N . ALA B 1 141 ? -7.004 10.078 19.453 1 98.62 141 ALA B N 1
ATOM 2816 C CA . ALA B 1 141 ? -8.438 9.828 19.297 1 98.62 141 ALA B CA 1
ATOM 2817 C C . ALA B 1 141 ? -9.219 11.133 19.203 1 98.62 141 ALA B C 1
ATOM 2819 O O . ALA B 1 141 ? -10.109 11.258 18.359 1 98.62 141 ALA B O 1
ATOM 2820 N N . GLY B 1 142 ? -8.859 12.078 20.078 1 98.44 142 GLY B N 1
ATOM 2821 C CA . GLY B 1 142 ? -9.5 13.383 20 1 98.44 142 GLY B CA 1
ATOM 2822 C C . GLY B 1 142 ? -9.234 14.102 18.688 1 98.44 142 GLY B C 1
ATOM 2823 O O . GLY B 1 142 ? -10.141 14.711 18.109 1 98.44 142 GLY B O 1
ATOM 2824 N N . LEU B 1 143 ? -8.039 14.055 18.25 1 98.62 143 LEU B N 1
ATOM 2825 C CA . LEU B 1 143 ? -7.668 14.656 16.969 1 98.62 143 LEU B CA 1
ATOM 2826 C C . LEU B 1 143 ? -8.453 14.039 15.82 1 98.62 143 LEU B C 1
ATOM 2828 O O . LEU B 1 143 ? -8.992 14.75 14.977 1 98.62 143 LEU B O 1
ATOM 2832 N N . PHE B 1 144 ? -8.562 12.695 15.797 1 98.88 144 PHE B N 1
ATOM 2833 C CA . PHE B 1 144 ? -9.258 11.977 14.734 1 98.88 144 PHE B CA 1
ATOM 2834 C C . PHE B 1 144 ? -10.758 12.227 14.797 1 98.88 144 PHE B C 1
ATOM 2836 O O . PHE B 1 144 ? -11.445 12.211 13.773 1 98.88 144 PHE B O 1
ATOM 2843 N N . ALA B 1 145 ? -11.297 12.508 15.992 1 98.69 145 ALA B N 1
ATOM 2844 C CA . ALA B 1 145 ? -12.695 12.898 16.109 1 98.69 145 ALA B CA 1
ATOM 2845 C C . ALA B 1 145 ? -12.969 14.211 15.375 1 98.69 145 ALA B C 1
ATOM 2847 O O . ALA B 1 145 ? -14 14.359 14.719 1 98.69 145 ALA B O 1
ATOM 2848 N N . GLU B 1 146 ? -12.016 15.117 15.539 1 98.69 146 GLU B N 1
ATOM 2849 C CA . GLU B 1 146 ? -12.133 16.375 14.812 1 98.69 146 GLU B CA 1
ATOM 2850 C C . GLU B 1 146 ? -12.055 16.141 13.305 1 98.69 146 GLU B C 1
ATOM 2852 O O . GLU B 1 146 ? -12.805 16.75 12.539 1 98.69 146 GLU B O 1
ATOM 2857 N N . PHE B 1 147 ? -11.172 15.281 12.836 1 98.81 147 PHE B N 1
ATOM 2858 C CA . PHE B 1 147 ? -11.102 14.898 11.43 1 98.81 147 PHE B CA 1
ATOM 2859 C C . PHE B 1 147 ? -12.43 14.312 10.961 1 98.81 147 PHE B C 1
ATOM 2861 O O . PHE B 1 147 ? -12.922 14.672 9.891 1 98.81 147 PHE B O 1
ATOM 2868 N N . SER B 1 148 ? -12.961 13.469 11.781 1 98.44 148 SER B N 1
ATOM 2869 C CA . SER B 1 148 ? -14.227 12.812 11.477 1 98.44 148 SER B CA 1
ATOM 2870 C C . SER B 1 148 ? -15.352 13.828 11.32 1 98.44 148 SER B C 1
ATOM 2872 O O . SER B 1 148 ? -16.203 13.703 10.43 1 98.44 148 SER B O 1
ATOM 2874 N N . ARG B 1 149 ? -15.32 14.812 12.125 1 98.19 149 ARG B N 1
ATOM 2875 C CA . ARG B 1 149 ? -16.375 15.82 12.117 1 98.19 149 ARG B CA 1
ATOM 2876 C C . ARG B 1 149 ? -16.484 16.5 10.75 1 98.19 149 ARG B C 1
ATOM 2878 O O . ARG B 1 149 ? -17.578 16.719 10.242 1 98.19 149 ARG B O 1
ATOM 2885 N N . VAL B 1 150 ? -15.406 16.781 10.117 1 98.44 150 VAL B N 1
ATOM 2886 C CA . VAL B 1 150 ? -15.43 17.578 8.898 1 98.44 150 VAL B CA 1
ATOM 2887 C C . VAL B 1 150 ? -15.555 16.656 7.68 1 98.44 150 VAL B C 1
ATOM 2889 O O . VAL B 1 150 ? -15.664 17.125 6.547 1 98.44 150 VAL B O 1
ATOM 2892 N N . LEU B 1 151 ? -15.523 15.359 7.879 1 98.12 151 LEU B N 1
ATOM 2893 C CA . LEU B 1 151 ? -15.617 14.414 6.777 1 98.12 151 LEU B CA 1
ATOM 2894 C C . LEU B 1 151 ? -17.078 14.047 6.5 1 98.12 151 LEU B C 1
ATOM 2896 O O . LEU B 1 151 ? -17.859 13.867 7.43 1 98.12 151 LEU B O 1
ATOM 2900 N N . ALA B 1 152 ? -17.344 13.906 5.234 1 96.12 152 ALA B N 1
ATOM 2901 C CA . ALA B 1 152 ? -18.641 13.414 4.805 1 96.12 152 ALA B CA 1
ATOM 2902 C C . ALA B 1 152 ? -18.812 11.938 5.148 1 96.12 152 ALA B C 1
ATOM 2904 O O . ALA B 1 152 ? -17.891 11.297 5.652 1 96.12 152 ALA B O 1
ATOM 2905 N N . ASP B 1 153 ? -20.062 11.406 4.84 1 91.56 153 ASP B N 1
ATOM 2906 C CA . ASP B 1 153 ? -20.406 10 5.016 1 91.56 153 ASP B CA 1
ATOM 2907 C C . ASP B 1 153 ? -20.922 9.391 3.713 1 91.56 153 ASP B C 1
ATOM 2909 O O . ASP B 1 153 ? -22.062 9.656 3.311 1 91.56 153 ASP B O 1
ATOM 2913 N N . PRO B 1 154 ? -20.141 8.68 3.033 1 92.75 154 PRO B N 1
ATOM 2914 C CA . PRO B 1 154 ? -18.812 8.234 3.459 1 92.75 154 PRO B CA 1
ATOM 2915 C C . PRO B 1 154 ? -17.734 9.289 3.238 1 92.75 154 PRO B C 1
ATOM 2917 O O . PRO B 1 154 ? -17.875 10.156 2.371 1 92.75 154 PRO B O 1
ATOM 2920 N N . GLY B 1 155 ? -16.781 9.32 4.047 1 97.44 155 GLY B N 1
ATOM 2921 C CA . GLY B 1 155 ? -15.586 10.133 3.93 1 97.44 155 GLY B CA 1
ATOM 2922 C C . GLY B 1 155 ? -14.312 9.352 4.176 1 97.44 155 GLY B C 1
ATOM 2923 O O . GLY B 1 155 ? -14.281 8.438 5 1 97.44 155 GLY B O 1
ATOM 2924 N N . TRP B 1 156 ? -13.227 9.734 3.471 1 98.44 156 TRP B N 1
ATOM 2925 C CA . TRP B 1 156 ? -11.992 8.953 3.498 1 98.44 156 TRP B CA 1
ATOM 2926 C C . TRP B 1 156 ? -10.883 9.719 4.215 1 98.44 156 TRP B C 1
ATOM 2928 O O . TRP B 1 156 ? -10.805 10.945 4.113 1 98.44 156 TRP B O 1
ATOM 2938 N N . LEU B 1 157 ? -10.062 8.961 4.938 1 98.88 157 LEU B N 1
ATOM 2939 C CA . LEU B 1 157 ? -8.914 9.5 5.66 1 98.88 157 LEU B CA 1
ATOM 2940 C C . LEU B 1 157 ? -7.625 8.812 5.227 1 98.88 157 LEU B C 1
ATOM 2942 O O . LEU B 1 157 ? -7.582 7.582 5.113 1 98.88 157 LEU B O 1
ATOM 2946 N N . LEU B 1 158 ? -6.586 9.586 4.887 1 98.94 158 LEU B N 1
ATOM 2947 C CA . LEU B 1 158 ? -5.238 9.086 4.645 1 98.94 158 LEU B CA 1
ATOM 2948 C C . LEU B 1 158 ? -4.262 9.633 5.684 1 98.94 158 LEU B C 1
ATOM 2950 O O . LEU B 1 158 ? -4.172 10.852 5.875 1 98.94 158 LEU B O 1
ATOM 2954 N N . LEU B 1 159 ? -3.602 8.703 6.359 1 98.94 159 LEU B N 1
ATOM 2955 C CA . LEU B 1 159 ? -2.549 9.062 7.305 1 98.94 159 LEU B CA 1
ATOM 2956 C C . LEU B 1 159 ? -1.191 8.562 6.82 1 98.94 159 LEU B C 1
ATOM 2958 O O . LEU B 1 159 ? -1.082 7.441 6.316 1 98.94 159 LEU B O 1
ATOM 2962 N N . GLY B 1 160 ? -0.164 9.383 6.879 1 98.56 160 GLY B N 1
ATOM 2963 C CA . GLY B 1 160 ? 1.238 9.008 6.785 1 98.56 160 GLY B CA 1
ATOM 2964 C C . GLY B 1 160 ? 2.047 9.422 8 1 98.56 160 GLY B C 1
ATOM 2965 O O . GLY B 1 160 ? 1.882 10.531 8.516 1 98.56 160 GLY B O 1
ATOM 2966 N N . PHE B 1 161 ? 2.852 8.508 8.523 1 98.31 161 PHE B N 1
ATOM 2967 C CA . PHE B 1 161 ? 3.656 8.805 9.703 1 98.31 161 PHE B CA 1
ATOM 2968 C C . PHE B 1 161 ? 4.82 7.828 9.828 1 98.31 161 PHE B C 1
ATOM 2970 O O . PHE B 1 161 ? 4.793 6.75 9.227 1 98.31 161 PHE B O 1
ATOM 2977 N N . GLN B 1 162 ? 5.855 8.281 10.508 1 97.75 162 GLN B N 1
ATOM 2978 C CA . GLN B 1 162 ? 6.98 7.391 10.773 1 97.75 162 GLN B CA 1
ATOM 2979 C C . GLN B 1 162 ? 6.641 6.395 11.883 1 97.75 162 GLN B C 1
ATOM 2981 O O . GLN B 1 162 ? 5.859 6.707 12.789 1 97.75 162 GLN B O 1
ATOM 2986 N N . THR B 1 163 ? 7.254 5.176 11.805 1 98.5 163 THR B N 1
ATOM 2987 C CA . THR B 1 163 ? 6.969 4.117 12.773 1 98.5 163 THR B CA 1
ATOM 2988 C C . THR B 1 163 ? 8.195 3.244 12.992 1 98.5 163 THR B C 1
ATOM 2990 O O . THR B 1 163 ? 9.211 3.406 12.32 1 98.5 163 THR B O 1
ATOM 2993 N N . ASP B 1 164 ? 8.164 2.381 14.031 1 97.31 164 ASP B N 1
ATOM 2994 C CA . ASP B 1 164 ? 9.133 1.332 14.328 1 97.31 164 ASP B CA 1
ATOM 2995 C C . ASP B 1 164 ? 10.523 1.92 14.562 1 97.31 164 ASP B C 1
ATOM 2997 O O . ASP B 1 164 ? 11.516 1.424 14.023 1 97.31 164 ASP B O 1
ATOM 3001 N N . ALA B 1 165 ? 10.609 2.975 15.234 1 96.81 165 ALA B N 1
ATOM 3002 C CA . ALA B 1 165 ? 11.844 3.631 15.656 1 96.81 165 ALA B CA 1
ATOM 3003 C C . ALA B 1 165 ? 11.594 4.535 16.859 1 96.81 165 ALA B C 1
ATOM 3005 O O . ALA B 1 165 ? 10.453 4.891 17.156 1 96.81 165 ALA B O 1
ATOM 3006 N N . PRO B 1 166 ? 12.617 4.891 17.641 1 94.94 166 PRO B N 1
ATOM 3007 C CA . PRO B 1 166 ? 12.445 5.887 18.703 1 94.94 166 PRO B CA 1
ATOM 3008 C C . PRO B 1 166 ? 12.133 7.281 18.156 1 94.94 166 PRO B C 1
ATOM 3010 O O . PRO B 1 166 ? 12.414 7.566 16.984 1 94.94 166 PRO B O 1
ATOM 3013 N N . PRO B 1 167 ? 11.516 8.086 19.047 1 94.12 167 PRO B N 1
ATOM 3014 C CA . PRO B 1 167 ? 11.32 9.477 18.609 1 94.12 167 PRO B CA 1
ATOM 3015 C C . PRO B 1 167 ? 12.625 10.156 18.219 1 94.12 167 PRO B C 1
ATOM 3017 O O . PRO B 1 167 ? 13.688 9.82 18.75 1 94.12 167 PRO B O 1
ATOM 3020 N N . LEU B 1 168 ? 12.477 10.969 17.219 1 89.56 168 LEU B N 1
ATOM 3021 C CA . LEU B 1 168 ? 13.609 11.797 16.812 1 89.56 168 LEU B CA 1
ATOM 3022 C C . LEU B 1 168 ? 13.523 13.18 17.453 1 89.56 168 LEU B C 1
ATOM 3024 O O . LEU B 1 168 ? 12.5 13.859 17.344 1 89.56 168 LEU B O 1
ATOM 3028 N N . VAL B 1 169 ? 14.57 13.602 18.141 1 87.56 169 VAL B N 1
ATOM 3029 C CA . VAL B 1 169 ? 14.578 14.867 18.859 1 87.56 169 VAL B CA 1
ATOM 3030 C C . VAL B 1 169 ? 15.656 15.781 18.281 1 87.56 169 VAL B C 1
ATOM 3032 O O . VAL B 1 169 ? 16.781 15.344 18.047 1 87.56 169 VAL B O 1
ATOM 3035 N N . PHE B 1 170 ? 15.227 16.969 17.922 1 79.56 170 PHE B N 1
ATOM 3036 C CA . PHE B 1 170 ? 16.156 17.984 17.469 1 79.56 170 PHE B CA 1
ATOM 3037 C C . PHE B 1 170 ? 16.203 19.156 18.438 1 79.56 170 PHE B C 1
ATOM 3039 O O . PHE B 1 170 ? 15.164 19.688 18.844 1 79.56 170 PHE B O 1
ATOM 3046 N N . ASP B 1 171 ? 17.391 19.438 18.766 1 78.81 171 ASP B N 1
ATOM 3047 C CA . ASP B 1 171 ? 17.547 20.625 19.594 1 78.81 171 ASP B CA 1
ATOM 3048 C C . ASP B 1 171 ? 18.031 21.812 18.766 1 78.81 171 ASP B C 1
ATOM 3050 O O . ASP B 1 171 ? 18.062 22.953 19.25 1 78.81 171 ASP B O 1
ATOM 3054 N N . GLU B 1 172 ? 18.422 21.625 17.609 1 73.81 172 GLU B N 1
ATOM 3055 C CA . GLU B 1 172 ? 18.812 22.625 16.625 1 73.81 172 GLU B CA 1
ATOM 3056 C C . GLU B 1 172 ? 18.438 22.172 15.211 1 73.81 172 GLU B C 1
ATOM 3058 O O . GLU B 1 172 ? 18.562 21 14.875 1 73.81 172 GLU B O 1
ATOM 3063 N N . ALA B 1 173 ? 17.828 23.109 14.461 1 70.62 173 ALA B N 1
ATOM 3064 C CA . ALA B 1 173 ? 17.547 22.859 13.055 1 70.62 173 ALA B CA 1
ATOM 3065 C C . ALA B 1 173 ? 17.922 24.078 12.195 1 70.62 173 ALA B C 1
ATOM 3067 O O . ALA B 1 173 ? 17.469 25.188 12.461 1 70.62 173 ALA B O 1
ATOM 3068 N N . PHE B 1 174 ? 18.875 23.766 11.227 1 73.69 174 PHE B N 1
ATOM 3069 C CA . PHE B 1 174 ? 19.281 24.766 10.258 1 73.69 174 PHE B CA 1
ATOM 3070 C C . PHE B 1 174 ? 19.844 26 10.961 1 73.69 174 PHE B C 1
ATOM 3072 O O . PHE B 1 174 ? 19.531 27.125 10.586 1 73.69 174 PHE B O 1
ATOM 3079 N N . GLY B 1 175 ? 20.516 25.828 11.992 1 72.31 175 GLY B N 1
ATOM 3080 C CA . GLY B 1 175 ? 21.219 26.906 12.672 1 72.31 175 GLY B CA 1
ATOM 3081 C C . GLY B 1 175 ? 20.359 27.594 13.727 1 72.31 175 GLY B C 1
ATOM 3082 O O . GLY B 1 175 ? 20.828 28.5 14.406 1 72.31 175 GLY B O 1
ATOM 3083 N N . HIS B 1 176 ? 19.156 27.188 13.875 1 76.81 176 HIS B N 1
ATOM 3084 C CA . HIS B 1 176 ? 18.25 27.781 14.859 1 76.81 176 HIS B CA 1
ATOM 3085 C C . HIS B 1 176 ? 18.016 26.828 16.031 1 76.81 176 HIS B C 1
ATOM 3087 O O . HIS B 1 176 ? 17.953 25.609 15.844 1 76.81 176 HIS B O 1
ATOM 3093 N N . LYS B 1 177 ? 17.984 27.375 17.188 1 73.5 177 LYS B N 1
ATOM 3094 C CA . LYS B 1 177 ? 17.625 26.578 18.344 1 73.5 177 LYS B CA 1
ATOM 3095 C C . LYS B 1 177 ? 16.141 26.203 18.312 1 73.5 177 LYS B C 1
ATOM 3097 O O . LYS B 1 177 ? 15.281 27.078 18.156 1 73.5 177 LYS B O 1
ATOM 3102 N N . VAL B 1 178 ? 15.844 24.969 18.219 1 72.5 178 VAL B N 1
ATOM 3103 C CA . VAL B 1 178 ? 14.484 24.438 18.266 1 72.5 178 VAL B CA 1
ATOM 3104 C C . VAL B 1 178 ? 14.398 23.312 19.281 1 72.5 178 VAL B C 1
ATOM 3106 O O . VAL B 1 178 ? 15.406 22.906 19.844 1 72.5 178 VAL B O 1
ATOM 3109 N N . ASP B 1 179 ? 13.25 23.016 19.734 1 77.19 179 ASP B N 1
ATOM 3110 C CA . ASP B 1 179 ? 12.945 21.812 20.516 1 77.19 179 ASP B CA 1
ATOM 3111 C C . ASP B 1 179 ? 11.828 21 19.859 1 77.19 179 ASP B C 1
ATOM 3113 O O . ASP B 1 179 ? 10.656 21.156 20.219 1 77.19 179 ASP B O 1
ATOM 3117 N N . MET B 1 180 ? 12.297 20.219 18.938 1 82.62 180 MET B N 1
ATOM 3118 C CA . MET B 1 180 ? 11.305 19.484 18.156 1 82.62 180 MET B CA 1
ATOM 3119 C C . MET B 1 180 ? 11.422 17.984 18.422 1 82.62 180 MET B C 1
ATOM 3121 O O . MET B 1 180 ? 12.523 17.438 18.438 1 82.62 180 MET B O 1
ATOM 3125 N N . THR B 1 181 ? 10.32 17.453 18.766 1 86.75 181 THR B N 1
ATOM 3126 C CA . THR B 1 181 ? 10.234 16 18.875 1 86.75 181 THR B CA 1
ATOM 3127 C C . THR B 1 181 ? 9.32 15.43 17.797 1 86.75 181 THR B C 1
ATOM 3129 O O . THR B 1 181 ? 8.18 15.859 17.656 1 86.75 181 THR B O 1
ATOM 3132 N N . PHE B 1 182 ? 9.852 14.539 17.047 1 90.75 182 PHE B N 1
ATOM 3133 C CA . PHE B 1 182 ? 9.102 13.797 16.047 1 90.75 182 PHE B CA 1
ATOM 3134 C C . PHE B 1 182 ? 8.75 12.398 16.562 1 90.75 182 PHE B C 1
ATOM 3136 O O . PHE B 1 182 ? 9.633 11.547 16.688 1 90.75 182 PHE B O 1
ATOM 3143 N N . LEU B 1 183 ? 7.508 12.227 16.828 1 95.12 183 LEU B N 1
ATOM 3144 C CA . LEU B 1 183 ? 7.051 10.938 17.359 1 95.12 183 LEU B CA 1
ATOM 3145 C C . LEU B 1 183 ? 7.008 9.891 16.25 1 95.12 183 LEU B C 1
ATOM 3147 O O . LEU B 1 183 ? 6.773 10.219 15.078 1 95.12 183 LEU B O 1
ATOM 3151 N N . ARG B 1 184 ? 7.281 8.703 16.594 1 97.12 184 ARG B N 1
ATOM 3152 C CA . ARG B 1 184 ? 7.098 7.516 15.766 1 97.12 184 ARG B CA 1
ATOM 3153 C C . ARG B 1 184 ? 5.973 6.641 16.312 1 97.12 184 ARG B C 1
ATOM 3155 O O . ARG B 1 184 ? 6.164 5.906 17.281 1 97.12 184 ARG B O 1
ATOM 3162 N N . HIS B 1 185 ? 4.914 6.66 15.609 1 98.44 185 HIS B N 1
ATOM 3163 C CA . HIS B 1 185 ? 3.713 6.059 16.172 1 98.44 185 HIS B CA 1
ATOM 3164 C C . HIS B 1 185 ? 3.691 4.551 15.953 1 98.44 185 HIS B C 1
ATOM 3166 O O . HIS B 1 185 ? 4.168 4.066 14.922 1 98.44 185 HIS B O 1
ATOM 3172 N N . ASN B 1 186 ? 3.172 3.91 17 1 98.38 186 ASN B N 1
ATOM 3173 C CA . ASN B 1 186 ? 2.787 2.512 16.844 1 98.38 186 ASN B CA 1
ATOM 3174 C C . ASN B 1 186 ? 1.511 2.365 16.016 1 98.38 186 ASN B C 1
ATOM 3176 O O . ASN B 1 186 ? 0.49 2.979 16.328 1 98.38 186 ASN B O 1
ATOM 3180 N N . VAL B 1 187 ? 1.568 1.51 15.031 1 98.62 187 VAL B N 1
ATOM 3181 C CA . VAL B 1 187 ? 0.458 1.383 14.094 1 98.62 187 VAL B CA 1
ATOM 3182 C C . VAL B 1 187 ? -0.788 0.896 14.828 1 98.62 187 VAL B C 1
ATOM 3184 O O . VAL B 1 187 ? -1.898 1.356 14.555 1 98.62 187 VAL B O 1
ATOM 3187 N N . THR B 1 188 ? -0.624 -0.014 15.727 1 98.19 188 THR B N 1
ATOM 3188 C CA . THR B 1 188 ? -1.749 -0.533 16.5 1 98.19 188 THR B CA 1
ATOM 3189 C C . THR B 1 188 ? -2.41 0.58 17.312 1 98.19 188 THR B C 1
ATOM 3191 O O . THR B 1 188 ? -3.639 0.656 17.375 1 98.19 188 THR B O 1
ATOM 3194 N N . ALA B 1 189 ? -1.611 1.443 17.906 1 98.5 189 ALA B N 1
ATOM 3195 C CA . ALA B 1 189 ? -2.141 2.572 18.656 1 98.5 189 ALA B CA 1
ATOM 3196 C C . ALA B 1 189 ? -2.938 3.512 17.766 1 98.5 189 ALA B C 1
ATOM 3198 O O . ALA B 1 189 ? -3.982 4.031 18.172 1 98.5 189 ALA B O 1
ATOM 3199 N N . VAL B 1 190 ? -2.449 3.727 16.594 1 98.88 190 VAL B N 1
ATOM 3200 C CA . VAL B 1 190 ? -3.141 4.574 15.625 1 98.88 190 VAL B CA 1
ATOM 3201 C C . VAL B 1 190 ? -4.477 3.939 15.25 1 98.88 190 VAL B C 1
ATOM 3203 O O . VAL B 1 190 ? -5.5 4.625 15.18 1 98.88 190 VAL B O 1
ATOM 3206 N N . HIS B 1 191 ? -4.48 2.627 15.023 1 98.81 191 HIS B N 1
ATOM 3207 C CA . HIS B 1 191 ? -5.707 1.912 14.695 1 98.81 191 HIS B CA 1
ATOM 3208 C C . HIS B 1 191 ? -6.742 2.055 15.812 1 98.81 191 HIS B C 1
ATOM 3210 O O . HIS B 1 191 ? -7.922 2.301 15.539 1 98.81 191 HIS B O 1
ATOM 3216 N N . GLU B 1 192 ? -6.289 1.89 17.016 1 98.69 192 GLU B N 1
ATOM 3217 C CA . GLU B 1 192 ? -7.188 2 18.156 1 98.69 192 GLU B CA 1
ATOM 3218 C C . GLU B 1 192 ? -7.797 3.396 18.25 1 98.69 192 GLU B C 1
ATOM 3220 O O . GLU B 1 192 ? -8.992 3.541 18.531 1 98.69 192 GLU B O 1
ATOM 3225 N N . ALA B 1 193 ? -6.965 4.395 18.031 1 98.81 193 ALA B N 1
ATOM 3226 C CA . ALA B 1 193 ? -7.449 5.77 18.062 1 98.81 193 ALA B CA 1
ATOM 3227 C C . ALA B 1 193 ? -8.461 6.016 16.938 1 98.81 193 ALA B C 1
ATOM 3229 O O . ALA B 1 193 ? -9.453 6.719 17.141 1 98.81 193 ALA B O 1
ATOM 3230 N N . LEU B 1 194 ? -8.211 5.465 15.781 1 98.81 194 LEU B N 1
ATOM 3231 C CA . LEU B 1 194 ? -9.125 5.594 14.656 1 98.81 194 LEU B CA 1
ATOM 3232 C C . LEU B 1 194 ? -10.469 4.953 14.969 1 98.81 194 LEU B C 1
ATOM 3234 O O . LEU B 1 194 ? -11.523 5.551 14.727 1 98.81 194 LEU B O 1
ATOM 3238 N N . LEU B 1 195 ? -10.422 3.781 15.5 1 98.06 195 LEU B N 1
ATOM 3239 C CA . LEU B 1 195 ? -11.641 3.076 15.867 1 98.06 195 LEU B CA 1
ATOM 3240 C C . LEU B 1 195 ? -12.445 3.873 16.891 1 98.06 195 LEU B C 1
ATOM 3242 O O . LEU B 1 195 ? -13.664 4.008 16.75 1 98.06 195 LEU B O 1
ATOM 3246 N N . ALA B 1 196 ? -11.781 4.41 17.828 1 98.19 196 ALA B N 1
ATOM 3247 C CA . ALA B 1 196 ? -12.414 5.207 18.875 1 98.19 196 ALA B CA 1
ATOM 3248 C C . ALA B 1 196 ? -13.094 6.441 18.281 1 98.19 196 ALA B C 1
ATOM 3250 O O . ALA B 1 196 ? -14.102 6.918 18.812 1 98.19 196 ALA B O 1
ATOM 3251 N N . ALA B 1 197 ? -12.578 6.953 17.188 1 98.25 197 ALA B N 1
ATOM 3252 C CA . ALA B 1 197 ? -13.094 8.164 16.562 1 98.25 197 ALA B CA 1
ATOM 3253 C C . ALA B 1 197 ? -14.148 7.836 15.516 1 98.25 197 ALA B C 1
ATOM 3255 O O . ALA B 1 197 ? -14.625 8.727 14.812 1 98.25 197 ALA B O 1
ATOM 3256 N N . GLY B 1 198 ? -14.438 6.574 15.297 1 96.75 198 GLY B N 1
ATOM 3257 C CA . GLY B 1 198 ? -15.531 6.176 14.422 1 96.75 198 GLY B CA 1
ATOM 3258 C C . GLY B 1 198 ? -15.078 5.809 13.023 1 96.75 198 GLY B C 1
ATOM 3259 O O . GLY B 1 198 ? -15.891 5.695 12.109 1 96.75 198 GLY B O 1
ATOM 3260 N N . PHE B 1 199 ? -13.805 5.605 12.883 1 98.38 199 PHE B N 1
ATOM 3261 C CA . PHE B 1 199 ? -13.289 5.215 11.57 1 98.38 199 PHE B CA 1
ATOM 3262 C C . PHE B 1 199 ? -13.219 3.699 11.445 1 98.38 199 PHE B C 1
ATOM 3264 O O . PHE B 1 199 ? -13.094 2.992 12.453 1 98.38 199 PHE B O 1
ATOM 3271 N N . THR B 1 200 ? -13.336 3.234 10.203 1 97.44 200 THR B N 1
ATOM 3272 C CA . THR B 1 200 ? -13.016 1.863 9.82 1 97.44 200 THR B CA 1
ATOM 3273 C C . THR B 1 200 ? -11.758 1.816 8.961 1 97.44 200 THR B C 1
ATOM 3275 O O . THR B 1 200 ? -11.656 2.521 7.957 1 97.44 200 THR B O 1
ATOM 3278 N N . VAL B 1 201 ? -10.82 0.967 9.391 1 98.38 201 VAL B N 1
ATOM 3279 C CA . VAL B 1 201 ? -9.578 0.858 8.641 1 98.38 201 VAL B CA 1
ATOM 3280 C C . VAL B 1 201 ? -9.82 0.078 7.348 1 98.38 201 VAL B C 1
ATOM 3282 O O . VAL B 1 201 ? -10.453 -0.979 7.367 1 98.38 201 VAL B O 1
ATOM 3285 N N . TYR B 1 202 ? -9.391 0.669 6.246 1 98.06 202 TYR B N 1
ATOM 3286 C CA . TYR B 1 202 ? -9.508 0.052 4.93 1 98.06 202 TYR B CA 1
ATOM 3287 C C . TYR B 1 202 ? -8.219 -0.667 4.543 1 98.06 202 TYR B C 1
ATOM 3289 O O . TYR B 1 202 ? -8.25 -1.82 4.109 1 98.06 202 TYR B O 1
ATOM 3297 N N . ALA B 1 203 ? -7.102 -0.021 4.73 1 98.75 203 ALA B N 1
ATOM 3298 C CA . ALA B 1 203 ? -5.797 -0.596 4.402 1 98.75 203 ALA B CA 1
ATOM 3299 C C . ALA B 1 203 ? -4.695 0.01 5.27 1 98.75 203 ALA B C 1
ATOM 3301 O O . ALA B 1 203 ? -4.77 1.181 5.648 1 98.75 203 ALA B O 1
ATOM 3302 N N . THR B 1 204 ? -3.709 -0.8 5.586 1 98.81 204 THR B N 1
ATOM 3303 C CA . THR B 1 204 ? -2.502 -0.39 6.297 1 98.81 204 THR B CA 1
ATOM 3304 C C . THR B 1 204 ? -1.254 -0.826 5.535 1 98.81 204 THR B C 1
ATOM 3306 O O . THR B 1 204 ? -1.177 -1.959 5.055 1 98.81 204 THR B O 1
ATOM 3309 N N . SER B 1 205 ? -0.322 0.076 5.41 1 98.81 205 SER B N 1
ATOM 3310 C CA . SER B 1 205 ? 0.938 -0.227 4.742 1 98.81 205 SER B CA 1
ATOM 3311 C C . SER B 1 205 ? 2.131 0.228 5.574 1 98.81 205 SER B C 1
ATOM 3313 O O . SER B 1 205 ? 2.045 1.222 6.301 1 98.81 205 SER B O 1
ATOM 3315 N N . LYS B 1 206 ? 3.145 -0.509 5.484 1 98.69 206 LYS B N 1
ATOM 3316 C CA . LYS B 1 206 ? 4.445 -0.124 6.027 1 98.69 206 LYS B CA 1
ATOM 3317 C C . LYS B 1 206 ? 5.539 -0.26 4.973 1 98.69 206 LYS B C 1
ATOM 3319 O O . LYS B 1 206 ? 5.68 -1.312 4.348 1 98.69 206 LYS B O 1
ATOM 3324 N N . ARG B 1 207 ? 6.219 0.763 4.695 1 98.44 207 ARG B N 1
ATOM 3325 C CA . ARG B 1 207 ? 7.41 0.749 3.852 1 98.44 207 ARG B CA 1
ATOM 3326 C C . ARG B 1 207 ? 8.68 0.889 4.688 1 98.44 207 ARG B C 1
ATOM 3328 O O . ARG B 1 207 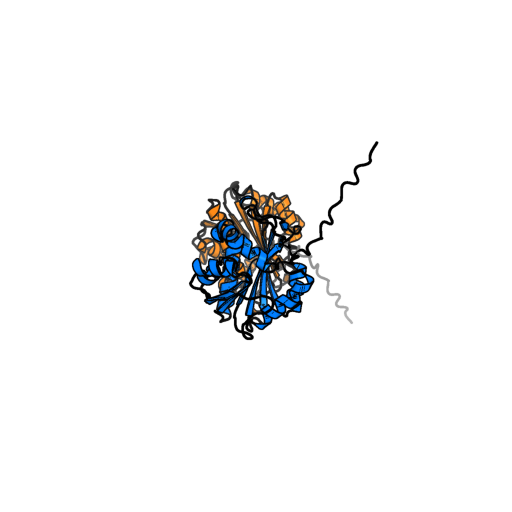? 8.773 1.775 5.539 1 98.44 207 ARG B O 1
ATOM 3335 N N . GLU B 1 208 ? 9.656 0.072 4.414 1 97.31 208 GLU B N 1
ATOM 3336 C CA . GLU B 1 208 ? 10.914 0.148 5.145 1 97.31 208 GLU B CA 1
ATOM 3337 C C . GLU B 1 208 ? 11.664 1.44 4.828 1 97.31 208 GLU B C 1
ATOM 3339 O O . GLU B 1 208 ? 11.43 2.057 3.785 1 97.31 208 GLU B O 1
ATOM 3344 N N . ARG B 1 209 ? 12.484 1.822 5.809 1 95.06 209 ARG B N 1
ATOM 3345 C CA . ARG B 1 209 ? 13.25 3.047 5.598 1 95.06 209 ARG B CA 1
ATOM 3346 C C . ARG B 1 209 ? 14.141 2.932 4.367 1 95.06 209 ARG B C 1
ATOM 3348 O O . ARG B 1 209 ? 14.703 1.866 4.102 1 95.06 209 ARG B O 1
ATOM 3355 N N . LEU B 1 210 ? 14.219 3.984 3.6 1 92.12 210 LEU B N 1
ATOM 3356 C CA . LEU B 1 210 ? 15.133 4.066 2.463 1 92.12 210 LEU B CA 1
ATOM 3357 C C . LEU B 1 210 ? 16.438 4.762 2.857 1 92.12 210 LEU B C 1
ATOM 3359 O O . LEU B 1 210 ? 16.453 5.973 3.092 1 92.12 210 LEU B O 1
ATOM 3363 N N . GLN B 1 211 ? 17.453 4.012 2.867 1 88.38 211 GLN B N 1
ATOM 3364 C CA . GLN B 1 211 ? 18.75 4.5 3.34 1 88.38 211 GLN B CA 1
ATOM 3365 C C . GLN B 1 211 ? 19.297 5.586 2.418 1 88.38 211 GLN B C 1
ATOM 3367 O O . GLN B 1 211 ? 19.859 6.582 2.885 1 88.38 211 GLN B O 1
ATOM 3372 N N . HIS B 1 212 ? 19.094 5.375 1.091 1 86.25 212 HIS B N 1
ATOM 3373 C CA . HIS B 1 212 ? 19.656 6.309 0.126 1 86.25 212 HIS B CA 1
ATOM 3374 C C . HIS B 1 212 ? 18.969 7.664 0.198 1 86.25 212 HIS B C 1
ATOM 3376 O O . HIS B 1 212 ? 19.469 8.656 -0.337 1 86.25 212 HIS B O 1
ATOM 3382 N N . LEU B 1 213 ? 17.859 7.734 0.903 1 87.5 213 LEU B N 1
ATOM 3383 C CA . LEU B 1 213 ? 17.156 8.992 1.11 1 87.5 213 LEU B CA 1
ATOM 3384 C C . LEU B 1 213 ? 17.312 9.477 2.545 1 87.5 213 LEU B C 1
ATOM 3386 O O . LEU B 1 213 ? 16.594 10.375 2.99 1 87.5 213 LEU B O 1
ATOM 3390 N N . SER B 1 214 ? 18.094 8.852 3.348 1 87 214 SER B N 1
ATOM 3391 C CA . SER B 1 214 ? 18.453 9.211 4.715 1 87 214 SER B CA 1
ATOM 3392 C C . SER B 1 214 ? 17.25 9.148 5.637 1 87 214 SER B C 1
ATOM 3394 O O . SER B 1 214 ? 17.125 9.953 6.562 1 87 214 SER B O 1
ATOM 3396 N N . GLU B 1 215 ? 16.359 8.25 5.301 1 91.19 215 GLU B N 1
ATOM 3397 C CA . GLU B 1 215 ? 15.234 8.039 6.215 1 91.19 215 GLU B CA 1
ATOM 3398 C C . GLU B 1 215 ? 15.695 7.328 7.484 1 91.19 215 GLU B C 1
ATOM 3400 O O . GLU B 1 215 ? 16.531 6.422 7.43 1 91.19 215 GLU B O 1
ATOM 3405 N N . THR B 1 216 ? 15.055 7.766 8.648 1 92.69 216 THR B N 1
ATOM 3406 C CA . THR B 1 216 ? 15.531 7.27 9.93 1 92.69 216 THR B CA 1
ATOM 3407 C C . THR B 1 216 ? 14.547 6.262 10.516 1 92.69 216 THR B C 1
ATOM 3409 O O . THR B 1 216 ? 14.82 5.656 11.562 1 92.69 216 THR B O 1
ATOM 3412 N N . ALA B 1 217 ? 13.453 6.055 9.859 1 96.81 217 ALA B N 1
ATOM 3413 C CA . ALA B 1 217 ? 12.406 5.16 10.352 1 96.81 217 ALA B CA 1
ATOM 3414 C C . ALA B 1 217 ? 11.594 4.586 9.195 1 96.81 217 ALA B C 1
ATOM 3416 O O . ALA B 1 217 ? 11.586 5.148 8.094 1 96.81 217 ALA B O 1
ATOM 3417 N N . ALA B 1 218 ? 10.984 3.445 9.453 1 98.12 218 ALA B N 1
ATOM 3418 C CA . ALA B 1 218 ? 9.977 2.957 8.523 1 98.12 218 ALA B CA 1
ATOM 3419 C C . ALA B 1 218 ? 8.789 3.918 8.445 1 98.12 218 ALA B C 1
ATOM 3421 O O . ALA B 1 218 ? 8.586 4.734 9.352 1 98.12 218 ALA B O 1
ATOM 3422 N N . GLN B 1 219 ? 8.133 3.904 7.312 1 98.19 219 GLN B N 1
ATOM 3423 C CA . GLN B 1 219 ? 6.961 4.738 7.062 1 98.19 219 GLN B CA 1
ATOM 3424 C C . GLN B 1 219 ? 5.68 3.918 7.109 1 98.19 219 GLN B C 1
ATOM 3426 O O . GLN B 1 219 ? 5.594 2.852 6.496 1 98.19 219 GLN B O 1
ATOM 3431 N N . ALA B 1 220 ? 4.711 4.379 7.875 1 98.81 220 ALA B N 1
ATOM 3432 C CA . ALA B 1 220 ? 3.395 3.744 7.926 1 98.81 220 ALA B CA 1
ATOM 3433 C C . ALA B 1 220 ? 2.34 4.617 7.25 1 98.81 220 ALA B C 1
ATOM 3435 O O . ALA B 1 220 ? 2.395 5.848 7.336 1 98.81 220 ALA B O 1
ATOM 3436 N N . PHE B 1 221 ? 1.426 3.994 6.59 1 98.88 221 PHE B N 1
ATOM 3437 C CA . PHE B 1 221 ? 0.302 4.637 5.922 1 98.88 221 PHE B CA 1
ATOM 3438 C C . PHE B 1 221 ? -1.003 3.914 6.238 1 98.88 221 PHE B C 1
ATOM 3440 O O . PHE B 1 221 ? -1.065 2.684 6.188 1 98.88 221 PHE B O 1
ATOM 3447 N N . VAL B 1 222 ? -2.029 4.668 6.602 1 98.94 222 VAL B N 1
ATOM 3448 C CA . VAL B 1 222 ? -3.34 4.09 6.883 1 98.94 222 VAL B CA 1
ATOM 3449 C C . VAL B 1 222 ? -4.41 4.809 6.066 1 98.94 222 VAL B C 1
ATOM 3451 O O . VAL B 1 222 ? -4.465 6.043 6.055 1 98.94 222 VAL B O 1
ATOM 3454 N N . ILE B 1 223 ? -5.141 4.051 5.293 1 98.88 223 ILE B N 1
ATOM 3455 C CA . ILE B 1 223 ? -6.367 4.543 4.68 1 98.88 223 ILE B CA 1
ATOM 3456 C C . ILE B 1 223 ? -7.578 4.031 5.457 1 98.88 223 ILE B C 1
ATOM 3458 O O . ILE B 1 223 ? -7.695 2.832 5.715 1 98.88 223 ILE B O 1
ATOM 3462 N N . ALA B 1 224 ? -8.414 4.926 5.867 1 98.69 224 ALA B N 1
ATOM 3463 C CA . ALA B 1 224 ? -9.617 4.605 6.637 1 98.69 224 ALA B CA 1
ATOM 3464 C C . ALA B 1 224 ? -10.82 5.379 6.117 1 98.69 224 ALA B C 1
ATOM 3466 O O . ALA B 1 224 ? -10.688 6.27 5.273 1 98.69 224 ALA B O 1
ATOM 3467 N N . HIS B 1 225 ? -11.992 4.984 6.535 1 97.38 225 HIS B N 1
ATOM 3468 C CA . HIS B 1 225 ? -13.188 5.707 6.121 1 97.38 225 HIS B CA 1
ATOM 3469 C C . HIS B 1 225 ? -14.203 5.797 7.258 1 97.38 225 HIS B C 1
ATOM 3471 O O . HIS B 1 225 ? -14.18 4.973 8.172 1 97.38 225 HIS B O 1
ATOM 3477 N N . ARG B 1 226 ? -14.922 6.836 7.086 1 94.44 226 ARG B N 1
ATOM 3478 C CA . ARG B 1 226 ? -16.109 7 7.906 1 94.44 226 ARG B CA 1
ATOM 3479 C C . ARG B 1 226 ? -17.359 6.543 7.156 1 94.44 226 ARG B C 1
ATOM 3481 O O . ARG B 1 226 ? -17.484 6.777 5.953 1 94.44 226 ARG B O 1
ATOM 3488 N N . GLY B 1 227 ? -18.266 5.891 7.891 1 87.62 227 GLY B N 1
ATOM 3489 C CA . GLY B 1 227 ? -19.5 5.469 7.262 1 87.62 227 GLY B CA 1
ATOM 3490 C C . GLY B 1 227 ? -19.344 4.215 6.422 1 87.62 227 GLY B C 1
ATOM 3491 O O . GLY B 1 227 ? -18.234 3.779 6.145 1 87.62 227 GLY B O 1
ATOM 3492 N N . PRO B 1 228 ? -20.422 3.537 6.059 1 79.88 228 PRO B N 1
ATOM 3493 C CA . PRO B 1 228 ? -20.375 2.305 5.266 1 79.88 228 PRO B CA 1
ATOM 3494 C C . PRO B 1 228 ? -19.969 2.551 3.816 1 79.88 228 PRO B C 1
ATOM 3496 O O . PRO B 1 228 ? -20.188 3.639 3.279 1 79.88 228 PRO B O 1
ATOM 3499 N N . LEU B 1 229 ? -19.234 1.558 3.295 1 76.19 229 LEU B N 1
ATOM 3500 C CA . LEU B 1 229 ? -18.891 1.613 1.876 1 76.19 229 LEU B CA 1
ATOM 3501 C C . LEU B 1 229 ? -20.031 1.047 1.026 1 76.19 229 LEU B C 1
ATOM 3503 O O . LEU B 1 229 ? -20.672 0.07 1.415 1 76.19 229 LEU B O 1
ATOM 3507 N N . HIS B 1 230 ? -20.641 1.833 0.198 1 60.66 230 HIS B N 1
ATOM 3508 C CA . HIS B 1 230 ? -21.75 1.396 -0.637 1 60.66 230 HIS B CA 1
ATOM 3509 C C . HIS B 1 230 ? -21.25 0.72 -1.91 1 60.66 230 HIS B C 1
ATOM 3511 O O . HIS B 1 230 ? -20.172 1.044 -2.408 1 60.66 230 HIS B O 1
#

Organism: Mycolicibacterium smegmatis (strain ATCC 700084 / mc(2)155) (NCBI:txid246196)

Sequence (460 aa):
MVGARAALGGFRLRRPTVVGVYDQYDVIADDYAQHFPDDFASRPFDRALVHVFAGLVQQSGGGNVLDVGCGPGQATAELGAAGLRTHAIDGSPAMVSIARRRYPHARYQVADMASLPYQDAAFGGLCAWYSIIHTPADRLAGLFAEFSRVLADPGWLLLGFQTDAPPLVFDEAFGHKVDMTFLRHNVTAVHEALLAAGFTVYATSKRERLQHLSETAAQAFVIAHRGPLHMVGARAALGGFRLRRPTVVGVYDQYDVIADDYAQHFPDDFASRPFDRALVHVFAGLVQQSGGGNVLDVGCGPGQATAELGAAGLRTHAIDGSPAMVSIARRRYPHARYQVADMASLPYQDAAFGGLCAWYSIIHTPADRLAGLFAEFSRVLADPGWLLLGFQTDAPPLVFDEAFGHKVDMTFLRHNVTAVHEALLAAGFTVYATSKRERLQHLSETAAQAFVIAHRGPLH

InterPro domains:
  IPR029063 S-adenosyl-L-methionine-dependent methyltransferase superfamily [G3DSA:3.40.50.150] (20-226)
  IPR029063 S-adenosyl-L-methionine-dependent methyltransferase superfamily [SSF53335] (22-207)
  IPR041698 Methyltransferase domain 25 [PF13649] (65-155)